Protein AF-0000000073390214 (afdb_homodimer)

Nearest PDB structures (foldseek):
  2np5-assembly1_A  TM=7.677E-01  e=1.765E-04  Rhodococcus jostii RHA1
  7eqe-assembly2_D  TM=6.681E-01  e=4.754E-04  Streptomyces griseoluteus
  5nz0-assembly1_A-2  TM=6.967E-01  e=4.580E-03  Mycobacterium tuberculosis H37Rv
  1zk8-assembly1_B  TM=6.689E-01  e=5.276E-03  Bacillus cereus ATCC 14579
  3rh2-assembly1_A-2  TM=6.029E-01  e=5.033E-03  Shewanella amazonensis SB2B

Secondary structure (DSSP, 8-state):
-----------------------HHHHHHHHHHHHHHH-GGG--HHHHHHHHTS-HHHHHHH-SSHHHHHHHHHHHHHHHHHHHHHHH--SSSHHHHHHHHHHHHHHS-HHHHHHTHHHHHHHHTSHHHHHHHHHHHHHHHHHT--SSHHHHHHHHHHHHHHHHHHHHHTT---HHHHHHHHHHHHHHHHHHHT-/-----------------------HHHHHHHHHHHHHHH-GGG--HHHHHHHHTS-HHHHHHH-SSHHHHHHHHHHHHHHHHHHHHHHH---SSHHHHHHHHHHHHHHS-HHHHHHTHHHHHHHHTSHHHHHHHHHHHHHHHHHT--SSHHHHHHHHHHHHHHHHHHHHHTT---HHHHHHHHHHHHHHHHHHHT-

Organism: Paracidovorax avenae (strain ATCC 19860 / DSM 7227 / CCUG 15838 / JCM 20985 / LMG 2117 / NCPPB 1011) (NCBI:txid643561)

Foldseek 3Di:
DPPPPPVPPPPPVPPPPPPPLQDLVNLLVLQLVQLLVPFPVSRALVNSCVSVVHDSVSSCVNPVGSLSSLLVNVVVVVVQLVVQLVVQQPDDALQSNLRSNLRSLLPDDLSSLLRCLVSVVSQCVDVVSVVVVVVVVVVNVVRLDDDDLLSVLSNVLNVQLVVLSVVSNVVVRPPVVSVVSSVVSVVSSCVRVVD/DPPPPPVPPPPPVPPPPPPPLQDLVNLLVQQLVQLLVPFPVSRALVNSCVSVVHDSVSSCVNPVGSLSSLLVNVVVVVVQLVVQLVVQQPDQALLSNLRSNLRSLLPDDLSSLLRCLVSVVSNCVDVVSVVVVVVVVVVNVVSLDDDDLLSVLSNVLNVQLVVLSVVSNVVVRPPVVSVVSSVVSVVSSCVRVVD

pLDDT: mean 79.99, std 16.57, range [25.61, 97.31]

Solvent-accessible surface area (backbone atoms only — not comparable to full-atom values): 20906 Å² total; per-residue (Å²): 135,83,78,74,79,75,75,74,72,80,77,70,69,73,72,77,67,74,73,80,74,78,45,65,65,56,52,46,54,51,45,50,49,38,21,58,75,58,22,43,84,49,59,39,61,63,52,46,11,61,74,69,72,46,49,56,68,60,47,36,74,71,28,84,39,62,64,51,44,47,46,51,50,50,50,49,51,51,49,52,47,52,51,41,22,58,74,46,32,75,71,85,42,29,55,32,44,37,51,4,47,52,51,28,59,69,67,45,62,63,72,48,50,36,33,38,35,59,45,48,55,60,45,49,68,38,67,66,50,31,50,52,53,45,51,51,53,51,51,55,52,58,57,26,46,71,86,46,71,55,20,40,43,26,42,37,40,45,26,18,52,46,15,49,50,50,40,19,40,66,60,60,58,54,62,68,60,50,51,51,52,50,47,42,37,50,50,50,44,21,65,72,63,74,92,135,83,78,75,77,75,72,77,71,77,77,70,69,71,72,77,68,73,74,79,74,78,46,67,65,55,50,45,52,50,45,50,50,36,21,59,74,58,22,41,84,48,58,40,61,64,52,47,11,59,73,67,71,48,49,55,67,59,46,34,73,74,28,83,39,62,66,50,43,48,45,52,51,50,49,50,53,52,49,52,47,51,51,38,21,57,74,45,36,79,46,91,45,27,56,31,41,38,51,4,46,53,50,28,58,68,69,46,62,64,72,48,50,36,31,38,35,59,44,50,56,60,46,50,68,37,66,66,49,33,51,52,52,46,50,49,53,51,52,54,52,58,52,26,45,72,85,46,72,55,22,39,43,25,40,36,40,46,26,17,52,46,15,49,50,51,40,20,41,64,61,57,58,54,62,70,60,50,50,51,51,50,48,42,36,51,49,51,44,22,66,72,60,74,93

Sequence (390 aa):
MAFGFQGTMPSGTPAMGRKPTITRDRLLDLAQQIVRAEGARGLTIDALARAAGISKGGVQYSFASKEDLVRGLVARWTQAFDAAMAAQDTGTCALGFVRGYIGAMRSSDTATDAKMAGLLIAYLQDPDNLRDMRAWYEQALARLGGTTPQARAARVAFLAVEGLFLLRIGGIDDSARWLALLDDIDALLGQITGTMAFGFQGTMPSGTPAMGRKPTITRDRLLDLAQQIVRAEGARGLTIDALARAAGISKGGVQYSFASKEDLVRGLVARWTQAFDAAMAAQDTGTCALGFVRGYIGAMRSSDTATDAKMAGLLIAYLQDPDNLRDMRAWYEQALARLGGTTPQARAARVAFLAVEGLFLLRIGGIDDSARWLALLDDIDALLGQITGT

Radius of gyration: 29.35 Å; Cα contacts (8 Å, |Δi|>4): 436; chains: 2; bounding box: 162×63×57 Å

Structure (mmCIF, N/CA/C/O backbone):
data_AF-0000000073390214-model_v1
#
loop_
_entity.id
_entity.type
_entity.pdbx_description
1 polymer 'Regulatory protein TetR'
#
loop_
_atom_site.group_PDB
_atom_site.id
_atom_site.type_symbol
_atom_site.label_atom_id
_atom_site.label_alt_id
_atom_site.label_comp_id
_atom_site.label_asym_id
_atom_site.label_entity_id
_atom_site.label_seq_id
_atom_site.pdbx_PDB_ins_code
_atom_site.Cartn_x
_atom_site.Cartn_y
_atom_site.Cartn_z
_atom_site.occupancy
_atom_site.B_iso_or_equiv
_atom_site.auth_seq_id
_atom_site.auth_comp_id
_atom_site.auth_asym_id
_atom_site.auth_atom_id
_atom_site.pdbx_PDB_model_num
ATOM 1 N N . MET A 1 1 ? -87.375 26.375 -0.625 1 26.2 1 MET A N 1
ATOM 2 C CA . MET A 1 1 ? -86.562 25.641 0.342 1 26.2 1 MET A CA 1
ATOM 3 C C . MET A 1 1 ? -85.188 25.25 -0.266 1 26.2 1 MET A C 1
ATOM 5 O O . MET A 1 1 ? -85.125 24.328 -1.076 1 26.2 1 MET A O 1
ATOM 9 N N . ALA A 1 2 ? -84.312 26.312 -0.498 1 30.02 2 ALA A N 1
ATOM 10 C CA . ALA A 1 2 ? -82.938 26.328 -1.018 1 30.02 2 ALA A CA 1
ATOM 11 C C . ALA A 1 2 ? -82.062 25.438 -0.191 1 30.02 2 ALA A C 1
ATOM 13 O O . ALA A 1 2 ? -81.875 25.656 1.011 1 30.02 2 ALA A O 1
ATOM 14 N N . PHE A 1 3 ? -82.062 24.156 -0.384 1 32.84 3 PHE A N 1
ATOM 15 C CA . PHE A 1 3 ? -81.125 23.172 0.176 1 32.84 3 PHE A CA 1
ATOM 16 C C . PHE A 1 3 ? -79.688 23.578 -0.044 1 32.84 3 PHE A C 1
ATOM 18 O O . PHE A 1 3 ? -79.188 23.453 -1.155 1 32.84 3 PHE A O 1
ATOM 25 N N . GLY A 1 4 ? -79.188 24.719 0.446 1 30.58 4 GLY A N 1
ATOM 26 C CA . GLY A 1 4 ? -77.812 25.125 0.351 1 30.58 4 GLY A CA 1
ATOM 27 C C . GLY A 1 4 ? -76.875 24.094 0.877 1 30.58 4 GLY A C 1
ATOM 28 O O . GLY A 1 4 ? -76.875 23.734 2.057 1 30.58 4 GLY A O 1
ATOM 29 N N . PHE A 1 5 ? -76.438 23.078 0.035 1 33.25 5 PHE A N 1
ATOM 30 C CA . PHE A 1 5 ? -75.375 22.125 0.283 1 33.25 5 PHE A CA 1
ATOM 31 C C . PHE A 1 5 ? -74.125 22.844 0.743 1 33.25 5 PHE A C 1
ATOM 33 O O . PHE A 1 5 ? -73.5 23.578 -0.028 1 33.25 5 PHE A O 1
ATOM 40 N N . GLN A 1 6 ? -74.062 23.469 1.906 1 33.41 6 GLN A N 1
ATOM 41 C CA . GLN A 1 6 ? -72.812 23.953 2.41 1 33.41 6 GLN A CA 1
ATOM 42 C C . GLN A 1 6 ? -71.75 22.828 2.51 1 33.41 6 GLN A C 1
ATOM 44 O O . GLN A 1 6 ? -71.875 21.938 3.363 1 33.41 6 GLN A O 1
ATOM 49 N N . GLY A 1 7 ? -71.312 22.219 1.339 1 35.94 7 GLY A N 1
ATOM 50 C CA . GLY A 1 7 ? -70.188 21.312 1.378 1 35.94 7 GLY A CA 1
ATOM 51 C C . GLY A 1 7 ? -69 21.844 2.184 1 35.94 7 GLY A C 1
ATOM 52 O O . GLY A 1 7 ? -68.5 22.953 1.913 1 35.94 7 GLY A O 1
ATOM 53 N N . THR A 1 8 ? -68.938 21.625 3.463 1 39.5 8 THR A N 1
ATOM 54 C CA . THR A 1 8 ? -67.812 21.875 4.312 1 39.5 8 THR A CA 1
ATOM 55 C C . THR A 1 8 ? -66.562 21.312 3.686 1 39.5 8 THR A C 1
ATOM 57 O O . THR A 1 8 ? -66.438 20.094 3.436 1 39.5 8 THR A O 1
ATOM 60 N N . MET A 1 9 ? -65.938 22.047 2.77 1 38.56 9 MET A N 1
ATOM 61 C CA . MET A 1 9 ? -64.625 21.656 2.268 1 38.56 9 MET A CA 1
ATOM 62 C C . MET A 1 9 ? -63.688 21.266 3.416 1 38.56 9 MET A C 1
ATOM 64 O O . MET A 1 9 ? -63.562 22.016 4.398 1 38.56 9 MET A O 1
ATOM 68 N N . PRO A 1 10 ? -63.406 19.922 3.775 1 42.97 10 PRO A N 1
ATOM 69 C CA . PRO A 1 10 ? -62.406 19.609 4.809 1 42.97 10 PRO A CA 1
ATOM 70 C C . PRO A 1 10 ? -61.094 20.328 4.582 1 42.97 10 PRO A C 1
ATOM 72 O O . PRO A 1 10 ? -60.688 20.547 3.438 1 42.97 10 PRO A O 1
ATOM 75 N N . SER A 1 11 ? -60.781 21.484 5.082 1 40.72 11 SER A N 1
ATOM 76 C CA . SER A 1 11 ? -59.469 22.109 5.062 1 40.72 11 SER A CA 1
ATOM 77 C C . SER A 1 11 ? -58.375 21.156 5.527 1 40.72 11 SER A C 1
ATOM 79 O O . SER A 1 11 ? -58.188 20.969 6.727 1 40.72 11 SER A O 1
ATOM 81 N N . GLY A 1 12 ? -58.344 19.859 5.133 1 41.09 12 GLY A N 1
ATOM 82 C CA . GLY A 1 12 ? -57.188 19.078 5.543 1 41.09 12 GLY A CA 1
ATOM 83 C C . GLY A 1 12 ? -55.875 19.797 5.293 1 41.09 12 GLY A C 1
ATOM 84 O O . GLY A 1 12 ? -55.594 20.219 4.172 1 41.09 12 GLY A O 1
ATOM 85 N N . THR A 1 13 ? -55.438 20.594 6.172 1 40.75 13 THR A N 1
ATOM 86 C CA . THR A 1 13 ? -54.062 21.094 6.102 1 40.75 13 THR A CA 1
ATOM 87 C C . THR A 1 13 ? -53.125 19.984 5.605 1 40.75 13 THR A C 1
ATOM 89 O O . THR A 1 13 ? -53.094 18.891 6.168 1 40.75 13 THR A O 1
ATOM 92 N N . PRO A 1 14 ? -52.75 19.953 4.363 1 42.38 14 PRO A N 1
ATOM 93 C CA . PRO A 1 14 ? -51.781 18.922 3.977 1 42.38 14 PRO A CA 1
ATOM 94 C C . PRO A 1 14 ? -50.719 18.719 5.031 1 42.38 14 PRO A C 1
ATOM 96 O O . PRO A 1 14 ? -50.344 19.641 5.758 1 42.38 14 PRO A O 1
ATOM 99 N N . ALA A 1 15 ? -50.75 17.656 5.805 1 43.88 15 ALA A N 1
ATOM 100 C CA . ALA A 1 15 ? -49.656 17.266 6.668 1 43.88 15 ALA A CA 1
ATOM 101 C C . ALA A 1 15 ? -48.312 17.812 6.133 1 43.88 15 ALA A C 1
ATOM 103 O O . ALA A 1 15 ? -48.031 17.672 4.945 1 43.88 15 ALA A O 1
ATOM 104 N N . MET A 1 16 ? -47.875 18.984 6.488 1 42.03 16 MET A N 1
ATOM 105 C CA . MET A 1 16 ? -46.5 19.391 6.203 1 42.03 16 MET A CA 1
ATOM 106 C C . MET A 1 16 ? -45.562 18.188 6.188 1 42.03 16 MET A C 1
ATOM 108 O O . MET A 1 16 ? -45.406 17.516 7.207 1 42.03 16 MET A O 1
ATOM 112 N N . GLY A 1 17 ? -45.625 17.375 5.23 1 42.09 17 GLY A N 1
ATOM 113 C CA . GLY A 1 17 ? -44.75 16.219 5.043 1 42.09 17 GLY A CA 1
ATOM 114 C C . GLY A 1 17 ? -43.375 16.406 5.656 1 42.09 17 GLY A C 1
ATOM 115 O O . GLY A 1 17 ? -42.781 17.469 5.547 1 42.09 17 GLY A O 1
ATOM 116 N N . ARG A 1 18 ? -43.094 15.906 6.867 1 46.72 18 ARG A N 1
ATOM 117 C CA . ARG A 1 18 ? -41.781 15.914 7.473 1 46.72 18 ARG A CA 1
ATOM 118 C C . ARG A 1 18 ? -40.688 15.898 6.402 1 46.72 18 ARG A C 1
ATOM 120 O O . ARG A 1 18 ? -40.75 15.117 5.449 1 46.72 18 ARG A O 1
ATOM 127 N N . LYS A 1 19 ? -40.062 16.953 6.078 1 51.31 19 LYS A N 1
ATOM 128 C CA . LYS A 1 19 ? -38.906 17.016 5.18 1 51.31 19 LYS A CA 1
ATOM 129 C C . LYS A 1 19 ? -38.062 15.75 5.273 1 51.31 19 LYS A C 1
ATOM 131 O O . LYS A 1 19 ? -37.75 15.289 6.371 1 51.31 19 LYS A O 1
ATOM 136 N N . PRO A 1 20 ? -38.031 14.859 4.41 1 52.41 20 PRO A N 1
ATOM 137 C CA . PRO A 1 20 ? -37.344 13.57 4.453 1 52.41 20 PRO A CA 1
ATOM 138 C C . PRO A 1 20 ? -35.938 13.68 5.051 1 52.41 20 PRO A C 1
ATOM 140 O O . PRO A 1 20 ? -35.156 14.578 4.688 1 52.41 20 PRO A O 1
ATOM 143 N N . THR A 1 21 ? -35.812 13.352 6.414 1 67.56 21 THR A N 1
ATOM 144 C CA . THR A 1 21 ? -34.531 13.281 7.121 1 67.56 21 THR A CA 1
ATOM 145 C C . THR A 1 21 ? -33.531 12.43 6.348 1 67.56 21 THR A C 1
ATOM 147 O O . THR A 1 21 ? -33.875 11.32 5.914 1 67.56 21 THR A O 1
ATOM 150 N N . ILE A 1 22 ? -32.625 13.039 5.688 1 77.44 22 ILE A N 1
ATOM 151 C CA . ILE A 1 22 ? -31.578 12.312 4.973 1 77.44 22 ILE A CA 1
ATOM 152 C C . ILE A 1 22 ? -30.953 11.273 5.898 1 77.44 22 ILE A C 1
ATOM 154 O O . ILE A 1 22 ? -30.578 11.586 7.031 1 77.44 22 ILE A O 1
ATOM 158 N N . THR A 1 23 ? -31.062 10.078 5.531 1 89.25 23 THR A N 1
ATOM 159 C CA . THR A 1 23 ? -30.531 8.961 6.309 1 89.25 23 THR A CA 1
ATOM 160 C C . THR A 1 23 ? -29.016 8.953 6.273 1 89.25 23 THR A C 1
ATOM 162 O O . THR A 1 23 ? -28.406 9.578 5.402 1 89.25 23 THR A O 1
ATOM 165 N N . ARG A 1 24 ? -28.5 8.336 7.203 1 93.06 24 ARG A N 1
ATOM 166 C CA . ARG A 1 24 ? -27.047 8.141 7.258 1 93.06 24 ARG A CA 1
ATOM 167 C C . ARG A 1 24 ? -26.531 7.477 5.98 1 93.06 24 ARG A C 1
ATOM 169 O O . ARG A 1 24 ? -25.5 7.863 5.449 1 93.06 24 ARG A O 1
ATOM 176 N N . ASP A 1 25 ? -27.328 6.605 5.461 1 93.56 25 ASP A N 1
ATOM 177 C CA . ASP A 1 25 ? -26.938 5.887 4.25 1 93.56 25 ASP A CA 1
ATOM 178 C C . ASP A 1 25 ? -26.938 6.816 3.039 1 93.56 25 ASP A C 1
ATOM 180 O O . ASP A 1 25 ? -26.031 6.734 2.195 1 93.56 25 ASP A O 1
ATOM 184 N N . ARG A 1 26 ? -27.859 7.598 3.014 1 94.5 26 ARG A N 1
ATOM 185 C CA . ARG A 1 26 ? -27.906 8.547 1.908 1 94.5 26 ARG A CA 1
ATOM 186 C C . ARG A 1 26 ? -26.75 9.531 1.974 1 94.5 26 ARG A C 1
ATOM 188 O O . ARG A 1 26 ? -26.188 9.898 0.943 1 94.5 26 ARG A O 1
ATOM 195 N N . LEU A 1 27 ? -26.438 9.906 3.174 1 96.06 27 LEU A N 1
ATOM 196 C CA . LEU A 1 27 ? -25.281 10.781 3.346 1 96.06 27 LEU A CA 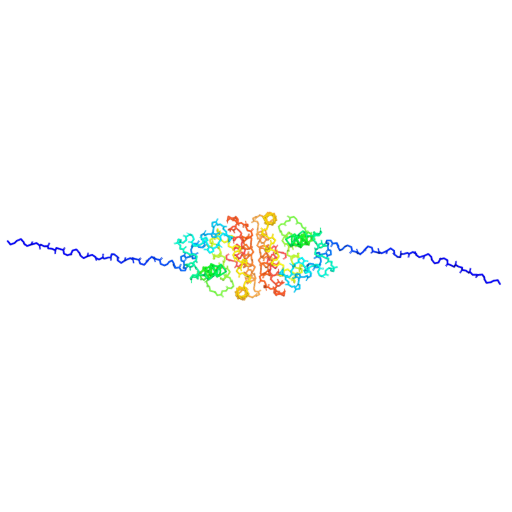1
ATOM 197 C C . LEU A 1 27 ? -24.016 10.086 2.889 1 96.06 27 LEU A C 1
ATOM 199 O O . LEU A 1 27 ? -23.156 10.703 2.25 1 96.06 27 LEU A O 1
ATOM 203 N N . LEU A 1 28 ? -23.938 8.844 3.152 1 94.69 28 LEU A N 1
ATOM 204 C CA . LEU A 1 28 ? -22.75 8.086 2.73 1 94.69 28 LEU A CA 1
ATOM 205 C C . LEU A 1 28 ? -22.719 7.938 1.213 1 94.69 28 LEU A C 1
ATOM 207 O O . LEU A 1 28 ? -21.656 7.957 0.607 1 94.69 28 LEU A O 1
ATOM 211 N N . ASP A 1 29 ? -23.891 7.812 0.574 1 93.81 29 ASP A N 1
ATOM 212 C CA . ASP A 1 29 ? -23.953 7.77 -0.883 1 93.81 29 ASP A CA 1
ATOM 213 C C . ASP A 1 29 ? -23.406 9.055 -1.496 1 93.81 29 ASP A C 1
ATOM 215 O O . ASP A 1 29 ? -22.594 9.008 -2.432 1 93.81 29 ASP A O 1
ATOM 219 N N . LEU A 1 30 ? -23.812 10.078 -0.908 1 95.5 30 LEU A N 1
ATOM 220 C CA . LEU A 1 30 ? -23.375 11.383 -1.396 1 95.5 30 LEU A CA 1
ATOM 221 C C . LEU A 1 30 ? -21.891 11.586 -1.146 1 95.5 30 LEU A C 1
ATOM 223 O O . LEU A 1 30 ? -21.172 12.117 -2 1 95.5 30 LEU A O 1
ATOM 227 N N . ALA A 1 31 ? -21.5 11.188 0.023 1 94.12 31 ALA A N 1
ATOM 228 C CA . ALA A 1 31 ? -20.094 11.281 0.354 1 94.12 31 ALA A CA 1
ATOM 229 C C . ALA A 1 31 ? -19.234 10.5 -0.643 1 94.12 31 ALA A C 1
ATOM 231 O O . ALA A 1 31 ? -18.203 10.977 -1.096 1 94.12 31 ALA A O 1
ATOM 232 N N . GLN A 1 32 ? -19.688 9.352 -0.923 1 90.25 32 GLN A N 1
ATOM 233 C CA . GLN A 1 32 ? -18.984 8.523 -1.897 1 90.25 32 GLN A CA 1
ATOM 234 C C . GLN A 1 32 ? -18.906 9.211 -3.256 1 90.25 32 GLN A C 1
ATOM 236 O O . GLN A 1 32 ? -17.875 9.148 -3.932 1 90.25 32 GLN A O 1
ATOM 241 N N . GLN A 1 33 ? -19.938 9.812 -3.648 1 90.69 33 GLN A N 1
ATOM 242 C CA . GLN A 1 33 ? -19.969 10.539 -4.918 1 90.69 33 GLN A CA 1
ATOM 243 C C . GLN A 1 33 ? -18.969 11.695 -4.914 1 90.69 33 GLN A C 1
ATOM 245 O O . GLN A 1 33 ? -18.297 11.93 -5.914 1 90.69 33 GLN A O 1
ATOM 250 N N . ILE A 1 34 ? -18.906 12.359 -3.816 1 92.75 34 ILE A N 1
ATOM 251 C CA . ILE A 1 34 ? -17.969 13.469 -3.688 1 92.75 34 ILE A CA 1
ATOM 252 C C . ILE A 1 34 ? -16.547 12.953 -3.832 1 92.75 34 ILE A C 1
ATOM 254 O O . ILE A 1 34 ? -15.742 13.523 -4.574 1 92.75 34 ILE A O 1
ATOM 258 N N . VAL A 1 35 ? -16.281 11.844 -3.221 1 87.94 35 VAL A N 1
ATOM 259 C CA . VAL A 1 35 ? -14.93 11.273 -3.271 1 87.94 35 VAL A CA 1
ATOM 260 C C . VAL A 1 35 ? -14.625 10.805 -4.691 1 87.94 35 VAL A C 1
ATOM 262 O O . VAL A 1 35 ? -13.508 11 -5.188 1 87.94 35 VAL A O 1
ATOM 265 N N . ARG A 1 36 ? -15.562 10.258 -5.301 1 83.62 36 ARG A N 1
ATOM 266 C CA . ARG A 1 36 ? -15.383 9.789 -6.668 1 83.62 36 ARG A CA 1
ATOM 267 C C . ARG A 1 36 ? -15.086 10.945 -7.613 1 83.62 36 ARG A C 1
ATOM 269 O O . ARG A 1 36 ? -14.25 10.828 -8.508 1 83.62 36 ARG A O 1
ATOM 276 N N . ALA A 1 37 ? -15.75 12.039 -7.355 1 84.75 37 ALA A N 1
ATOM 277 C CA . ALA A 1 37 ? -15.664 13.18 -8.266 1 84.75 37 ALA A CA 1
ATOM 278 C C . ALA A 1 37 ? -14.461 14.055 -7.945 1 84.75 37 ALA A C 1
ATOM 280 O O . ALA A 1 37 ? -13.758 14.508 -8.844 1 84.75 37 ALA A O 1
ATOM 281 N N . GLU A 1 38 ? -14.188 14.234 -6.605 1 85.19 38 GLU A N 1
ATOM 282 C CA . GLU A 1 38 ? -13.258 15.281 -6.203 1 85.19 38 GLU A CA 1
ATOM 283 C C . GLU A 1 38 ? -12.086 14.711 -5.414 1 85.19 38 GLU A C 1
ATOM 285 O O . GLU A 1 38 ? -11.148 15.43 -5.07 1 85.19 38 GLU A O 1
ATOM 290 N N . GLY A 1 39 ? -12.195 13.477 -5.141 1 80.75 39 GLY A N 1
ATOM 291 C CA . GLY A 1 39 ? -11.156 12.898 -4.301 1 80.75 39 GLY A CA 1
ATOM 292 C C . GLY A 1 39 ? -11.391 13.133 -2.82 1 80.75 39 GLY A C 1
ATOM 293 O O . GLY A 1 39 ? -12.391 13.742 -2.432 1 80.75 39 GLY A O 1
ATOM 294 N N . ALA A 1 40 ? -10.477 12.633 -1.987 1 80.94 40 ALA A N 1
ATOM 295 C CA . ALA A 1 40 ? -10.602 12.664 -0.532 1 80.94 40 ALA A CA 1
ATOM 296 C C . ALA A 1 40 ? -10.633 14.094 -0.013 1 80.94 40 ALA A C 1
ATOM 298 O O . ALA A 1 40 ? -11.344 14.406 0.947 1 80.94 40 ALA A O 1
ATOM 299 N N . ARG A 1 41 ? -9.922 14.875 -0.606 1 78.19 41 ARG A N 1
ATOM 300 C CA . ARG A 1 41 ? -9.812 16.266 -0.145 1 78.19 41 ARG A CA 1
ATOM 301 C C . ARG A 1 41 ? -11.133 17 -0.333 1 78.19 41 ARG A C 1
ATOM 303 O O . ARG A 1 41 ? -11.422 17.953 0.399 1 78.19 41 ARG A O 1
ATOM 310 N N . GLY A 1 42 ? -11.852 16.562 -1.217 1 88.88 42 GLY A N 1
ATOM 311 C CA . GLY A 1 42 ? -13.117 17.219 -1.501 1 88.88 42 GLY A CA 1
ATOM 312 C C . GLY A 1 42 ? -14.203 16.891 -0.492 1 88.88 42 GLY A C 1
ATOM 313 O O . GLY A 1 42 ? -15.227 17.562 -0.424 1 88.88 42 GLY A O 1
ATOM 314 N N . LEU A 1 43 ? -13.922 15.867 0.284 1 92.06 43 LEU A N 1
ATOM 315 C CA . LEU A 1 43 ? -14.93 15.43 1.247 1 92.06 43 LEU A CA 1
ATOM 316 C C . LEU A 1 43 ? -14.828 16.234 2.537 1 92.06 43 LEU A C 1
ATOM 318 O O . LEU A 1 43 ? -13.914 16.016 3.34 1 92.06 43 LEU A O 1
ATOM 322 N N . THR A 1 44 ? -15.773 17.156 2.703 1 94.25 44 THR A N 1
ATOM 323 C CA . THR A 1 44 ? -15.914 17.938 3.936 1 94.25 44 THR A CA 1
ATOM 324 C C . THR A 1 44 ? -17.359 17.906 4.422 1 94.25 44 THR A C 1
ATOM 326 O O . THR A 1 44 ? -18.266 17.578 3.656 1 94.25 44 THR A O 1
ATOM 329 N N . ILE A 1 45 ? -17.453 18.266 5.684 1 95.88 45 ILE A N 1
ATOM 330 C CA . ILE A 1 45 ? -18.797 18.375 6.234 1 95.88 45 ILE A CA 1
ATOM 331 C C . ILE A 1 45 ? -19.594 19.406 5.457 1 95.88 45 ILE A C 1
ATOM 333 O O . ILE A 1 45 ? -20.766 19.188 5.129 1 95.88 45 ILE A O 1
ATOM 337 N N . ASP A 1 46 ? -18.938 20.469 5.074 1 96.25 46 ASP A N 1
ATOM 338 C CA . ASP A 1 46 ? -19.594 21.547 4.332 1 96.25 46 ASP A CA 1
ATOM 339 C C . ASP A 1 46 ? -20 21.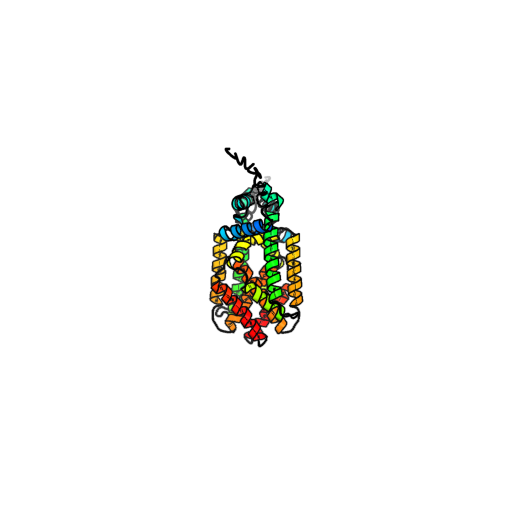078 2.938 1 96.25 46 ASP A C 1
ATOM 341 O O . ASP A 1 46 ? -21.125 21.344 2.492 1 96.25 46 ASP A O 1
ATOM 345 N N . ALA A 1 47 ? -19.156 20.422 2.27 1 96.88 47 ALA A N 1
ATOM 346 C CA . ALA A 1 47 ? -19.453 19.922 0.931 1 96.88 47 ALA A CA 1
ATOM 347 C C . ALA A 1 47 ? -20.609 18.938 0.963 1 96.88 47 ALA A C 1
ATOM 349 O O . ALA A 1 47 ? -21.469 18.953 0.087 1 96.88 47 ALA A O 1
ATOM 350 N N . LEU A 1 48 ? -20.547 18.031 1.973 1 97.25 48 LEU A N 1
ATOM 351 C CA . LEU A 1 48 ? -21.609 17.047 2.117 1 97.25 48 LEU A CA 1
ATOM 352 C C . LEU A 1 48 ? -22.938 17.719 2.449 1 97.25 48 LEU A C 1
ATOM 354 O O . LEU A 1 48 ? -23.984 17.344 1.912 1 97.25 48 LEU A O 1
ATOM 358 N N . ALA A 1 49 ? -22.891 18.703 3.281 1 97.12 49 ALA A N 1
ATOM 359 C CA . ALA A 1 49 ? -24.094 19.469 3.627 1 97.12 49 ALA A CA 1
ATOM 360 C C . ALA A 1 49 ? -24.703 20.109 2.387 1 97.12 49 ALA A C 1
ATOM 362 O O . ALA A 1 49 ? -25.906 20 2.162 1 97.12 49 ALA A O 1
ATOM 363 N N . ARG A 1 50 ? -23.922 20.672 1.591 1 97.31 50 ARG A N 1
ATOM 364 C CA . ARG A 1 50 ? -24.359 21.312 0.357 1 97.31 50 ARG A CA 1
ATOM 365 C C . ARG A 1 50 ? -24.969 20.297 -0.6 1 97.31 50 ARG A C 1
ATOM 367 O O . ARG A 1 50 ? -26.047 20.516 -1.153 1 97.31 50 ARG A O 1
ATOM 374 N N . ALA A 1 51 ? -24.328 19.25 -0.742 1 96.38 51 ALA A N 1
ATOM 375 C CA . ALA A 1 51 ? -24.812 18.203 -1.646 1 96.38 51 ALA A CA 1
ATOM 376 C C . ALA A 1 51 ? -26.141 17.625 -1.163 1 96.38 51 ALA A C 1
ATOM 378 O O . ALA A 1 51 ? -26.984 17.25 -1.973 1 96.38 51 ALA A O 1
ATOM 379 N N . ALA A 1 52 ? -26.266 17.531 0.119 1 96.38 52 ALA A N 1
ATOM 380 C CA . ALA A 1 52 ? -27.438 16.922 0.725 1 96.38 52 ALA A CA 1
ATOM 381 C C . ALA A 1 52 ? -28.578 17.922 0.863 1 96.38 52 ALA A C 1
ATOM 383 O O . ALA A 1 52 ? -29.719 17.547 1.116 1 96.38 52 ALA A O 1
ATOM 384 N N . GLY A 1 53 ? -28.266 19.219 0.78 1 96.5 53 GLY A N 1
ATOM 385 C CA . GLY A 1 53 ? -29.266 20.234 0.952 1 96.5 53 GLY A CA 1
ATOM 386 C C . GLY A 1 53 ? -29.703 20.422 2.395 1 96.5 53 GLY A C 1
ATOM 387 O O . GLY A 1 53 ? -30.891 20.656 2.67 1 96.5 53 GLY A O 1
ATOM 388 N N . ILE A 1 54 ? -28.781 20.156 3.266 1 96.12 54 ILE A N 1
ATOM 389 C CA . ILE A 1 54 ? -29.078 20.312 4.684 1 96.12 54 ILE A CA 1
ATOM 390 C C . ILE A 1 54 ? -28 21.156 5.352 1 96.12 54 ILE A C 1
ATOM 392 O O . ILE A 1 54 ? -27.016 21.531 4.707 1 96.12 54 ILE A O 1
ATOM 396 N N . SER A 1 55 ? -28.219 21.484 6.637 1 95 55 SER A N 1
ATOM 397 C CA . SER A 1 55 ? -27.234 22.281 7.371 1 95 55 SER A CA 1
ATOM 398 C C . SER A 1 55 ? -26.047 21.438 7.797 1 95 55 SER A C 1
ATOM 400 O O . SER A 1 55 ? -26.109 20.203 7.805 1 95 55 SER A O 1
ATOM 402 N N . LYS A 1 56 ? -24.969 22.094 8.117 1 94.81 56 LYS A N 1
ATOM 403 C CA . LYS A 1 56 ? -23.812 21.406 8.703 1 94.81 56 LYS A CA 1
ATOM 404 C C . LYS A 1 56 ? -24.219 20.609 9.938 1 94.81 56 LYS A C 1
ATOM 406 O O . LYS A 1 56 ? -23.75 19.484 10.133 1 94.81 56 LYS A O 1
ATOM 411 N N . GLY A 1 57 ? -25.094 21.266 10.719 1 93.75 57 GLY A N 1
ATOM 412 C CA . GLY A 1 57 ? -25.609 20.578 11.891 1 93.75 57 GLY A CA 1
ATOM 413 C C . GLY A 1 57 ? -26.406 19.328 11.547 1 93.75 57 GLY A C 1
ATOM 414 O O . GLY A 1 57 ? -26.359 18.328 12.273 1 93.75 57 GLY A O 1
ATOM 415 N N . GLY A 1 58 ? -27.094 19.406 10.477 1 93.88 58 GLY A N 1
ATOM 416 C CA . GLY A 1 58 ? -27.812 18.25 9.984 1 93.88 58 GLY A CA 1
ATOM 417 C C . GLY A 1 58 ? -26.891 17.078 9.656 1 93.88 58 GLY A C 1
ATOM 418 O O . GLY A 1 58 ? -27.234 15.922 9.938 1 93.88 58 GLY A O 1
ATOM 419 N N . VAL A 1 59 ? -25.734 17.312 9.008 1 95.81 59 VAL A N 1
ATOM 420 C CA . VAL A 1 59 ? -24.75 16.281 8.719 1 95.81 59 VAL A CA 1
ATOM 421 C C . VAL A 1 59 ? -24.141 15.75 10.016 1 95.81 59 VAL A C 1
ATOM 423 O O . VAL A 1 59 ? -23.969 14.547 10.188 1 95.81 59 VAL A O 1
ATOM 426 N N . GLN A 1 60 ? -23.938 16.688 10.914 1 94.56 60 GLN A N 1
ATOM 427 C CA . GLN A 1 60 ? -23.203 16.359 12.133 1 94.56 60 GLN A CA 1
ATOM 428 C C . GLN A 1 60 ? -24.078 15.539 13.086 1 94.56 60 GLN A C 1
ATOM 430 O O . GLN A 1 60 ? -23.562 14.898 14 1 94.56 60 GLN A O 1
ATOM 435 N N . TYR A 1 61 ? -25.375 15.594 12.883 1 93.62 61 TYR A N 1
ATOM 436 C CA . TYR A 1 61 ? -26.25 14.68 13.617 1 93.62 61 TYR A CA 1
ATOM 437 C C . TYR A 1 61 ? -25.875 13.227 13.328 1 93.62 61 TYR A C 1
ATOM 439 O O . TYR A 1 61 ? -25.875 12.391 14.242 1 93.62 61 TYR A O 1
ATOM 447 N N . SER A 1 62 ? -25.469 12.969 12.094 1 94.69 62 SER A N 1
ATOM 448 C CA . SER A 1 62 ? -25.109 11.617 11.68 1 94.69 62 SER A CA 1
ATOM 449 C C . SER A 1 62 ? -23.625 11.359 11.836 1 94.69 62 SER A C 1
ATOM 451 O O . SER A 1 62 ? -23.203 10.234 12.125 1 94.69 62 SER A O 1
ATOM 453 N N . PHE A 1 63 ? -22.859 12.414 11.547 1 96.25 63 PHE A N 1
ATOM 454 C CA . PHE A 1 63 ? -21.406 12.32 11.594 1 96.25 63 PHE A CA 1
ATOM 455 C C . PHE A 1 63 ? -20.812 13.492 12.367 1 96.25 63 PHE A C 1
ATOM 457 O O . PHE A 1 63 ? -20.75 14.617 11.859 1 96.25 63 PHE A O 1
ATOM 464 N N . ALA A 1 64 ? -20.266 13.141 13.492 1 94.25 64 ALA A N 1
ATOM 465 C CA . ALA A 1 64 ? -19.844 14.172 14.445 1 94.25 64 ALA A CA 1
ATOM 466 C C . ALA A 1 64 ? -18.641 14.945 13.914 1 94.25 64 ALA A C 1
ATOM 468 O O . ALA A 1 64 ? -18.391 16.078 14.328 1 94.25 64 ALA A O 1
ATOM 469 N N . SER A 1 65 ? -17.891 14.312 13.031 1 92.56 65 SER A N 1
ATOM 470 C CA . SER A 1 65 ? -16.688 14.922 12.484 1 92.56 65 SER A CA 1
ATOM 471 C C . SER A 1 65 ? -16.375 14.367 11.094 1 92.56 65 SER A C 1
ATOM 473 O O . SER A 1 65 ? -16.984 13.383 10.664 1 92.56 65 SER A O 1
ATOM 475 N N . LYS A 1 66 ? -15.469 14.969 10.453 1 90.19 66 LYS A N 1
ATOM 476 C CA . LYS A 1 66 ? -14.977 14.461 9.18 1 90.19 66 LYS A CA 1
ATOM 477 C C . LYS A 1 66 ? -14.375 13.062 9.344 1 90.19 66 LYS A C 1
ATOM 479 O O . LYS A 1 66 ? -14.547 12.203 8.484 1 90.19 66 LYS A O 1
ATOM 484 N N . GLU A 1 67 ? -13.734 12.914 10.445 1 87.88 67 GLU A N 1
ATOM 485 C CA . GLU A 1 67 ? -13.141 11.617 10.734 1 87.88 67 GLU A CA 1
ATOM 486 C C . GLU A 1 67 ? -14.211 10.539 10.875 1 87.88 67 GLU A C 1
ATOM 488 O O . GLU A 1 67 ? -14.047 9.43 10.367 1 87.88 67 GLU A O 1
ATOM 493 N N . ASP A 1 68 ? -15.195 10.93 11.539 1 91.81 68 ASP A N 1
ATOM 494 C CA . ASP A 1 68 ? -16.328 10.008 11.688 1 91.81 68 ASP A CA 1
ATOM 495 C C . ASP A 1 68 ? -16.953 9.68 10.328 1 91.81 68 ASP A C 1
ATOM 497 O O . ASP A 1 68 ? -17.297 8.523 10.07 1 91.81 68 ASP A O 1
ATOM 501 N N . LEU A 1 69 ? -17.062 10.672 9.523 1 93.44 69 LEU A N 1
ATOM 502 C CA . LEU A 1 69 ? -17.594 10.492 8.172 1 93.44 69 LEU A CA 1
ATOM 503 C C . LEU A 1 69 ? -16.688 9.57 7.355 1 93.44 69 LEU A C 1
ATOM 505 O O . LEU A 1 69 ? -17.172 8.641 6.703 1 93.44 69 LEU A O 1
ATOM 509 N N . VAL A 1 70 ? -15.43 9.719 7.441 1 91.12 70 VAL A N 1
ATOM 510 C CA . VAL A 1 70 ? -14.445 8.906 6.73 1 91.12 70 VAL A CA 1
ATOM 511 C C . VAL A 1 70 ? -14.523 7.465 7.219 1 91.12 70 VAL A C 1
ATOM 513 O O . VAL A 1 70 ? -14.531 6.527 6.414 1 91.12 70 VAL A O 1
ATOM 516 N N . ARG A 1 71 ? -14.617 7.34 8.469 1 89.38 71 ARG A N 1
ATOM 517 C CA . ARG A 1 71 ? -14.742 6.004 9.039 1 89.38 71 ARG A CA 1
ATOM 518 C C . ARG A 1 71 ? -15.977 5.289 8.508 1 89.38 71 ARG A C 1
ATOM 520 O O . ARG A 1 71 ? -15.922 4.102 8.18 1 89.38 71 ARG A O 1
ATOM 527 N N . GLY A 1 72 ? -17.031 6.023 8.461 1 90.25 72 GLY A N 1
ATOM 528 C CA . GLY A 1 72 ? -18.25 5.441 7.93 1 90.25 72 GLY A CA 1
ATOM 529 C C . GLY A 1 72 ? -18.125 4.988 6.488 1 90.25 72 GLY A C 1
ATOM 530 O O . GLY A 1 72 ? -18.594 3.908 6.129 1 90.25 72 GLY A O 1
ATOM 531 N N . LEU A 1 73 ? -17.5 5.781 5.664 1 90.38 73 LEU A N 1
ATOM 532 C CA . LEU A 1 73 ? -17.312 5.457 4.254 1 90.38 73 LEU A CA 1
ATOM 533 C C . LEU A 1 73 ? -16.391 4.25 4.09 1 90.38 73 LEU A C 1
ATOM 535 O O . LEU A 1 73 ? -16.688 3.342 3.311 1 90.38 73 LEU A O 1
ATOM 539 N N . VAL A 1 74 ? -15.344 4.207 4.801 1 87.25 74 VAL A N 1
ATOM 540 C CA . VAL A 1 74 ? -14.375 3.119 4.711 1 87.25 74 VAL A CA 1
ATOM 541 C C . VAL A 1 74 ? -15 1.827 5.234 1 87.25 74 VAL A C 1
ATOM 543 O O . VAL A 1 74 ? -14.805 0.758 4.648 1 87.25 74 VAL A O 1
ATOM 546 N N . ALA A 1 75 ? -15.719 1.99 6.332 1 84.88 75 ALA A N 1
ATOM 547 C CA . ALA A 1 75 ? -16.406 0.818 6.875 1 84.88 75 ALA A CA 1
ATOM 548 C C . ALA A 1 75 ? -17.359 0.22 5.852 1 84.88 75 ALA A C 1
ATOM 550 O O . ALA A 1 75 ? -17.406 -0.999 5.668 1 84.88 75 ALA A O 1
ATOM 551 N N . ARG A 1 76 ? -18.047 1.062 5.242 1 85.75 76 ARG A N 1
ATOM 552 C CA . ARG A 1 76 ? -18.984 0.592 4.215 1 85.75 76 ARG A CA 1
ATOM 553 C C . ARG A 1 76 ? -18.234 -0.08 3.068 1 85.75 76 ARG A C 1
ATOM 555 O O . ARG A 1 76 ? -18.672 -1.114 2.559 1 85.75 76 ARG A O 1
ATOM 562 N N . TRP A 1 77 ? -17.203 0.509 2.668 1 82 77 TRP A N 1
ATOM 563 C CA . TRP A 1 77 ? -16.375 -0.037 1.588 1 82 77 TRP A CA 1
ATOM 564 C C . TRP A 1 77 ? -15.82 -1.404 1.965 1 82 77 TRP A C 1
ATOM 566 O O . TRP A 1 77 ? -15.875 -2.346 1.171 1 82 77 TRP A O 1
ATOM 576 N N . THR A 1 78 ? -15.336 -1.549 3.174 1 79.38 78 THR A N 1
ATOM 577 C CA . THR A 1 78 ? -14.789 -2.807 3.666 1 79.38 78 THR A CA 1
ATOM 578 C C . THR A 1 78 ? -15.875 -3.869 3.773 1 79.38 78 THR A C 1
ATOM 580 O O . THR A 1 78 ? -15.656 -5.031 3.432 1 79.38 78 THR A O 1
ATOM 583 N N . GLN A 1 79 ? -16.984 -3.416 4.18 1 81.5 79 GLN A N 1
ATOM 584 C CA . GLN A 1 79 ? -18.109 -4.34 4.312 1 81.5 79 GLN A CA 1
ATOM 585 C C . GLN A 1 79 ? -18.547 -4.863 2.949 1 81.5 79 GLN A C 1
ATOM 587 O O . GLN A 1 79 ? -18.906 -6.039 2.811 1 81.5 79 GLN A O 1
ATOM 592 N N . ALA A 1 80 ? -18.578 -3.959 2.006 1 80.31 80 ALA A N 1
ATOM 593 C CA . ALA A 1 80 ? -18.922 -4.371 0.65 1 80.31 80 ALA A CA 1
ATOM 594 C C . ALA A 1 80 ? -17.922 -5.387 0.108 1 80.31 80 ALA A C 1
ATOM 596 O O . ALA A 1 80 ? -18.297 -6.352 -0.56 1 80.31 80 ALA A O 1
ATOM 597 N N . PHE A 1 81 ? -16.719 -5.266 0.419 1 78.94 81 PHE A N 1
ATOM 598 C CA . PHE A 1 81 ? -15.672 -6.191 -0.007 1 78.94 81 PHE A CA 1
ATOM 599 C C . PHE A 1 81 ? -15.844 -7.551 0.664 1 78.94 81 PHE A C 1
ATOM 601 O O . PHE A 1 81 ? -15.75 -8.586 0.007 1 78.94 81 PHE A O 1
ATOM 608 N N . ASP A 1 82 ? -16.078 -7.484 1.947 1 77.19 82 ASP A N 1
ATOM 609 C CA . ASP A 1 82 ? -16.297 -8.719 2.695 1 77.19 82 ASP A CA 1
ATOM 610 C C . ASP A 1 82 ? -17.484 -9.492 2.139 1 77.19 82 ASP A C 1
ATOM 612 O O . ASP A 1 82 ? -17.438 -10.719 2.023 1 77.19 82 ASP A O 1
ATOM 616 N N . ALA A 1 83 ? -18.5 -8.75 1.771 1 81.94 83 ALA A N 1
ATOM 617 C CA . ALA A 1 83 ? -19.688 -9.391 1.218 1 81.94 83 ALA A CA 1
ATOM 618 C C . ALA A 1 83 ? -19.391 -10.016 -0.142 1 81.94 83 ALA A C 1
ATOM 620 O O . ALA A 1 83 ? -19.844 -11.125 -0.431 1 81.94 83 ALA A O 1
ATOM 621 N N . ALA A 1 84 ? -18.641 -9.297 -0.94 1 80.62 84 ALA A N 1
ATOM 622 C CA . ALA A 1 84 ? -18.266 -9.82 -2.248 1 80.62 84 ALA A CA 1
ATOM 623 C C . ALA A 1 84 ? -17.406 -11.07 -2.105 1 80.62 84 ALA A C 1
ATOM 625 O O . ALA A 1 84 ? -17.562 -12.031 -2.867 1 80.62 84 ALA A O 1
ATOM 626 N N . MET A 1 85 ? -16.531 -11.031 -1.139 1 79.94 85 MET A N 1
ATOM 627 C CA . MET A 1 85 ? -15.664 -12.18 -0.874 1 79.94 85 MET A CA 1
ATOM 628 C C . MET A 1 85 ? -16.484 -13.383 -0.423 1 79.94 85 MET A C 1
ATOM 630 O O . MET A 1 85 ? -16.25 -14.508 -0.883 1 79.94 85 MET A O 1
ATOM 634 N N . ALA A 1 86 ? -17.328 -13.109 0.466 1 76.69 86 ALA A N 1
ATOM 635 C CA . ALA A 1 86 ? -18.156 -14.18 0.995 1 76.69 86 ALA A CA 1
ATOM 636 C C . ALA A 1 86 ? -18.984 -14.836 -0.114 1 76.69 86 ALA A C 1
ATOM 638 O O . ALA A 1 86 ? -19.203 -16.047 -0.099 1 76.69 86 ALA A O 1
ATOM 639 N N . ALA A 1 87 ? -19.375 -14.055 -1.06 1 78.44 87 ALA A N 1
ATOM 640 C CA . ALA A 1 87 ? -20.188 -14.555 -2.168 1 78.44 87 ALA A CA 1
ATOM 641 C C . ALA A 1 87 ? -19.375 -15.453 -3.09 1 78.44 87 ALA A C 1
ATOM 643 O O . ALA A 1 87 ? -19.922 -16.328 -3.76 1 78.44 87 ALA A O 1
ATOM 644 N N . GLN A 1 88 ? -18.078 -15.164 -3.078 1 74.75 88 GLN A N 1
ATOM 645 C CA . GLN A 1 88 ? -17.203 -15.875 -3.996 1 74.75 88 GLN A CA 1
ATOM 646 C C . GLN A 1 88 ? -16.484 -17.031 -3.293 1 74.75 88 GLN A C 1
ATOM 648 O O . GLN A 1 88 ? -15.961 -17.938 -3.945 1 74.75 88 GLN A O 1
ATOM 653 N N . ASP A 1 89 ? -16.422 -16.75 -1.928 1 67.5 89 ASP A N 1
ATOM 654 C CA . ASP A 1 89 ? -15.641 -17.703 -1.145 1 67.5 89 ASP A CA 1
ATOM 655 C C . ASP A 1 89 ? -16.344 -19.047 -1.051 1 67.5 89 ASP A C 1
ATOM 657 O O . ASP A 1 89 ? -17.469 -19.125 -0.542 1 67.5 89 ASP A O 1
ATOM 661 N N . THR A 1 90 ? -15.961 -19.938 -1.752 1 63.22 90 THR A N 1
ATOM 662 C CA . THR A 1 90 ? -16.562 -21.266 -1.762 1 63.22 90 THR A CA 1
ATOM 663 C C . THR A 1 90 ? -16.078 -22.094 -0.573 1 63.22 90 THR A C 1
ATOM 665 O O . THR A 1 90 ? -16.359 -23.297 -0.482 1 63.22 90 THR A O 1
ATOM 668 N N . GLY A 1 91 ? -15.641 -21.375 0.564 1 59.5 91 GLY A N 1
ATOM 669 C CA . GLY A 1 91 ? -15.508 -21.953 1.888 1 59.5 91 GLY A CA 1
ATOM 670 C C . GLY A 1 91 ? -14.094 -22.438 2.188 1 59.5 91 GLY A C 1
ATOM 671 O O . GLY A 1 91 ? -13.5 -22.047 3.193 1 59.5 91 GLY A O 1
ATOM 672 N N . THR A 1 92 ? -13.414 -23.703 1.818 1 60.44 92 THR A N 1
ATOM 673 C CA . THR A 1 92 ? -12.773 -24.578 2.801 1 60.44 92 THR A CA 1
ATOM 674 C C . THR A 1 92 ? -11.25 -24.5 2.68 1 60.44 92 THR A C 1
ATOM 676 O O . THR A 1 92 ? -10.531 -24.969 3.564 1 60.44 92 THR A O 1
ATOM 679 N N . CYS A 1 93 ? -10.695 -24 1.511 1 81.06 93 CYS A N 1
ATOM 680 C CA . CYS A 1 93 ? -9.25 -24.188 1.446 1 81.06 93 CYS A CA 1
ATOM 681 C C . CYS A 1 93 ? -8.562 -22.922 0.981 1 81.06 93 CYS A C 1
ATOM 683 O O . CYS A 1 93 ? -9.219 -21.906 0.714 1 81.06 93 CYS A O 1
ATOM 685 N N . ALA A 1 94 ? -7.371 -22.797 1.271 1 86.38 94 ALA A N 1
ATOM 686 C CA . ALA A 1 94 ? -6.527 -21.656 0.9 1 86.38 94 ALA A CA 1
ATOM 687 C C . ALA A 1 94 ? -6.824 -21.203 -0.523 1 86.38 94 ALA A C 1
ATOM 689 O O . ALA A 1 94 ? -6.953 -20 -0.779 1 86.38 94 ALA A O 1
ATOM 690 N N . LEU A 1 95 ? -7.148 -22.125 -1.335 1 87.31 95 LEU A N 1
ATOM 691 C CA . LEU A 1 95 ? -7.391 -21.828 -2.742 1 87.31 95 LEU A CA 1
ATOM 692 C C . LEU A 1 95 ? -8.75 -21.172 -2.93 1 87.31 95 LEU A C 1
ATOM 694 O O . LEU A 1 95 ? -8.883 -20.219 -3.693 1 87.31 95 LEU A O 1
ATOM 698 N N . GLY A 1 96 ? -9.703 -21.719 -2.238 1 85.5 96 GLY A N 1
ATOM 699 C CA . GLY A 1 96 ? -11.023 -21.125 -2.309 1 85.5 96 GLY A CA 1
ATOM 700 C C . GLY A 1 96 ? -11.055 -19.688 -1.82 1 85.5 96 GLY A C 1
ATOM 701 O O . GLY A 1 96 ? -11.688 -18.828 -2.443 1 85.5 96 GLY A O 1
ATOM 702 N N . PHE A 1 97 ? -10.375 -19.469 -0.824 1 88.38 97 PHE A N 1
ATOM 703 C CA . PHE A 1 97 ? -10.32 -18.141 -0.248 1 88.38 97 PHE A CA 1
ATOM 704 C C . PHE A 1 97 ? -9.711 -17.141 -1.232 1 88.38 97 PHE A C 1
ATOM 706 O O . PHE A 1 97 ? -10.297 -16.094 -1.504 1 88.38 97 PHE A O 1
ATOM 713 N N . VAL A 1 98 ? -8.555 -17.453 -1.769 1 91.56 98 VAL A N 1
ATOM 714 C CA . VAL A 1 98 ? -7.84 -16.484 -2.605 1 91.56 98 VAL A CA 1
ATOM 715 C C . VAL A 1 98 ? -8.594 -16.281 -3.92 1 91.56 98 VAL A C 1
ATOM 717 O O . VAL A 1 98 ? -8.602 -15.188 -4.477 1 91.56 98 VAL A O 1
ATOM 720 N N . ARG A 1 99 ? -9.234 -17.312 -4.438 1 88.5 99 ARG A N 1
ATOM 721 C CA . ARG A 1 99 ? -10.047 -17.156 -5.645 1 88.5 99 ARG A CA 1
ATOM 722 C C . ARG A 1 99 ? -11.234 -16.234 -5.387 1 88.5 99 ARG A C 1
ATOM 724 O O . ARG A 1 99 ? -11.578 -15.414 -6.242 1 88.5 99 ARG A O 1
ATOM 731 N N . GLY A 1 100 ? -11.836 -16.453 -4.25 1 87 100 GLY A N 1
ATOM 732 C CA . GLY A 1 100 ? -12.867 -15.523 -3.85 1 87 100 GLY A CA 1
ATOM 733 C C . GLY A 1 100 ? -12.367 -14.094 -3.725 1 87 100 GLY A C 1
ATOM 734 O O . GLY A 1 100 ? -13.055 -13.148 -4.117 1 87 100 GLY A O 1
ATOM 735 N N . TYR A 1 101 ? -11.195 -13.945 -3.195 1 89.75 101 TYR A N 1
ATOM 736 C CA . TYR A 1 101 ? -10.562 -12.641 -3.029 1 89.75 101 TYR A CA 1
ATOM 737 C C . TYR A 1 101 ? -10.312 -11.984 -4.383 1 89.75 101 TYR A C 1
ATOM 739 O O . TYR A 1 101 ? -10.656 -10.812 -4.578 1 89.75 101 TYR A O 1
ATOM 747 N N . ILE A 1 102 ? -9.766 -12.758 -5.324 1 90.56 102 ILE A N 1
ATOM 748 C CA . ILE A 1 102 ? -9.516 -12.273 -6.68 1 90.56 102 ILE A CA 1
ATOM 749 C C . ILE A 1 102 ? -10.836 -11.883 -7.34 1 90.56 102 ILE A C 1
ATOM 751 O O . ILE A 1 102 ? -10.938 -10.828 -7.969 1 90.56 102 ILE A O 1
ATOM 755 N N . GLY A 1 103 ? -11.82 -12.75 -7.191 1 87.19 103 GLY A N 1
ATOM 756 C CA . GLY A 1 103 ? -13.133 -12.469 -7.746 1 87.19 103 GLY A CA 1
ATOM 757 C C . GLY A 1 103 ? -13.742 -11.188 -7.203 1 87.19 103 GLY A C 1
ATOM 758 O O . GLY A 1 103 ? -14.305 -10.391 -7.961 1 87.19 103 GLY A O 1
ATOM 759 N N . ALA A 1 104 ? -13.648 -11 -5.898 1 85.56 104 ALA A N 1
ATOM 760 C CA . ALA A 1 104 ? -14.156 -9.781 -5.266 1 85.56 104 ALA A CA 1
ATOM 761 C C . ALA A 1 104 ? -13.438 -8.547 -5.797 1 85.56 104 ALA A C 1
ATOM 763 O O . ALA A 1 104 ? -14.055 -7.508 -6.023 1 85.56 104 ALA A O 1
ATOM 764 N N . MET A 1 105 ? -12.164 -8.641 -5.98 1 85 105 MET A N 1
ATOM 765 C CA . MET A 1 105 ? -11.375 -7.527 -6.5 1 85 105 MET A CA 1
ATOM 766 C C . MET A 1 105 ? -11.773 -7.199 -7.938 1 85 105 MET A C 1
ATOM 768 O O . MET A 1 105 ? -11.852 -6.031 -8.312 1 85 105 MET A O 1
ATOM 772 N N . ARG A 1 106 ? -12.047 -8.18 -8.695 1 84.5 106 ARG A N 1
ATOM 773 C CA . ARG A 1 106 ? -12.469 -8 -10.078 1 84.5 106 ARG A CA 1
ATOM 774 C C . ARG A 1 106 ? -13.773 -7.223 -10.156 1 84.5 106 ARG A C 1
ATOM 776 O O . ARG A 1 106 ? -13.977 -6.422 -11.07 1 84.5 106 ARG A O 1
ATOM 783 N N . SER A 1 107 ? -14.547 -7.48 -9.219 1 78.81 107 SER A N 1
ATOM 784 C CA . SER A 1 107 ? -15.891 -6.906 -9.25 1 78.81 107 SER A CA 1
ATOM 785 C C . SER A 1 107 ? -15.914 -5.527 -8.602 1 78.81 107 SER A C 1
ATOM 787 O O . SER A 1 107 ? -16.922 -4.82 -8.672 1 78.81 107 SER A O 1
ATOM 789 N N . SER A 1 108 ? -14.859 -5.242 -7.91 1 74.19 108 SER A N 1
ATOM 790 C CA . SER A 1 108 ? -14.828 -3.977 -7.184 1 74.19 108 SER A CA 1
ATOM 791 C C . SER A 1 108 ? -14.828 -2.791 -8.141 1 74.19 108 SER A C 1
ATOM 793 O O . SER A 1 108 ? -14.383 -2.91 -9.281 1 74.19 108 SER A O 1
ATOM 795 N N . ASP A 1 109 ? -15.469 -1.701 -7.742 1 68.38 109 ASP A N 1
ATOM 796 C CA . ASP A 1 109 ? -15.516 -0.481 -8.547 1 68.38 109 ASP A CA 1
ATOM 797 C C . ASP A 1 109 ? -14.148 0.194 -8.594 1 68.38 109 ASP A C 1
ATOM 799 O O . ASP A 1 109 ? -13.766 0.911 -7.668 1 68.38 109 ASP A O 1
ATOM 803 N N . THR A 1 110 ? -13.484 0.061 -9.703 1 62.03 110 THR A N 1
ATOM 804 C CA . THR A 1 110 ? -12.109 0.507 -9.898 1 62.03 110 THR A CA 1
ATOM 805 C C . THR A 1 110 ? -12.008 2.021 -9.734 1 62.03 110 THR A C 1
ATOM 807 O O . THR A 1 110 ? -11.039 2.521 -9.156 1 62.03 110 THR A O 1
ATOM 810 N N . ALA A 1 111 ? -12.938 2.564 -10.227 1 59.72 111 ALA A N 1
ATOM 811 C CA . ALA A 1 111 ? -12.859 4.023 -10.234 1 59.72 111 ALA A CA 1
ATOM 812 C C . ALA A 1 111 ? -12.906 4.582 -8.812 1 59.72 111 ALA A C 1
ATOM 814 O O . ALA A 1 111 ? -12.195 5.539 -8.492 1 59.72 111 ALA A O 1
ATOM 815 N N . THR A 1 112 ? -13.617 3.967 -7.996 1 63.94 112 THR A N 1
ATOM 816 C CA . THR A 1 112 ? -13.773 4.445 -6.629 1 63.94 112 THR A CA 1
ATOM 817 C C . THR A 1 112 ? -12.57 4.051 -5.773 1 63.94 112 THR A C 1
ATOM 819 O O . THR A 1 112 ? -12.148 4.805 -4.898 1 63.94 112 THR A O 1
ATOM 822 N N . ASP A 1 113 ? -12.016 3.061 -6.191 1 66.44 113 ASP A N 1
ATOM 823 C CA . ASP A 1 113 ? -10.953 2.516 -5.359 1 66.44 113 ASP A CA 1
ATOM 824 C C . ASP A 1 113 ? -9.727 3.424 -5.371 1 66.44 113 ASP A C 1
ATOM 826 O O . ASP A 1 113 ? -9.133 3.695 -4.324 1 66.44 113 ASP A O 1
ATOM 830 N N . ALA A 1 114 ? -9.398 3.969 -6.516 1 63.53 114 ALA A N 1
ATOM 831 C CA . ALA A 1 114 ? -8.211 4.809 -6.641 1 63.53 114 ALA A CA 1
ATOM 832 C C . ALA A 1 114 ? -8.383 6.117 -5.875 1 63.53 114 ALA A C 1
ATOM 834 O O . ALA A 1 114 ? -7.438 6.621 -5.27 1 63.53 114 ALA A O 1
ATOM 835 N N . LYS A 1 115 ? -9.578 6.555 -5.812 1 68.56 115 LYS A N 1
ATOM 836 C CA . LYS A 1 115 ? -9.852 7.844 -5.188 1 68.56 115 LYS A CA 1
ATOM 837 C C . LYS A 1 115 ? -9.945 7.715 -3.672 1 68.56 115 LYS A C 1
ATOM 839 O O . LYS A 1 115 ? -9.836 8.703 -2.947 1 68.56 115 LYS A O 1
ATOM 844 N N . MET A 1 116 ? -9.977 6.477 -3.252 1 70.25 116 MET A N 1
ATOM 845 C CA . MET A 1 116 ? -10.18 6.23 -1.827 1 70.25 116 MET A CA 1
ATOM 846 C C . MET A 1 116 ? -8.844 6.191 -1.088 1 70.25 116 MET A C 1
ATOM 848 O O . MET A 1 116 ? -8.812 6.246 0.143 1 70.25 116 MET A O 1
ATOM 852 N N . ALA A 1 117 ? -7.77 6.238 -1.848 1 67.62 117 ALA A N 1
ATOM 853 C CA . ALA A 1 117 ? -6.453 6.113 -1.229 1 67.62 117 ALA A CA 1
ATOM 854 C C . ALA A 1 117 ? -6.27 7.129 -0.107 1 67.62 117 ALA A C 1
ATOM 856 O O . ALA A 1 117 ? -5.812 6.785 0.986 1 67.62 117 ALA A O 1
ATOM 857 N N . GLY A 1 118 ? -6.629 8.391 -0.344 1 68.69 118 GLY A N 1
ATOM 858 C CA . GLY A 1 118 ? -6.512 9.43 0.664 1 68.69 118 GLY A CA 1
ATOM 859 C C . GLY A 1 118 ? -7.367 9.172 1.889 1 68.69 118 GLY A C 1
ATOM 860 O O . GLY A 1 118 ? -6.961 9.469 3.014 1 68.69 118 GLY A O 1
ATOM 861 N N . LEU A 1 119 ? -8.453 8.547 1.714 1 79.81 119 LEU A N 1
ATOM 862 C CA . LEU A 1 119 ? -9.336 8.242 2.834 1 79.81 119 LEU A CA 1
ATOM 863 C C . LEU A 1 119 ? -8.766 7.117 3.688 1 79.81 119 LEU A C 1
ATOM 865 O O . LEU A 1 119 ? -8.859 7.152 4.914 1 79.81 119 LEU A O 1
ATOM 869 N N . LEU A 1 120 ? -8.086 6.199 2.984 1 77.62 120 LEU A N 1
ATOM 870 C CA . LEU A 1 120 ? -7.5 5.07 3.699 1 77.62 120 LEU A CA 1
ATOM 871 C C . LEU A 1 120 ? -6.352 5.531 4.59 1 77.62 120 LEU A C 1
ATOM 873 O O . LEU A 1 120 ? -6.195 5.047 5.711 1 77.62 120 LEU A O 1
ATOM 877 N N . ILE A 1 121 ? -5.672 6.406 4.098 1 70.56 121 ILE A N 1
ATOM 878 C CA . ILE A 1 121 ? -4.566 6.949 4.871 1 70.56 121 ILE A CA 1
ATOM 879 C C . ILE A 1 121 ? -5.098 7.602 6.148 1 70.56 121 ILE A C 1
ATOM 881 O O . ILE A 1 121 ? -4.594 7.34 7.242 1 70.56 121 ILE A O 1
ATOM 885 N N . ALA A 1 122 ? -6.074 8.406 6 1 74 122 ALA A N 1
ATOM 886 C CA . ALA A 1 122 ? -6.691 9.047 7.156 1 74 122 ALA A CA 1
ATOM 887 C C . ALA A 1 122 ? -7.32 8.016 8.086 1 74 122 ALA A C 1
ATOM 889 O O . ALA A 1 122 ? -7.211 8.125 9.312 1 74 122 ALA A O 1
ATOM 890 N N . TYR A 1 123 ? -7.91 7.047 7.48 1 80.69 123 TYR A N 1
ATOM 891 C CA . TYR A 1 123 ? -8.586 5.977 8.203 1 80.69 123 TYR A CA 1
ATOM 892 C C . TYR A 1 123 ? -7.609 5.211 9.086 1 80.69 123 TYR A C 1
ATOM 894 O O . TYR A 1 123 ? -7.922 4.879 10.234 1 80.69 123 TYR A O 1
ATOM 902 N N . LEU A 1 124 ? -6.41 5.051 8.672 1 78.31 124 LEU A N 1
ATOM 903 C CA . LEU A 1 124 ? -5.434 4.199 9.344 1 78.31 124 LEU A CA 1
ATOM 904 C C . LEU A 1 124 ? -4.652 4.992 10.391 1 78.31 124 LEU A C 1
ATOM 906 O O . LEU A 1 124 ? -3.846 4.422 11.133 1 78.31 124 LEU A O 1
ATOM 910 N N . GLN A 1 125 ? -4.887 6.238 10.422 1 71.88 125 GLN A N 1
ATOM 911 C CA . GLN A 1 125 ? -4.289 7.047 11.477 1 71.88 125 GLN A CA 1
ATOM 912 C C . GLN A 1 125 ? -4.918 6.738 12.836 1 71.88 125 GLN A C 1
ATOM 914 O O . GLN A 1 125 ? -4.328 7.027 13.875 1 71.88 125 GLN A O 1
ATOM 919 N N . ASP A 1 126 ? -6.133 6.227 12.82 1 77.56 126 ASP A N 1
ATOM 920 C CA . ASP A 1 126 ? -6.793 5.777 14.039 1 77.56 126 ASP A CA 1
ATOM 921 C C . ASP A 1 126 ? -6.25 4.422 14.484 1 77.56 126 ASP A C 1
ATOM 923 O O . ASP A 1 126 ? -6.348 3.434 13.758 1 77.56 126 ASP A O 1
ATOM 927 N N . PRO A 1 127 ? -5.746 4.32 15.727 1 81.25 127 PRO A N 1
ATOM 928 C CA . PRO A 1 127 ? -5.117 3.078 16.188 1 81.25 127 PRO A CA 1
ATOM 929 C C . PRO A 1 127 ? -6.086 1.896 16.188 1 81.25 127 PRO A C 1
ATOM 931 O O . PRO A 1 127 ? -5.676 0.755 15.969 1 81.25 127 PRO A O 1
ATOM 934 N N . ASP A 1 128 ? -7.27 2.232 16.438 1 84.38 128 ASP A N 1
ATOM 935 C CA . ASP A 1 128 ? -8.242 1.146 16.469 1 84.38 128 ASP A CA 1
ATOM 936 C C . ASP A 1 128 ? -8.477 0.589 15.062 1 84.38 128 ASP A C 1
ATOM 938 O O . ASP A 1 128 ? -8.57 -0.626 14.883 1 84.38 128 ASP A O 1
ATOM 942 N N . ASN A 1 129 ? -8.547 1.482 14.102 1 83.38 129 ASN A N 1
ATOM 943 C CA . ASN A 1 129 ? -8.711 1.042 12.719 1 83.38 129 ASN A CA 1
ATOM 944 C C . ASN A 1 129 ? -7.5 0.257 12.234 1 83.38 129 ASN A C 1
ATOM 946 O O . ASN A 1 129 ? -7.645 -0.736 11.516 1 83.38 129 ASN A O 1
ATOM 950 N N . LEU A 1 130 ? -6.414 0.661 12.641 1 80.19 130 LEU A N 1
ATOM 951 C CA . LEU A 1 130 ? -5.184 -0.035 12.289 1 80.19 130 LEU A CA 1
ATOM 952 C C . LEU A 1 130 ? -5.16 -1.438 12.883 1 80.19 130 LEU A C 1
ATOM 954 O O . LEU A 1 130 ? -4.781 -2.398 12.203 1 80.19 130 LEU A O 1
ATOM 958 N N . ARG A 1 131 ? -5.555 -1.515 14.125 1 84.25 131 ARG A N 1
ATOM 959 C CA . ARG A 1 131 ? -5.605 -2.809 14.797 1 84.25 131 ARG A CA 1
ATOM 960 C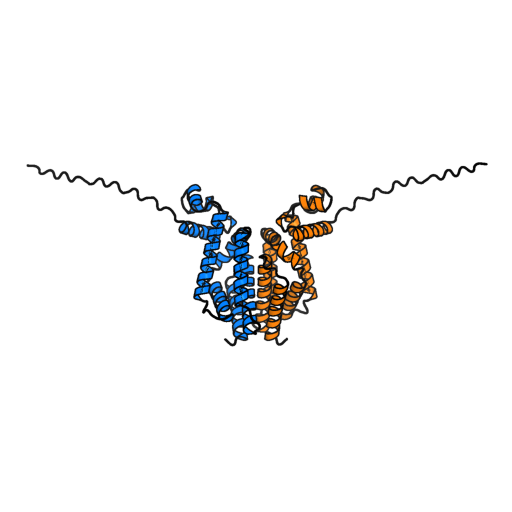 C . ARG A 1 131 ? -6.574 -3.752 14.086 1 84.25 131 ARG A C 1
ATOM 962 O O . ARG A 1 131 ? -6.266 -4.93 13.883 1 84.25 131 ARG A O 1
ATOM 969 N N . ASP A 1 132 ? -7.672 -3.225 13.711 1 83.88 132 ASP A N 1
ATOM 970 C CA . ASP A 1 132 ? -8.672 -4.035 13.023 1 83.88 132 ASP A CA 1
ATOM 971 C C . ASP A 1 132 ? -8.156 -4.516 11.672 1 83.88 132 ASP A C 1
ATOM 973 O O . ASP A 1 132 ? -8.359 -5.672 11.297 1 83.88 132 ASP A O 1
ATOM 977 N N . MET A 1 133 ? -7.562 -3.656 11 1 83.31 133 MET A N 1
ATOM 978 C CA . MET A 1 133 ? -6.988 -4.016 9.703 1 83.31 133 MET A CA 1
ATOM 979 C C . MET A 1 133 ? -5.918 -5.094 9.859 1 83.31 133 MET A C 1
ATOM 981 O O . MET A 1 133 ? -5.898 -6.066 9.109 1 83.31 133 MET A O 1
ATOM 985 N N . ARG A 1 134 ? -5.121 -4.949 10.852 1 84.38 134 ARG A N 1
ATOM 986 C CA . ARG A 1 134 ? -4.074 -5.93 11.117 1 84.38 134 ARG A CA 1
ATOM 987 C C . ARG A 1 134 ? -4.672 -7.289 11.461 1 84.38 134 ARG A C 1
ATOM 989 O O . ARG A 1 134 ? -4.195 -8.32 10.977 1 84.38 134 ARG A O 1
ATOM 996 N N . ALA A 1 135 ? -5.66 -7.242 12.273 1 85.19 135 ALA A N 1
ATOM 997 C CA . ALA A 1 135 ? -6.328 -8.484 12.656 1 85.19 135 ALA A CA 1
ATOM 998 C C . ALA A 1 135 ? -6.922 -9.188 11.438 1 85.19 135 ALA A C 1
ATOM 1000 O O . ALA A 1 135 ? -6.867 -10.414 11.328 1 85.19 135 ALA A O 1
ATOM 1001 N N . TRP A 1 136 ? -7.422 -8.43 10.586 1 84.56 136 TRP A N 1
ATOM 1002 C CA . TRP A 1 136 ? -7.977 -9 9.359 1 84.56 136 TRP A CA 1
ATOM 1003 C C . TRP A 1 136 ? -6.891 -9.672 8.531 1 84.56 136 TRP A C 1
ATOM 1005 O O . TRP A 1 136 ? -7.066 -10.797 8.055 1 84.56 136 TRP A O 1
ATOM 1015 N N . TYR A 1 137 ? -5.805 -9.039 8.305 1 86.25 137 TYR A N 1
ATOM 1016 C CA . TYR A 1 137 ? -4.707 -9.602 7.523 1 86.25 137 TYR A CA 1
ATOM 1017 C C . TYR A 1 137 ? -4.156 -10.859 8.188 1 86.25 137 TYR A C 1
ATOM 1019 O O . TYR A 1 137 ? -3.814 -11.828 7.5 1 86.25 137 TYR A O 1
ATOM 1027 N N . GLU A 1 138 ? -4.082 -10.828 9.461 1 85.81 138 GLU A N 1
ATOM 1028 C CA . GLU A 1 138 ? -3.604 -12 10.195 1 85.81 138 GLU A CA 1
ATOM 1029 C C . GLU A 1 138 ? -4.535 -13.195 9.992 1 85.81 138 GLU A C 1
ATOM 1031 O O . GLU A 1 138 ? -4.074 -14.32 9.789 1 85.81 138 GLU A O 1
ATOM 1036 N N . GLN A 1 139 ? -5.77 -12.914 10.031 1 85.38 139 GLN A N 1
ATOM 1037 C CA . GLN A 1 139 ? -6.746 -13.977 9.812 1 85.38 139 GLN A CA 1
ATOM 1038 C C . GLN A 1 139 ? -6.676 -14.5 8.383 1 85.38 139 GLN A C 1
ATOM 1040 O O . GLN A 1 139 ? -6.742 -15.711 8.148 1 85.38 139 GLN A O 1
ATOM 1045 N N . ALA A 1 140 ? -6.582 -13.617 7.438 1 86.88 140 ALA A N 1
ATOM 1046 C CA . ALA A 1 140 ? -6.469 -14.016 6.035 1 86.88 140 ALA A CA 1
ATOM 1047 C C . ALA A 1 140 ? -5.223 -14.867 5.805 1 86.88 140 ALA A C 1
ATOM 1049 O O . ALA A 1 140 ? -5.289 -15.922 5.172 1 86.88 140 ALA A O 1
ATOM 1050 N N . LEU A 1 141 ? -4.074 -14.445 6.395 1 87.69 141 LEU A N 1
ATOM 1051 C CA . LEU A 1 141 ? -2.82 -15.172 6.215 1 87.69 141 LEU A CA 1
ATOM 1052 C C . LEU A 1 141 ? -2.865 -16.516 6.926 1 87.69 141 LEU A C 1
ATOM 1054 O O . LEU A 1 141 ? -2.264 -17.484 6.461 1 87.69 141 LEU A O 1
ATOM 1058 N N . ALA A 1 142 ? -3.605 -16.547 8.031 1 87.81 142 ALA A N 1
ATOM 1059 C CA . ALA A 1 142 ? -3.783 -17.812 8.734 1 87.81 142 ALA A CA 1
ATOM 1060 C C . ALA A 1 142 ? -4.57 -18.812 7.879 1 87.81 142 ALA A C 1
ATOM 1062 O O . ALA A 1 142 ? -4.258 -20 7.859 1 87.81 142 ALA A O 1
ATOM 1063 N N . ARG A 1 143 ? -5.559 -18.328 7.184 1 86.44 143 ARG A N 1
ATOM 1064 C CA . ARG A 1 143 ? -6.359 -19.172 6.297 1 86.44 143 ARG A CA 1
ATOM 1065 C C . ARG A 1 143 ? -5.527 -19.672 5.125 1 86.44 143 ARG A C 1
ATOM 1067 O O . ARG A 1 143 ? -5.824 -20.734 4.555 1 86.44 143 ARG A O 1
ATOM 1074 N N . LEU A 1 144 ? -4.523 -18.875 4.828 1 90.94 144 LEU A N 1
ATOM 1075 C CA . LEU A 1 144 ? -3.662 -19.219 3.701 1 90.94 144 LEU A CA 1
ATOM 1076 C C . LEU A 1 144 ? -2.443 -20.016 4.164 1 90.94 144 LEU A C 1
ATOM 1078 O O . LEU A 1 144 ? -1.505 -20.219 3.395 1 90.94 144 LEU A O 1
ATOM 1082 N N . GLY A 1 145 ? -2.506 -20.312 5.355 1 86.75 145 GLY A N 1
ATOM 1083 C CA . GLY A 1 145 ? -1.391 -21.047 5.926 1 86.75 145 GLY A CA 1
ATOM 1084 C C . GLY A 1 145 ? -1.208 -22.422 5.312 1 86.75 145 GLY A C 1
ATOM 1085 O O . GLY A 1 145 ? -2.049 -22.875 4.535 1 86.75 145 GLY A O 1
ATOM 1086 N N . GLY A 1 146 ? -0.031 -23.094 5.586 1 86.88 146 GLY A N 1
ATOM 1087 C CA . GLY A 1 146 ? 0.291 -24.406 5.074 1 86.88 146 GLY A CA 1
ATOM 1088 C C . GLY A 1 146 ? 1.592 -24.453 4.293 1 86.88 146 GLY A C 1
ATOM 1089 O O . GLY A 1 146 ? 2.146 -23.406 3.949 1 86.88 146 GLY A O 1
ATOM 1090 N N . THR A 1 147 ? 2 -25.672 4.012 1 87 147 THR A N 1
ATOM 1091 C CA . THR A 1 147 ? 3.32 -25.812 3.404 1 87 147 THR A CA 1
ATOM 1092 C C . THR A 1 147 ? 3.211 -26.422 2.016 1 87 147 THR A C 1
ATOM 1094 O O . THR A 1 147 ? 4.223 -26.625 1.339 1 87 147 THR A O 1
ATOM 1097 N N . THR A 1 148 ? 1.999 -26.656 1.562 1 88.88 148 THR A N 1
ATOM 1098 C CA . THR A 1 148 ? 1.824 -27.25 0.242 1 88.88 148 THR A CA 1
ATOM 1099 C C . THR A 1 148 ? 2.094 -26.219 -0.853 1 88.88 148 THR A C 1
ATOM 1101 O O . THR A 1 148 ? 1.995 -25.016 -0.617 1 88.88 148 THR A O 1
ATOM 1104 N N . PRO A 1 149 ? 2.445 -26.734 -2.053 1 87.81 149 PRO A N 1
ATOM 1105 C CA . PRO A 1 149 ? 2.617 -25.797 -3.174 1 87.81 149 PRO A CA 1
ATOM 1106 C C . PRO A 1 149 ? 1.359 -24.984 -3.463 1 87.81 149 PRO A C 1
ATOM 1108 O O . PRO A 1 149 ? 1.452 -23.812 -3.846 1 87.81 149 PRO A O 1
ATOM 1111 N N . GLN A 1 150 ? 0.253 -25.625 -3.234 1 88 150 GLN A N 1
ATOM 1112 C CA . GLN A 1 150 ? -1.004 -24.922 -3.473 1 88 150 GLN A CA 1
ATOM 1113 C C . GLN A 1 150 ? -1.201 -23.797 -2.469 1 88 150 GLN A C 1
ATOM 1115 O O . GLN A 1 150 ? -1.637 -22.703 -2.834 1 88 150 GLN A O 1
ATOM 1120 N N . ALA A 1 151 ? -0.887 -24.109 -1.275 1 90.75 151 ALA A N 1
ATOM 1121 C CA . ALA A 1 151 ? -1.003 -23.094 -0.237 1 90.75 151 ALA A CA 1
ATOM 1122 C C . ALA A 1 151 ? -0.021 -21.953 -0.479 1 90.75 151 ALA A C 1
ATOM 1124 O O . ALA A 1 151 ? -0.362 -20.781 -0.291 1 90.75 151 ALA A O 1
ATOM 1125 N N . ARG A 1 152 ? 1.158 -22.266 -0.898 1 92.75 152 ARG A N 1
ATOM 1126 C CA . ARG A 1 152 ? 2.158 -21.266 -1.223 1 92.75 152 ARG A CA 1
ATOM 1127 C C . ARG A 1 152 ? 1.696 -20.391 -2.383 1 92.75 152 ARG A C 1
ATOM 1129 O O . ARG A 1 152 ? 1.804 -19.156 -2.324 1 92.75 152 ARG A O 1
ATOM 1136 N N . ALA A 1 153 ? 1.188 -21.031 -3.383 1 92.75 153 ALA A N 1
ATOM 1137 C CA . ALA A 1 153 ? 0.68 -20.297 -4.535 1 92.75 153 ALA A CA 1
ATOM 1138 C C . ALA A 1 153 ? -0.451 -19.359 -4.125 1 92.75 153 ALA A C 1
ATOM 1140 O O . ALA A 1 153 ? -0.53 -18.219 -4.609 1 92.75 153 ALA A O 1
ATOM 1141 N N . ALA A 1 154 ? -1.304 -19.828 -3.248 1 93.25 154 ALA A N 1
ATOM 1142 C CA . ALA A 1 154 ? -2.418 -19.016 -2.771 1 93.25 154 ALA A CA 1
ATOM 1143 C C . ALA A 1 154 ? -1.917 -17.812 -1.99 1 93.25 154 ALA A C 1
ATOM 1145 O O . ALA A 1 154 ? -2.434 -16.703 -2.15 1 93.25 154 ALA A O 1
ATOM 1146 N N . ARG A 1 155 ? -0.924 -17.969 -1.142 1 94.25 155 ARG A N 1
ATOM 1147 C CA . ARG A 1 155 ? -0.343 -16.875 -0.375 1 94.25 155 ARG A CA 1
ATOM 1148 C C . ARG A 1 155 ? 0.283 -15.836 -1.298 1 94.25 155 ARG A C 1
ATOM 1150 O O . ARG A 1 155 ? 0.071 -14.633 -1.122 1 94.25 155 ARG A O 1
ATOM 1157 N N . VAL A 1 156 ? 0.971 -16.297 -2.266 1 95.19 156 VAL A N 1
ATOM 1158 C CA . VAL A 1 156 ? 1.63 -15.398 -3.201 1 95.19 156 VAL A CA 1
ATOM 1159 C C . VAL A 1 156 ? 0.583 -14.648 -4.023 1 95.19 156 VAL A C 1
ATOM 1161 O O . VAL A 1 156 ? 0.715 -13.445 -4.262 1 95.19 156 VAL A O 1
ATOM 1164 N N . ALA A 1 157 ? -0.429 -15.359 -4.441 1 94.81 157 ALA A N 1
ATOM 1165 C CA . ALA A 1 157 ? -1.511 -14.719 -5.184 1 94.81 157 ALA A CA 1
ATOM 1166 C C . ALA A 1 157 ? -2.182 -13.633 -4.344 1 94.81 157 ALA A C 1
ATOM 1168 O O . ALA A 1 157 ? -2.461 -12.539 -4.84 1 94.81 157 ALA A O 1
ATOM 1169 N N . PHE A 1 158 ? -2.42 -13.938 -3.105 1 94.19 158 PHE A N 1
ATOM 1170 C CA . PHE A 1 158 ? -3.012 -12.969 -2.189 1 94.19 158 PHE A CA 1
ATOM 1171 C C . PHE A 1 158 ? -2.148 -11.719 -2.094 1 94.19 158 PHE A C 1
ATOM 1173 O O . PHE A 1 158 ? -2.65 -10.602 -2.234 1 94.19 158 PHE A O 1
ATOM 1180 N N . LEU A 1 159 ? -0.9 -11.906 -1.877 1 93.69 159 LEU A N 1
ATOM 1181 C CA . LEU A 1 159 ? 0.035 -10.789 -1.775 1 93.69 159 LEU A CA 1
ATOM 1182 C C . LEU A 1 159 ? 0.071 -9.992 -3.074 1 93.69 159 LEU A C 1
ATOM 1184 O O . LEU A 1 159 ? 0.146 -8.766 -3.049 1 93.69 159 LEU A O 1
ATOM 1188 N N . ALA A 1 160 ? 0.034 -10.688 -4.172 1 95.62 160 ALA A N 1
ATOM 1189 C CA . ALA A 1 160 ? 0.064 -10.016 -5.469 1 95.62 160 ALA A CA 1
ATOM 1190 C C . ALA A 1 160 ? -1.171 -9.141 -5.66 1 95.62 160 ALA A C 1
ATOM 1192 O O . ALA A 1 160 ? -1.074 -8.031 -6.188 1 95.62 160 ALA A O 1
ATOM 1193 N N . VAL A 1 161 ? -2.301 -9.609 -5.23 1 92.31 161 VAL A N 1
ATOM 1194 C CA . VAL A 1 161 ? -3.525 -8.812 -5.312 1 92.31 161 VAL A CA 1
ATOM 1195 C C . VAL A 1 161 ? -3.398 -7.574 -4.434 1 92.31 161 VAL A C 1
ATOM 1197 O O . VAL A 1 161 ? -3.801 -6.48 -4.832 1 92.31 161 VAL A O 1
ATOM 1200 N N . GLU A 1 162 ? -2.85 -7.73 -3.238 1 89.75 162 GLU A N 1
ATOM 1201 C CA . GLU A 1 162 ? -2.598 -6.594 -2.361 1 89.75 162 GLU A CA 1
ATOM 1202 C C . GLU A 1 162 ? -1.661 -5.582 -3.023 1 89.75 162 GLU A C 1
ATOM 1204 O O . GLU A 1 162 ? -1.856 -4.375 -2.898 1 89.75 162 GLU A O 1
ATOM 1209 N N . GLY A 1 163 ? -0.633 -6.133 -3.67 1 90.12 163 GLY A N 1
ATOM 1210 C CA . GLY A 1 163 ? 0.265 -5.262 -4.414 1 90.12 163 GLY A CA 1
ATOM 1211 C C . GLY A 1 163 ? -0.432 -4.488 -5.516 1 90.12 163 GLY A C 1
ATOM 1212 O O . GLY A 1 163 ? -0.141 -3.311 -5.734 1 90.12 163 GLY A O 1
ATOM 1213 N N . LEU A 1 164 ? -1.294 -5.137 -6.199 1 86.5 164 LEU A N 1
ATOM 1214 C CA . LEU A 1 164 ? -2.074 -4.48 -7.242 1 86.5 164 LEU A CA 1
ATOM 1215 C C . LEU A 1 164 ? -2.951 -3.379 -6.656 1 86.5 164 LEU A C 1
ATOM 1217 O O . LEU A 1 164 ? -3.072 -2.299 -7.238 1 86.5 164 LEU A O 1
ATOM 1221 N N . PHE A 1 165 ? -3.506 -3.691 -5.535 1 80.69 165 PHE A N 1
ATOM 1222 C CA . PHE A 1 165 ? -4.312 -2.695 -4.84 1 80.69 165 PHE A CA 1
ATOM 1223 C C . PHE A 1 165 ? -3.469 -1.481 -4.469 1 80.69 165 PHE A C 1
ATOM 1225 O O . PHE A 1 165 ? -3.91 -0.341 -4.625 1 80.69 165 PHE A O 1
ATOM 1232 N N . LEU A 1 166 ? -2.309 -1.713 -3.969 1 80 166 LEU A N 1
ATOM 1233 C CA . LEU A 1 166 ? -1.384 -0.641 -3.617 1 80 166 LEU A CA 1
ATOM 1234 C C . LEU A 1 166 ? -1.074 0.23 -4.828 1 80 166 LEU A C 1
ATOM 1236 O O . LEU A 1 166 ? -1.079 1.459 -4.734 1 80 166 LEU A O 1
ATOM 1240 N N . LEU A 1 167 ? -0.835 -0.337 -5.984 1 79.5 167 LEU A N 1
ATOM 1241 C CA . LEU A 1 167 ? -0.539 0.421 -7.195 1 79.5 167 LEU A CA 1
ATOM 1242 C C . LEU A 1 167 ? -1.734 1.272 -7.609 1 79.5 167 LEU A C 1
ATOM 1244 O O . LEU A 1 167 ? -1.566 2.406 -8.062 1 79.5 167 LEU A O 1
ATOM 1248 N N . ARG A 1 168 ? -2.82 0.752 -7.359 1 74.06 168 ARG A N 1
ATOM 1249 C CA . ARG A 1 168 ? -4.027 1.492 -7.703 1 74.06 168 ARG A CA 1
ATOM 1250 C C . ARG A 1 168 ? -4.191 2.719 -6.812 1 74.06 168 ARG A C 1
ATOM 1252 O O . ARG A 1 168 ? -4.551 3.797 -7.293 1 74.06 168 ARG A O 1
ATOM 1259 N N . ILE A 1 169 ? -3.934 2.438 -5.543 1 69.38 169 ILE A N 1
ATOM 1260 C CA . ILE A 1 169 ? -4.004 3.549 -4.598 1 69.38 169 ILE A CA 1
ATOM 1261 C C . ILE A 1 169 ? -3.004 4.629 -4.996 1 69.38 169 ILE A C 1
ATOM 1263 O O . ILE A 1 169 ? -3.279 5.824 -4.852 1 69.38 169 ILE A O 1
ATOM 1267 N N . GLY A 1 170 ? -1.88 4.203 -5.574 1 67.25 170 GLY A N 1
ATOM 1268 C CA . GLY A 1 170 ? -0.862 5.148 -6.008 1 67.25 170 GLY A CA 1
ATOM 1269 C C . GLY A 1 170 ? -1.186 5.805 -7.336 1 67.25 170 GLY A C 1
ATOM 1270 O O . GLY A 1 170 ? -0.429 6.652 -7.812 1 67.25 170 GLY A O 1
ATOM 1271 N N . GLY A 1 171 ? -2.385 5.438 -7.918 1 67.38 171 GLY A N 1
ATOM 1272 C CA . GLY A 1 171 ? -2.852 6.121 -9.117 1 67.38 171 GLY A CA 1
ATOM 1273 C C . GLY A 1 171 ? -2.498 5.391 -10.398 1 67.38 171 GLY A C 1
ATOM 1274 O O . GLY A 1 171 ? -2.619 5.949 -11.492 1 67.38 171 GLY A O 1
ATOM 1275 N N . ILE A 1 172 ? -1.873 4.305 -10.234 1 65.12 172 ILE A N 1
ATOM 1276 C CA . ILE A 1 172 ? -1.652 3.484 -11.414 1 65.12 172 ILE A CA 1
ATOM 1277 C C . ILE A 1 172 ? -2.934 2.732 -11.766 1 65.12 172 ILE A C 1
ATOM 1279 O O . ILE A 1 172 ? -3.162 1.621 -11.281 1 65.12 172 ILE A O 1
ATOM 1283 N N . ASP A 1 173 ? -3.865 3.41 -12.32 1 62.28 173 ASP A N 1
ATOM 1284 C CA . ASP A 1 173 ? -5.25 2.947 -12.328 1 62.28 173 ASP A CA 1
ATOM 1285 C C . ASP A 1 173 ? -5.711 2.617 -13.75 1 62.28 173 ASP A C 1
ATOM 1287 O O . ASP A 1 173 ? -6.91 2.617 -14.031 1 62.28 173 ASP A O 1
ATOM 1291 N N . ASP A 1 174 ? -4.801 2.338 -14.555 1 69.25 174 ASP A N 1
ATOM 1292 C CA . ASP A 1 174 ? -5.305 1.841 -15.828 1 69.25 174 ASP A CA 1
ATOM 1293 C C . ASP A 1 174 ? -6.066 0.532 -15.648 1 69.25 174 ASP A C 1
ATOM 1295 O O . ASP A 1 174 ? -5.469 -0.506 -15.359 1 69.25 174 ASP A O 1
ATOM 1299 N N . SER A 1 175 ? -7.438 0.706 -15.891 1 70.81 175 SER A N 1
ATOM 1300 C CA . SER A 1 175 ? -8.336 -0.405 -15.594 1 70.81 175 SER A CA 1
ATOM 1301 C C . SER A 1 175 ? -7.965 -1.645 -16.406 1 70.81 175 SER A C 1
ATOM 1303 O O . SER A 1 175 ? -7.992 -2.762 -15.883 1 70.81 175 SER A O 1
ATOM 1305 N N . ALA A 1 176 ? -7.684 -1.393 -17.672 1 74.19 176 ALA A N 1
ATOM 1306 C CA . ALA A 1 176 ? -7.359 -2.543 -18.516 1 74.19 176 ALA A CA 1
ATOM 1307 C C . ALA A 1 176 ? -6.094 -3.238 -18.031 1 74.19 176 ALA A C 1
ATOM 1309 O O . ALA A 1 176 ? -6.035 -4.469 -17.969 1 74.19 176 ALA A O 1
ATOM 1310 N N . ARG A 1 177 ? -5.125 -2.502 -17.688 1 81.38 177 ARG A N 1
ATOM 1311 C CA . ARG A 1 177 ? -3.877 -3.068 -17.188 1 81.38 177 ARG A CA 1
ATOM 1312 C C . ARG A 1 177 ? -4.09 -3.764 -15.844 1 81.38 177 ARG A C 1
ATOM 1314 O O . ARG A 1 177 ? -3.525 -4.832 -15.594 1 81.38 177 ARG A O 1
ATOM 1321 N N . TRP A 1 178 ? -4.918 -3.168 -15.086 1 82.38 178 TRP A N 1
ATOM 1322 C CA . TRP A 1 178 ? -5.238 -3.734 -13.781 1 82.38 178 TRP A CA 1
ATOM 1323 C C . TRP A 1 178 ? -5.875 -5.109 -13.922 1 82.38 178 TRP A C 1
ATOM 1325 O O . TRP A 1 178 ? -5.465 -6.066 -13.266 1 82.38 178 TRP A O 1
ATOM 1335 N N . LEU A 1 179 ? -6.828 -5.219 -14.82 1 85.19 179 LEU A N 1
ATOM 1336 C CA . LEU A 1 179 ? -7.52 -6.484 -15.031 1 85.19 179 LEU A CA 1
ATOM 1337 C C . LEU A 1 179 ? -6.574 -7.527 -15.617 1 85.19 179 LEU A C 1
ATOM 1339 O O . LEU A 1 179 ? -6.652 -8.711 -15.273 1 85.19 179 LEU A O 1
ATOM 1343 N N . ALA A 1 180 ? -5.73 -7.059 -16.453 1 88.94 180 ALA A N 1
ATOM 1344 C CA . ALA A 1 180 ? -4.766 -7.977 -17.047 1 88.94 180 ALA A CA 1
ATOM 1345 C C . ALA A 1 180 ? -3.82 -8.547 -16 1 88.94 180 ALA A C 1
ATOM 1347 O O . ALA A 1 180 ? -3.447 -9.719 -16.062 1 88.94 180 ALA A O 1
ATOM 1348 N N . LEU A 1 181 ? -3.461 -7.719 -15.07 1 90.25 181 LEU A N 1
ATOM 1349 C CA . LEU A 1 181 ? -2.578 -8.172 -14 1 90.25 181 LEU A CA 1
ATOM 1350 C C . LEU A 1 181 ? -3.305 -9.125 -13.062 1 90.25 181 LEU A C 1
ATOM 1352 O O . LEU A 1 181 ? -2.719 -10.102 -12.586 1 90.25 181 LEU A O 1
ATOM 1356 N N . LEU A 1 182 ? -4.555 -8.852 -12.852 1 90.44 182 LEU A N 1
ATOM 1357 C CA . LEU A 1 182 ? -5.359 -9.781 -12.078 1 90.44 182 LEU A CA 1
ATOM 1358 C C . LEU A 1 182 ? -5.473 -11.125 -12.789 1 90.44 182 LEU A C 1
ATOM 1360 O O . LEU A 1 182 ? -5.422 -12.18 -12.156 1 90.44 182 LEU A O 1
ATOM 1364 N N . ASP A 1 183 ? -5.598 -11.086 -14.086 1 92.31 183 ASP A N 1
ATOM 1365 C CA . ASP A 1 183 ? -5.645 -12.297 -14.891 1 92.31 183 ASP A CA 1
ATOM 1366 C C . ASP A 1 183 ? -4.34 -13.086 -14.773 1 92.31 183 ASP A C 1
ATOM 1368 O O . ASP A 1 183 ? -4.348 -14.312 -14.742 1 92.31 183 ASP A O 1
ATOM 1372 N N . ASP A 1 184 ? -3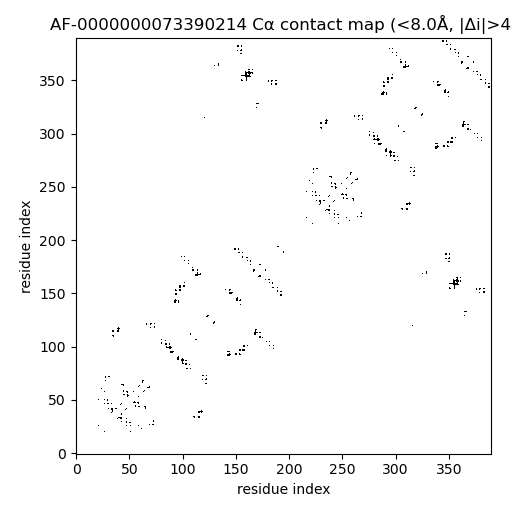.264 -12.359 -14.75 1 92.81 184 ASP A N 1
ATOM 1373 C CA . ASP A 1 184 ? -1.967 -13 -14.578 1 92.81 184 ASP A CA 1
ATOM 1374 C C . ASP A 1 184 ? -1.91 -13.781 -13.266 1 92.81 184 ASP A C 1
ATOM 1376 O O . ASP A 1 184 ? -1.413 -14.906 -13.227 1 92.81 184 ASP A O 1
ATOM 1380 N N . ILE A 1 185 ? -2.396 -13.164 -12.211 1 94.69 185 ILE A N 1
ATOM 1381 C CA . ILE A 1 185 ? -2.395 -13.781 -10.891 1 94.69 185 ILE A CA 1
ATOM 1382 C C . ILE A 1 185 ? -3.256 -15.039 -10.906 1 94.69 185 ILE A C 1
ATOM 1384 O O . ILE A 1 185 ? -2.828 -16.094 -10.438 1 94.69 185 ILE A O 1
ATOM 1388 N N . ASP A 1 186 ? -4.375 -14.844 -11.5 1 92.19 186 ASP A N 1
ATOM 1389 C CA . ASP A 1 186 ? -5.297 -15.977 -11.602 1 92.19 186 ASP A CA 1
ATOM 1390 C C . ASP A 1 186 ? -4.703 -17.109 -12.438 1 92.19 186 ASP A C 1
ATOM 1392 O O . ASP A 1 186 ? -4.801 -18.281 -12.07 1 92.19 186 ASP A O 1
ATOM 1396 N N . ALA A 1 187 ? -4.105 -16.812 -13.539 1 91.62 187 ALA A N 1
ATOM 1397 C CA . ALA A 1 187 ? -3.498 -17.797 -14.438 1 91.62 187 ALA A CA 1
ATOM 1398 C C . ALA A 1 187 ? -2.365 -18.547 -13.742 1 91.62 187 ALA A C 1
ATOM 1400 O O . ALA A 1 187 ? -2.215 -19.766 -13.914 1 91.62 187 ALA A O 1
ATOM 1401 N N . LEU A 1 188 ? -1.609 -17.797 -12.961 1 90 188 LEU A N 1
ATOM 1402 C CA . LEU A 1 188 ? -0.51 -18.438 -12.242 1 90 188 LEU A CA 1
ATOM 1403 C C . LEU A 1 188 ? -1.037 -19.422 -11.203 1 90 188 LEU A C 1
ATOM 1405 O O . LEU A 1 188 ? -0.501 -20.531 -11.062 1 90 188 LEU A O 1
ATOM 1409 N N . LEU A 1 189 ? -2.039 -18.984 -10.492 1 88.75 189 LEU A N 1
ATOM 1410 C CA . LEU A 1 189 ? -2.684 -19.891 -9.539 1 88.75 189 LEU A CA 1
ATOM 1411 C C . LEU A 1 189 ? -3.191 -21.141 -10.227 1 88.75 189 LEU A C 1
ATOM 1413 O O . LEU A 1 189 ? -2.988 -22.25 -9.727 1 88.75 189 LEU A O 1
ATOM 1417 N N . GLY A 1 190 ? -3.791 -20.938 -11.359 1 88 190 GLY A N 1
ATOM 1418 C CA . GLY A 1 190 ? -4.281 -22.078 -12.125 1 88 190 GLY A CA 1
ATOM 1419 C C . GLY A 1 190 ? -3.176 -23 -12.594 1 88 190 GLY A C 1
ATOM 1420 O O . GLY A 1 190 ? -3.338 -24.234 -12.57 1 88 190 GLY A O 1
ATOM 1421 N N . GLN A 1 191 ? -2.111 -22.484 -13.016 1 85.69 191 GLN A N 1
ATOM 1422 C CA . GLN A 1 191 ? -0.97 -23.25 -13.492 1 85.69 191 GLN A CA 1
ATOM 1423 C C . GLN A 1 191 ? -0.406 -24.141 -12.383 1 85.69 191 GLN A C 1
ATOM 1425 O O . GLN A 1 191 ? -0.034 -25.281 -12.625 1 85.69 191 GLN A O 1
ATOM 1430 N N . ILE A 1 192 ? -0.35 -23.625 -11.203 1 84.44 192 ILE A N 1
ATOM 1431 C CA . ILE A 1 192 ? 0.255 -24.344 -10.086 1 84.44 192 ILE A CA 1
ATOM 1432 C C . ILE A 1 192 ? -0.734 -25.375 -9.539 1 84.44 192 ILE A C 1
ATOM 1434 O O . ILE A 1 192 ? -0.339 -26.469 -9.133 1 84.44 192 ILE A O 1
ATOM 1438 N N . THR A 1 193 ? -1.938 -24.984 -9.531 1 82.62 193 THR A N 1
ATOM 1439 C CA . THR A 1 193 ? -2.928 -25.859 -8.898 1 82.62 193 THR A CA 1
ATOM 1440 C C . THR A 1 193 ? -3.545 -26.812 -9.922 1 82.62 193 THR A C 1
ATOM 1442 O O . THR A 1 193 ? -4.227 -27.766 -9.555 1 82.62 193 THR A O 1
ATOM 1445 N N . GLY A 1 194 ? -3.143 -26.734 -11.188 1 79.62 194 GLY A N 1
ATOM 1446 C CA . GLY A 1 194 ? -3.707 -27.578 -12.227 1 79.62 194 GLY A CA 1
ATOM 1447 C C . GLY A 1 194 ? -5.164 -27.281 -12.516 1 79.62 194 GLY A C 1
ATOM 1448 O O . GLY A 1 194 ? -5.934 -28.172 -12.867 1 79.62 194 GLY A O 1
ATOM 1449 N N . THR A 1 195 ? -5.617 -26.172 -12.195 1 70 195 THR A N 1
ATOM 1450 C CA . THR A 1 195 ? -7.008 -25.781 -12.43 1 70 195 THR A CA 1
ATOM 1451 C C . THR A 1 195 ? -7.102 -24.703 -13.492 1 70 195 THR A C 1
ATOM 1453 O O . THR A 1 195 ? -6.141 -23.969 -13.727 1 70 195 THR A O 1
ATOM 1456 N N . MET B 1 1 ? 75.5 34.688 35.469 1 25.61 1 MET B N 1
ATOM 1457 C CA . MET B 1 1 ? 74.938 35.125 34.188 1 25.61 1 MET B CA 1
ATOM 1458 C C . MET B 1 1 ? 73.75 34.25 33.844 1 25.61 1 MET B C 1
ATOM 1460 O O . MET B 1 1 ? 73.875 33.062 33.562 1 25.61 1 MET B O 1
ATOM 1464 N N . ALA B 1 2 ? 72.562 34.625 34.469 1 27.97 2 ALA B N 1
ATOM 1465 C CA . ALA B 1 2 ? 71.125 34.219 34.375 1 27.97 2 ALA B CA 1
ATOM 1466 C C . ALA B 1 2 ? 70.688 34.25 32.938 1 27.97 2 ALA B C 1
ATOM 1468 O O . ALA B 1 2 ? 70.562 35.312 32.344 1 27.97 2 ALA B O 1
ATOM 1469 N N . PHE B 1 3 ? 71.125 33.375 32.062 1 32.75 3 PHE B N 1
ATOM 1470 C CA . PHE B 1 3 ? 70.688 33.25 30.703 1 32.75 3 PHE B CA 1
ATOM 1471 C C . PHE B 1 3 ? 69.125 33.156 30.672 1 32.75 3 PHE B C 1
ATOM 1473 O O . PHE B 1 3 ? 68.562 32.156 31.094 1 32.75 3 PHE B O 1
ATOM 1480 N N . GLY B 1 4 ? 68.438 34.219 31.031 1 30.69 4 GLY B N 1
ATOM 1481 C CA . GLY B 1 4 ? 66.938 34.344 30.969 1 30.69 4 GLY B CA 1
ATOM 1482 C C . GLY B 1 4 ? 66.375 33.938 29.625 1 30.69 4 GLY B C 1
ATOM 1483 O O . GLY B 1 4 ? 66.625 34.656 28.625 1 30.69 4 GLY B O 1
ATOM 1484 N N . PHE B 1 5 ? 66.375 32.594 29.281 1 32.22 5 PHE B N 1
ATOM 1485 C CA . PHE B 1 5 ? 65.688 32.062 28.109 1 32.22 5 PHE B CA 1
ATOM 1486 C C . PHE B 1 5 ? 64.25 32.594 28.016 1 32.22 5 PHE B C 1
ATOM 1488 O O . PHE B 1 5 ? 63.406 32.281 28.875 1 32.22 5 PHE B O 1
ATOM 1495 N N . GLN B 1 6 ? 64.062 33.906 27.75 1 33.25 6 GLN B N 1
ATOM 1496 C CA . GLN B 1 6 ? 62.688 34.375 27.469 1 33.25 6 GLN B CA 1
ATOM 1497 C C . GLN B 1 6 ? 62.094 33.594 26.297 1 33.25 6 GLN B C 1
ATOM 1499 O O . GLN B 1 6 ? 62.469 33.812 25.141 1 33.25 6 GLN B O 1
ATOM 1504 N N . GLY B 1 7 ? 61.906 32.219 26.391 1 35.09 7 GLY B N 1
ATOM 1505 C CA . GLY B 1 7 ? 61.156 31.531 25.375 1 35.09 7 GLY B CA 1
ATOM 1506 C C . GLY B 1 7 ? 59.844 32.188 25.047 1 35.09 7 GLY B C 1
ATOM 1507 O O . GLY B 1 7 ? 59.031 32.438 25.953 1 35.09 7 GLY B O 1
ATOM 1508 N N . THR B 1 8 ? 59.781 33.125 24.109 1 39.47 8 THR B N 1
ATOM 1509 C CA . THR B 1 8 ? 58.562 33.688 23.562 1 39.47 8 THR B CA 1
ATOM 1510 C C . THR B 1 8 ? 57.562 32.562 23.203 1 39.47 8 THR B C 1
ATOM 1512 O O . THR B 1 8 ? 57.875 31.688 22.391 1 39.47 8 THR B O 1
ATOM 1515 N N . MET B 1 9 ? 56.844 32.031 24.172 1 37.88 9 MET B N 1
ATOM 1516 C CA . MET B 1 9 ? 55.781 31.078 23.891 1 37.88 9 MET B CA 1
ATOM 1517 C C . MET B 1 9 ? 54.906 31.578 22.75 1 37.88 9 MET B C 1
ATOM 1519 O O . MET B 1 9 ? 54.469 32.75 22.75 1 37.88 9 MET B O 1
ATOM 1523 N N . PRO B 1 10 ? 55.062 31.141 21.391 1 43.12 10 PRO B N 1
ATOM 1524 C CA . PRO B 1 10 ? 54.094 31.578 20.391 1 43.12 10 PRO B CA 1
ATOM 1525 C C . PRO B 1 10 ? 52.656 31.406 20.844 1 43.12 10 PRO B C 1
ATOM 1527 O O . PRO B 1 10 ? 52.344 30.484 21.594 1 43.12 10 PRO B O 1
ATOM 1530 N N . SER B 1 11 ? 51.969 32.344 21.391 1 40.31 11 SER B N 1
ATOM 1531 C CA . SER B 1 11 ? 50.531 32.344 21.688 1 40.31 11 SER B CA 1
ATOM 1532 C C . SER B 1 11 ? 49.719 31.875 20.469 1 40.31 11 SER B C 1
ATOM 1534 O O . SER B 1 11 ? 49.406 32.688 19.594 1 40.31 11 SER B O 1
ATOM 1536 N N . GLY B 1 12 ? 50.156 30.891 19.656 1 41.19 12 GLY B N 1
ATOM 1537 C CA . GLY B 1 12 ? 49.219 30.5 18.609 1 41.19 12 GLY B CA 1
ATOM 1538 C C . GLY B 1 12 ? 47.812 30.312 19.109 1 41.19 12 GLY B C 1
ATOM 1539 O O . GLY B 1 12 ? 47.562 29.578 20.078 1 41.19 12 GLY B O 1
ATOM 1540 N N . THR B 1 13 ? 47.031 31.312 19.156 1 40.59 13 THR B N 1
ATOM 1541 C CA . THR B 1 13 ? 45.594 31.156 19.391 1 40.59 13 THR B CA 1
ATOM 1542 C C . THR B 1 13 ? 45.094 29.891 18.688 1 40.59 13 THR B C 1
ATOM 1544 O O . THR B 1 13 ? 45.312 29.703 17.484 1 40.59 13 THR B O 1
ATOM 1547 N N . PRO B 1 14 ? 44.969 28.797 19.344 1 42.5 14 PRO B N 1
ATOM 1548 C CA . PRO B 1 14 ? 44.375 27.656 18.625 1 42.5 14 PRO B CA 1
ATOM 1549 C C . PRO B 1 14 ? 43.25 28.062 17.672 1 42.5 14 PRO B C 1
ATOM 1551 O O . PRO B 1 14 ? 42.562 29.047 17.938 1 42.5 14 PRO B O 1
ATOM 1554 N N . ALA B 1 15 ? 43.469 28.094 16.375 1 44.12 15 ALA B N 1
ATOM 1555 C CA . ALA B 1 15 ? 42.375 28.266 15.398 1 44.12 15 ALA B CA 1
ATOM 1556 C C . ALA B 1 15 ? 41.062 27.781 15.969 1 44.12 15 ALA B C 1
ATOM 1558 O O . ALA B 1 15 ? 40.969 26.703 16.547 1 44.12 15 ALA B O 1
ATOM 1559 N N . MET B 1 16 ? 40.25 28.594 16.625 1 41.88 16 MET B N 1
ATOM 1560 C CA . MET B 1 16 ? 38.875 28.219 16.938 1 41.88 16 MET B CA 1
ATOM 1561 C C . MET B 1 16 ? 38.312 27.281 15.875 1 41.88 16 MET B C 1
ATOM 1563 O O . MET B 1 16 ? 38.188 27.672 14.711 1 41.88 16 MET B O 1
ATOM 1567 N N . GLY B 1 17 ? 38.688 26.094 15.812 1 41.97 17 GLY B N 1
ATOM 1568 C CA . GLY B 1 17 ? 38.188 25.078 14.906 1 41.97 17 GLY B CA 1
ATOM 1569 C C . GLY B 1 17 ? 36.75 25.297 14.484 1 41.97 17 GLY B C 1
ATOM 1570 O O . GLY B 1 17 ? 35.906 25.656 15.312 1 41.97 17 GLY B O 1
ATOM 1571 N N . ARG B 1 18 ? 36.5 25.906 13.328 1 47 18 ARG B N 1
ATOM 1572 C CA . ARG B 1 18 ? 35.156 26.031 12.773 1 47 18 ARG B CA 1
ATOM 1573 C C . ARG B 1 18 ? 34.25 24.906 13.266 1 47 18 ARG B C 1
ATOM 1575 O O . ARG B 1 18 ? 34.625 23.734 13.234 1 47 18 ARG B O 1
ATOM 1582 N N . LYS B 1 19 ? 33.406 25.094 14.203 1 51 19 LYS B N 1
ATOM 1583 C CA . LYS B 1 19 ? 32.406 24.141 14.641 1 51 19 LYS B CA 1
ATOM 1584 C C . LYS B 1 19 ? 31.938 23.281 13.477 1 51 19 LYS B C 1
ATOM 1586 O O . LYS B 1 19 ? 31.609 23.797 12.406 1 51 19 LYS B O 1
ATOM 1591 N N . PRO B 1 20 ? 32.25 22.078 13.289 1 52.38 20 PRO B N 1
ATOM 1592 C CA . PRO B 1 20 ? 31.906 21.203 12.164 1 52.38 20 PRO B CA 1
ATOM 1593 C C . PRO B 1 20 ? 30.453 21.375 11.695 1 52.38 20 PRO B C 1
ATOM 1595 O O . PRO B 1 20 ? 29.531 21.422 12.516 1 52.38 20 PRO B O 1
ATOM 1598 N N . THR B 1 21 ? 30.266 22.203 10.586 1 67.31 21 THR B N 1
ATOM 1599 C CA . THR B 1 21 ? 28.984 22.375 9.922 1 67.31 21 THR B CA 1
ATOM 1600 C C . THR B 1 21 ? 28.344 21.031 9.617 1 67.31 21 THR B C 1
ATOM 1602 O O . THR B 1 21 ? 29 20.125 9.102 1 67.31 21 THR B O 1
ATOM 1605 N N . ILE B 1 22 ? 27.375 20.656 10.375 1 76.94 22 ILE B N 1
ATOM 1606 C CA . ILE B 1 22 ? 26.656 19.422 10.125 1 76.94 22 ILE B CA 1
ATOM 1607 C C . ILE B 1 22 ? 26.219 19.344 8.664 1 76.94 22 ILE B C 1
ATOM 1609 O O . ILE B 1 22 ? 25.656 20.312 8.133 1 76.94 22 ILE B O 1
ATOM 1613 N N . THR B 1 23 ? 26.672 18.391 7.988 1 89.31 23 THR B N 1
ATOM 1614 C CA . THR B 1 23 ? 26.359 18.188 6.574 1 89.31 23 THR B CA 1
ATOM 1615 C C . THR B 1 23 ? 24.906 17.766 6.395 1 89.31 23 THR B C 1
ATOM 1617 O O . THR B 1 23 ? 24.266 17.312 7.344 1 89.31 23 THR B O 1
ATOM 1620 N N . ARG B 1 24 ? 24.453 17.969 5.27 1 93 24 ARG B N 1
ATOM 1621 C CA . ARG B 1 24 ? 23.125 17.531 4.906 1 93 24 ARG B CA 1
ATOM 1622 C C . ARG B 1 24 ? 22.969 16.031 5.141 1 93 24 ARG B C 1
ATOM 1624 O O . ARG B 1 24 ? 21.922 15.578 5.645 1 93 24 ARG B O 1
ATOM 1631 N N . ASP B 1 25 ? 24.016 15.32 4.914 1 93.44 25 ASP B N 1
ATOM 1632 C CA . ASP B 1 25 ? 23.984 13.867 5.078 1 93.44 25 ASP B CA 1
ATOM 1633 C C . ASP B 1 25 ? 23.875 13.484 6.555 1 93.44 25 ASP B C 1
ATOM 1635 O O . ASP B 1 25 ? 23.156 12.555 6.91 1 93.44 25 ASP B O 1
ATOM 1639 N N . ARG B 1 26 ? 24.562 14.164 7.281 1 94.38 26 ARG B N 1
ATOM 1640 C CA . ARG B 1 26 ? 24.5 13.891 8.719 1 94.38 26 ARG B CA 1
ATOM 1641 C C . ARG B 1 26 ? 23.109 14.211 9.273 1 94.38 26 ARG B C 1
ATOM 1643 O O . ARG B 1 26 ? 22.609 13.492 10.133 1 94.38 26 ARG B O 1
ATOM 1650 N N . LEU B 1 27 ? 22.578 15.273 8.766 1 96.06 27 LEU B N 1
ATOM 1651 C CA . LEU B 1 27 ? 21.219 15.617 9.18 1 96.06 27 LEU B CA 1
ATOM 1652 C C . LEU B 1 27 ? 20.234 14.523 8.766 1 96.06 27 LEU B C 1
ATOM 1654 O O . LEU B 1 27 ? 19.344 14.172 9.531 1 96.06 27 LEU B O 1
ATOM 1658 N N . LEU B 1 28 ? 20.453 13.977 7.641 1 94.62 28 LEU B N 1
ATOM 1659 C CA . LEU B 1 28 ? 19.578 12.906 7.176 1 94.62 28 LEU B CA 1
ATOM 1660 C C . LEU B 1 28 ? 19.781 11.648 8.016 1 94.62 28 LEU B C 1
ATOM 1662 O O . LEU B 1 28 ? 18.812 10.914 8.273 1 94.62 28 LEU B O 1
ATOM 1666 N N . ASP B 1 29 ? 21.016 11.398 8.469 1 93.81 29 ASP B N 1
ATOM 1667 C CA . ASP B 1 29 ? 21.266 10.273 9.367 1 93.81 29 ASP B CA 1
ATOM 1668 C C . ASP B 1 29 ? 20.484 10.414 10.664 1 93.81 29 ASP B C 1
ATOM 1670 O O . ASP B 1 29 ? 19.844 9.461 11.117 1 93.81 29 ASP B O 1
ATOM 1674 N N . LEU B 1 30 ? 20.531 11.57 11.125 1 95.44 30 LEU B N 1
ATOM 1675 C CA . LEU B 1 30 ? 19.828 11.852 12.375 1 95.44 30 LEU B CA 1
ATOM 1676 C C . LEU B 1 30 ? 18.328 11.773 12.188 1 95.44 30 LEU B C 1
ATOM 1678 O O . LEU B 1 30 ? 17.609 11.25 13.047 1 95.44 30 LEU B O 1
ATOM 1682 N N . ALA B 1 31 ? 17.906 12.344 11.102 1 94.06 31 ALA B N 1
ATOM 1683 C CA . ALA B 1 31 ? 16.484 12.281 10.781 1 94.06 31 ALA B CA 1
ATOM 1684 C C . ALA B 1 31 ? 16.016 10.836 10.695 1 94.06 31 ALA B C 1
ATOM 1686 O O . ALA B 1 31 ? 14.938 10.5 11.219 1 94.06 31 ALA B O 1
ATOM 1687 N N . GLN B 1 32 ? 16.766 10.062 10.062 1 90.19 32 GLN B N 1
ATOM 1688 C CA . GLN B 1 32 ? 16.438 8.648 9.945 1 90.19 32 GLN B CA 1
ATOM 1689 C C . GLN B 1 32 ? 16.344 7.992 11.32 1 90.19 32 GLN B C 1
ATOM 1691 O O . GLN B 1 32 ? 15.469 7.168 11.57 1 90.19 32 GLN B O 1
ATOM 1696 N N . GLN B 1 33 ? 17.234 8.32 12.156 1 90.62 33 GLN B N 1
ATOM 1697 C CA . GLN B 1 33 ? 17.234 7.781 13.516 1 90.62 33 GLN B CA 1
ATOM 1698 C C . GLN B 1 33 ? 15.969 8.203 14.273 1 90.62 33 GLN B C 1
ATOM 1700 O O . GLN B 1 33 ? 15.383 7.402 15 1 90.62 33 GLN B O 1
ATOM 1705 N N . ILE B 1 34 ? 15.594 9.414 14.078 1 92.69 34 ILE B N 1
ATOM 1706 C CA . ILE B 1 34 ? 14.391 9.922 14.727 1 92.69 34 ILE B CA 1
ATOM 1707 C C . ILE B 1 34 ? 13.18 9.141 14.242 1 92.69 34 ILE B C 1
ATOM 1709 O O . ILE B 1 34 ? 12.352 8.695 15.047 1 92.69 34 ILE B O 1
ATOM 1713 N N . VAL B 1 35 ? 13.133 8.883 12.984 1 87.81 35 VAL B N 1
ATOM 1714 C CA . VAL B 1 35 ? 12 8.156 12.406 1 87.81 35 VAL B CA 1
ATOM 1715 C C . VAL B 1 35 ? 12.008 6.715 12.906 1 87.81 35 VAL B C 1
ATOM 1717 O O . VAL B 1 35 ? 10.953 6.16 13.227 1 87.81 35 VAL B O 1
ATOM 1720 N N . ARG B 1 36 ? 13.133 6.172 12.984 1 83.62 36 ARG B N 1
ATOM 1721 C CA . ARG B 1 36 ? 13.25 4.797 13.469 1 83.62 36 ARG B CA 1
ATOM 1722 C C . ARG B 1 36 ? 12.781 4.684 14.914 1 83.62 36 ARG B C 1
ATOM 1724 O O . ARG B 1 36 ? 12.117 3.713 15.281 1 83.62 36 ARG B O 1
ATOM 1731 N N . ALA B 1 37 ? 13.109 5.699 15.672 1 84.75 37 ALA B N 1
ATOM 1732 C CA . ALA B 1 37 ? 12.844 5.645 17.109 1 84.75 37 ALA B CA 1
ATOM 1733 C C . ALA B 1 37 ? 11.414 6.094 17.422 1 84.75 37 ALA B C 1
ATOM 1735 O O . ALA B 1 37 ? 10.734 5.488 18.25 1 84.75 37 ALA B O 1
ATOM 1736 N N . GLU B 1 38 ? 10.945 7.152 16.672 1 85 38 GLU B N 1
ATOM 1737 C CA . GLU B 1 38 ? 9.727 7.832 17.109 1 85 38 GLU B CA 1
ATOM 1738 C C . GLU B 1 38 ? 8.656 7.797 16.016 1 85 38 GLU B C 1
ATOM 1740 O O . GLU B 1 38 ? 7.527 8.242 16.219 1 85 38 GLU B O 1
ATOM 1745 N N . GLY B 1 39 ? 9.055 7.301 14.93 1 80.62 39 GLY B N 1
ATOM 1746 C CA . GLY B 1 39 ? 8.109 7.332 13.82 1 80.62 39 GLY B CA 1
ATOM 1747 C C . GLY B 1 39 ? 8.086 8.656 13.094 1 80.62 39 GLY B C 1
ATOM 1748 O O . GLY B 1 39 ? 8.836 9.578 13.438 1 80.62 39 GLY B O 1
ATOM 1749 N N . ALA B 1 40 ? 7.234 8.766 12.07 1 80.81 40 ALA B N 1
ATOM 1750 C CA . ALA B 1 40 ? 7.168 9.922 11.188 1 80.81 40 ALA B CA 1
ATOM 1751 C C . ALA B 1 40 ? 6.75 11.172 11.961 1 80.81 40 ALA B C 1
ATOM 1753 O O . ALA B 1 40 ? 7.227 12.273 11.68 1 80.81 40 ALA B O 1
ATOM 1754 N N . ARG B 1 41 ? 5.941 11 12.836 1 78.06 41 ARG B N 1
ATOM 1755 C CA . ARG B 1 41 ? 5.418 12.133 13.586 1 78.06 41 ARG B CA 1
ATOM 1756 C C . ARG B 1 41 ? 6.5 12.773 14.445 1 78.06 41 ARG B C 1
ATOM 1758 O O . ARG B 1 41 ? 6.438 13.969 14.742 1 78.06 41 ARG B O 1
ATOM 1765 N N . GLY B 1 42 ? 7.418 12.031 14.766 1 88.81 42 GLY B N 1
ATOM 1766 C CA . GLY B 1 42 ? 8.5 12.531 15.602 1 88.81 42 GLY B CA 1
ATOM 1767 C C . GLY B 1 42 ? 9.492 13.383 14.844 1 88.81 42 GLY B C 1
ATOM 1768 O O . GLY B 1 42 ? 10.297 14.102 15.453 1 88.81 42 GLY B O 1
ATOM 1769 N N . LEU B 1 43 ? 9.398 13.305 13.547 1 91.94 43 LEU B N 1
ATOM 1770 C CA . LEU B 1 43 ? 10.352 14.055 12.734 1 91.94 43 LEU B CA 1
ATOM 1771 C C . LEU B 1 43 ? 9.883 15.484 12.523 1 91.94 43 LEU B C 1
ATOM 1773 O O . LEU B 1 43 ? 8.969 15.734 11.734 1 91.94 43 LEU B O 1
ATOM 1777 N N . THR B 1 44 ? 10.523 16.406 13.242 1 94.12 44 THR B N 1
ATOM 1778 C CA . THR B 1 44 ? 10.312 17.828 13.07 1 94.12 44 THR B CA 1
ATOM 1779 C C . THR B 1 44 ? 11.641 18.578 12.93 1 94.12 44 THR B C 1
ATOM 1781 O O . THR B 1 44 ? 12.688 18.031 13.289 1 94.12 44 THR B O 1
ATOM 1784 N N . ILE B 1 45 ? 11.477 19.766 12.422 1 95.81 45 ILE B N 1
ATOM 1785 C CA . ILE B 1 45 ? 12.672 20.609 12.328 1 95.81 45 ILE B CA 1
ATOM 1786 C C . ILE B 1 45 ? 13.258 20.828 13.719 1 95.81 45 ILE B C 1
ATOM 1788 O O . ILE B 1 45 ? 14.477 20.75 13.906 1 95.81 45 ILE B O 1
ATOM 1792 N N . ASP B 1 46 ? 12.398 20.984 14.695 1 96.25 46 ASP B N 1
ATOM 1793 C CA . ASP B 1 46 ? 12.828 21.219 16.062 1 96.25 46 ASP B CA 1
ATOM 1794 C C . ASP B 1 46 ? 13.523 19.984 16.641 1 96.25 46 ASP B C 1
ATOM 1796 O O . ASP B 1 46 ? 14.578 20.094 17.266 1 96.25 46 ASP B O 1
ATOM 1800 N N . ALA B 1 47 ? 12.961 18.875 16.453 1 96.88 47 ALA B N 1
ATOM 1801 C CA . ALA B 1 47 ? 13.547 17.625 16.938 1 96.88 47 ALA B CA 1
ATOM 1802 C C . ALA B 1 47 ? 14.906 17.375 16.312 1 96.88 47 ALA B C 1
ATOM 1804 O O . ALA B 1 47 ? 15.844 16.938 16.984 1 96.88 47 ALA B O 1
ATOM 1805 N N . LEU B 1 48 ? 14.969 17.594 14.984 1 97.19 48 LEU B N 1
ATOM 1806 C CA . LEU B 1 48 ? 16.234 17.406 14.273 1 97.19 48 LEU B CA 1
ATOM 1807 C C . LEU B 1 48 ? 17.281 18.391 14.742 1 97.19 48 LEU B C 1
ATOM 1809 O O . LEU B 1 48 ? 18.453 18.031 14.93 1 97.19 48 LEU B O 1
ATOM 1813 N N . ALA B 1 49 ? 16.859 19.609 14.977 1 97.06 49 ALA B N 1
ATOM 1814 C CA . ALA B 1 49 ? 17.766 20.625 15.492 1 97.06 49 ALA B CA 1
ATOM 1815 C C . ALA B 1 49 ? 18.344 20.219 16.844 1 97.06 49 ALA B C 1
ATOM 1817 O O . ALA B 1 49 ? 19.547 20.297 17.062 1 97.06 49 ALA B O 1
ATOM 1818 N N . ARG B 1 50 ? 17.531 19.719 17.6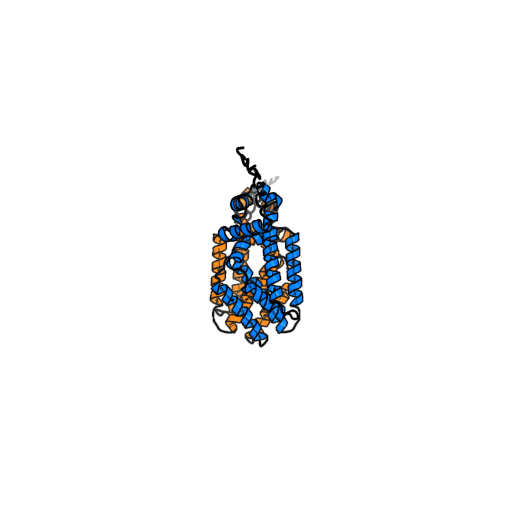72 1 97.25 50 ARG B N 1
ATOM 1819 C CA . ARG B 1 50 ? 17.938 19.266 19 1 97.25 50 ARG B CA 1
ATOM 1820 C C . ARG B 1 50 ? 18.906 18.094 18.906 1 97.25 50 ARG B C 1
ATOM 1822 O O . ARG B 1 50 ? 19.953 18.078 19.562 1 97.25 50 ARG B O 1
ATOM 1829 N N . ALA B 1 51 ? 18.594 17.219 18.109 1 96.38 51 ALA B N 1
ATOM 1830 C CA . ALA B 1 51 ? 19.438 16.031 17.938 1 96.38 51 ALA B CA 1
ATOM 1831 C C . ALA B 1 51 ? 20.797 16.406 17.359 1 96.38 51 ALA B C 1
ATOM 1833 O O . ALA B 1 51 ? 21.812 15.789 17.703 1 96.38 51 ALA B O 1
ATOM 1834 N N . ALA B 1 52 ? 20.781 17.375 16.5 1 96.25 52 ALA B N 1
ATOM 1835 C CA . ALA B 1 52 ? 22 17.781 15.797 1 96.25 52 ALA B CA 1
ATOM 1836 C C . ALA B 1 52 ? 22.812 18.766 16.625 1 96.25 52 ALA B C 1
ATOM 1838 O O . ALA B 1 52 ? 23.969 19.031 16.328 1 96.25 52 ALA B O 1
ATOM 1839 N N . GLY B 1 53 ? 22.172 19.375 17.625 1 96.44 53 GLY B N 1
ATOM 1840 C CA . GLY B 1 53 ? 22.844 20.375 18.438 1 96.44 53 GLY B CA 1
ATOM 1841 C C . GLY B 1 53 ? 23.031 21.703 17.719 1 96.44 53 GLY B C 1
ATOM 1842 O O . GLY B 1 53 ? 24.062 22.359 17.891 1 96.44 53 GLY B O 1
ATOM 1843 N N . ILE B 1 54 ? 22.125 21.969 16.844 1 96.06 54 ILE B N 1
ATOM 1844 C CA . ILE B 1 54 ? 22.203 23.234 16.109 1 96.06 54 ILE B CA 1
ATOM 1845 C C . ILE B 1 54 ? 20.859 23.953 16.203 1 96.06 54 ILE B C 1
ATOM 1847 O O . ILE B 1 54 ? 19.891 23.438 16.766 1 96.06 54 ILE B O 1
ATOM 1851 N N . SER B 1 55 ? 20.812 25.188 15.68 1 95 55 SER B N 1
ATOM 1852 C CA . SER B 1 55 ? 19.578 25.969 15.703 1 95 55 SER B CA 1
ATOM 1853 C C . SER B 1 55 ? 18.609 25.484 14.633 1 95 55 SER B C 1
ATOM 1855 O O . SER B 1 55 ? 19 24.781 13.695 1 95 55 SER B O 1
ATOM 1857 N N . LYS B 1 56 ? 17.359 25.828 14.789 1 94.75 56 LYS B N 1
ATOM 1858 C CA . LYS B 1 56 ? 16.359 25.578 13.75 1 94.75 56 LYS B CA 1
ATOM 1859 C C . LYS B 1 56 ? 16.797 26.156 12.414 1 94.75 56 LYS B C 1
ATOM 1861 O O . LYS B 1 56 ? 16.625 25.516 11.367 1 94.75 56 LYS B O 1
ATOM 1866 N N . GLY B 1 57 ? 17.375 27.359 12.531 1 93.75 57 GLY B N 1
ATOM 1867 C CA . GLY B 1 57 ? 17.906 28 11.336 1 93.75 57 GLY B CA 1
ATOM 1868 C C . GLY B 1 57 ? 19.031 27.203 10.695 1 93.75 57 GLY B C 1
ATOM 1869 O O . GLY B 1 57 ? 19.156 27.156 9.469 1 93.75 57 GLY B O 1
ATOM 1870 N N . GLY B 1 58 ? 19.812 26.609 11.523 1 93.88 58 GLY B N 1
ATOM 1871 C CA . GLY B 1 58 ? 20.859 25.734 11.031 1 93.88 58 GLY B CA 1
ATOM 1872 C C . GLY B 1 58 ? 20.344 24.562 10.227 1 93.88 58 GLY B C 1
ATOM 1873 O O . GLY B 1 58 ? 20.922 24.188 9.211 1 93.88 58 GLY B O 1
ATOM 1874 N N . VAL B 1 59 ? 19.25 23.906 10.656 1 95.81 59 VAL B N 1
ATOM 1875 C CA . VAL B 1 59 ? 18.625 22.812 9.93 1 95.81 59 VAL B CA 1
ATOM 1876 C C . VAL B 1 59 ? 18.016 23.344 8.625 1 95.81 59 VAL B C 1
ATOM 1878 O O . VAL B 1 59 ? 18.141 22.719 7.574 1 95.81 59 VAL B O 1
ATOM 1881 N N . GLN B 1 60 ? 17.453 24.516 8.75 1 94.5 60 GLN B N 1
ATOM 1882 C CA . GLN B 1 60 ? 16.688 25.078 7.637 1 94.5 60 GLN B CA 1
ATOM 1883 C C . GLN B 1 60 ? 17.609 25.547 6.52 1 94.5 60 GLN B C 1
ATOM 1885 O O . GLN B 1 60 ? 17.172 25.75 5.387 1 94.5 60 GLN B O 1
ATOM 1890 N N . TYR B 1 61 ? 18.875 25.781 6.852 1 93.5 61 TYR B N 1
ATOM 1891 C CA . TYR B 1 61 ? 19.859 26.031 5.805 1 93.5 61 TYR B CA 1
ATOM 1892 C C . TYR B 1 61 ? 19.906 24.859 4.824 1 93.5 61 TYR B C 1
ATOM 1894 O O . TYR B 1 61 ? 20.016 25.062 3.611 1 93.5 61 TYR B O 1
ATOM 1902 N N . SER B 1 62 ? 19.734 23.641 5.359 1 94.62 62 SER B N 1
ATOM 1903 C CA . SER B 1 62 ? 19.812 22.438 4.539 1 94.62 62 SER B CA 1
ATOM 1904 C C . SER B 1 62 ? 18.438 22.016 4.055 1 94.62 62 SER B C 1
ATOM 1906 O O . SER B 1 62 ? 18.297 21.469 2.959 1 94.62 62 SER B O 1
ATOM 1908 N N . PHE B 1 63 ? 17.469 22.219 4.949 1 96.19 63 PHE B N 1
ATOM 1909 C CA . PHE B 1 63 ? 16.094 21.828 4.664 1 96.19 63 PHE B CA 1
ATOM 1910 C C . PHE B 1 63 ? 15.117 22.953 5 1 96.19 63 PHE B C 1
ATOM 1912 O O . PHE B 1 63 ? 14.828 23.203 6.176 1 96.19 63 PHE B O 1
ATOM 1919 N N . ALA B 1 64 ? 14.547 23.469 3.943 1 94.12 64 ALA B N 1
ATOM 1920 C CA . ALA B 1 64 ? 13.758 24.688 4.078 1 94.12 64 ALA B CA 1
ATOM 1921 C C . ALA B 1 64 ? 12.461 24.422 4.848 1 94.12 64 ALA B C 1
ATOM 1923 O O . ALA B 1 64 ? 11.875 25.344 5.426 1 94.12 64 ALA B O 1
ATOM 1924 N N . SER B 1 65 ? 12.031 23.172 4.816 1 92.62 65 SER B N 1
ATOM 1925 C CA . SER B 1 65 ? 10.789 22.797 5.477 1 92.62 65 SER B CA 1
ATOM 1926 C C . SER B 1 65 ? 10.797 21.328 5.883 1 92.62 65 SER B C 1
ATOM 1928 O O . SER B 1 65 ? 11.695 20.578 5.488 1 92.62 65 SER B O 1
ATOM 1930 N N . LYS B 1 66 ? 9.867 20.953 6.633 1 90.12 66 LYS B N 1
ATOM 1931 C CA . LYS B 1 66 ? 9.688 19.547 6.977 1 90.12 66 LYS B CA 1
ATOM 1932 C C . LYS B 1 66 ? 9.453 18.703 5.73 1 90.12 66 LYS B C 1
ATOM 1934 O O . LYS B 1 66 ? 9.953 17.578 5.633 1 90.12 66 LYS B O 1
ATOM 1939 N N . GLU B 1 67 ? 8.75 19.297 4.844 1 87.94 67 GLU B N 1
ATOM 1940 C CA . GLU B 1 67 ? 8.484 18.609 3.586 1 87.94 67 GLU B CA 1
ATOM 1941 C C . GLU B 1 67 ? 9.773 18.344 2.812 1 87.94 67 GLU B C 1
ATOM 1943 O O . GLU B 1 67 ? 9.977 17.266 2.258 1 87.94 67 GLU B O 1
ATOM 1948 N N . ASP B 1 68 ? 10.539 19.344 2.824 1 91.81 68 ASP B N 1
ATOM 1949 C CA . ASP B 1 68 ? 11.836 19.219 2.17 1 91.81 68 ASP B CA 1
ATOM 1950 C C . ASP B 1 68 ? 12.688 18.156 2.852 1 91.81 68 ASP B C 1
ATOM 1952 O O . ASP B 1 68 ? 13.359 17.359 2.182 1 91.81 68 ASP B O 1
ATOM 1956 N N . LEU B 1 69 ? 12.633 18.125 4.133 1 93.44 69 LEU B N 1
ATOM 1957 C CA . LEU B 1 69 ? 13.344 17.125 4.918 1 93.44 69 LEU B CA 1
ATOM 1958 C C . LEU B 1 69 ? 12.828 15.727 4.609 1 93.44 69 LEU B C 1
ATOM 1960 O O . LEU B 1 69 ? 13.617 14.812 4.371 1 93.44 69 LEU B O 1
ATOM 1964 N N . VAL B 1 70 ? 11.57 15.562 4.504 1 91.19 70 VAL B N 1
ATOM 1965 C CA . VAL B 1 70 ? 10.938 14.281 4.203 1 91.19 70 VAL B CA 1
ATOM 1966 C C . VAL B 1 70 ? 11.328 13.828 2.799 1 91.19 70 VAL B C 1
ATOM 1968 O O . VAL B 1 70 ? 11.68 12.664 2.59 1 91.19 70 VAL B O 1
ATOM 1971 N N . ARG B 1 71 ? 11.289 14.742 1.93 1 89.38 71 ARG B N 1
ATOM 1972 C CA . ARG B 1 71 ? 11.688 14.438 0.56 1 89.38 71 ARG B CA 1
ATOM 1973 C C . ARG B 1 71 ? 13.125 13.93 0.507 1 89.38 71 ARG B C 1
ATOM 1975 O O . ARG B 1 71 ? 13.422 12.961 -0.202 1 89.38 71 ARG B O 1
ATOM 1982 N N . GLY B 1 72 ? 13.945 14.586 1.229 1 90.12 72 GLY B N 1
ATOM 1983 C CA . GLY B 1 72 ? 15.328 14.156 1.276 1 90.12 72 GLY B CA 1
ATOM 1984 C C . GLY B 1 72 ? 15.508 12.75 1.821 1 90.12 72 GLY B C 1
ATOM 1985 O O . GLY B 1 72 ? 16.297 11.969 1.288 1 90.12 72 GLY B O 1
ATOM 1986 N N . LEU B 1 73 ? 14.805 12.43 2.869 1 90.25 73 LEU B N 1
ATOM 1987 C CA . LEU B 1 73 ? 14.883 11.109 3.488 1 90.25 73 LEU B CA 1
ATOM 1988 C C . LEU B 1 73 ? 14.344 10.039 2.551 1 90.25 73 LEU B C 1
ATOM 1990 O O . LEU B 1 73 ? 14.969 8.984 2.381 1 90.25 73 LEU B O 1
ATOM 1994 N N . VAL B 1 74 ? 13.266 10.289 1.927 1 87.06 74 VAL B N 1
ATOM 1995 C CA . VAL B 1 74 ? 12.633 9.328 1.026 1 87.06 74 VAL B CA 1
ATOM 1996 C C . VAL B 1 74 ? 13.508 9.133 -0.212 1 87.06 74 VAL B C 1
ATOM 1998 O O . VAL B 1 74 ? 13.68 8.008 -0.688 1 87.06 74 VAL B O 1
ATOM 2001 N N . ALA B 1 75 ? 14.023 10.258 -0.683 1 84.69 75 ALA B N 1
ATOM 2002 C CA . ALA B 1 75 ? 14.914 10.164 -1.833 1 84.69 75 ALA B CA 1
ATOM 2003 C C . ALA B 1 75 ? 16.125 9.273 -1.521 1 84.69 75 ALA B C 1
ATOM 2005 O O . ALA B 1 75 ? 16.5 8.43 -2.332 1 84.69 75 ALA B O 1
ATOM 2006 N N . ARG B 1 76 ? 16.625 9.469 -0.394 1 85.56 76 ARG B N 1
ATOM 2007 C CA . ARG B 1 76 ? 17.766 8.648 0.011 1 85.56 76 ARG B CA 1
ATOM 2008 C C . ARG B 1 76 ? 17.359 7.18 0.121 1 85.56 76 ARG B C 1
ATOM 2010 O O . ARG B 1 76 ? 18.109 6.293 -0.291 1 85.56 76 ARG B O 1
ATOM 2017 N N . TRP B 1 77 ? 16.281 6.965 0.692 1 81.75 77 TRP B N 1
ATOM 2018 C CA . TRP B 1 77 ? 15.773 5.605 0.848 1 81.75 77 TRP B CA 1
ATOM 2019 C C . TRP B 1 77 ? 15.555 4.949 -0.509 1 81.75 77 TRP B C 1
ATOM 2021 O O . TRP B 1 77 ? 15.953 3.799 -0.721 1 81.75 77 TRP B O 1
ATOM 2031 N N . THR B 1 78 ? 14.977 5.652 -1.455 1 79.06 78 THR B N 1
ATOM 2032 C CA . THR B 1 78 ? 14.727 5.148 -2.801 1 79.06 78 THR B CA 1
ATOM 2033 C C . THR B 1 78 ? 16.031 4.891 -3.537 1 79.06 78 THR B C 1
ATOM 2035 O O . THR B 1 78 ? 16.172 3.887 -4.242 1 79.06 78 THR B O 1
ATOM 2038 N N . GLN B 1 79 ? 16.922 5.754 -3.305 1 81.25 79 GLN B N 1
ATOM 2039 C CA . GLN B 1 79 ? 18.219 5.602 -3.947 1 81.25 79 GLN B CA 1
ATOM 2040 C C . GLN B 1 79 ? 18.953 4.363 -3.428 1 81.25 79 GLN B C 1
ATOM 2042 O O . GLN B 1 79 ? 19.609 3.656 -4.195 1 81.25 79 GLN B O 1
ATOM 2047 N N . ALA B 1 80 ? 18.844 4.184 -2.141 1 80.12 80 ALA B N 1
ATOM 2048 C CA . ALA B 1 80 ? 19.453 2.994 -1.554 1 80.12 80 ALA B CA 1
ATOM 2049 C C . ALA B 1 80 ? 18.828 1.723 -2.113 1 80.12 80 ALA B C 1
ATOM 2051 O O . ALA B 1 80 ? 19.531 0.741 -2.379 1 80.12 80 ALA B O 1
ATOM 2052 N N . PHE B 1 81 ? 17.609 1.724 -2.379 1 78.75 81 PHE B N 1
ATOM 2053 C CA . PHE B 1 81 ? 16.906 0.584 -2.953 1 78.75 81 PHE B CA 1
ATOM 2054 C C . PHE B 1 81 ? 17.344 0.34 -4.391 1 78.75 81 PHE B C 1
ATOM 2056 O O . PHE B 1 81 ? 17.609 -0.8 -4.781 1 78.75 81 PHE B O 1
ATOM 2063 N N . ASP B 1 82 ? 17.391 1.411 -5.125 1 77.25 82 ASP B N 1
ATOM 2064 C CA . ASP B 1 82 ? 17.844 1.311 -6.512 1 77.25 82 ASP B CA 1
ATOM 2065 C C . ASP B 1 82 ? 19.25 0.735 -6.598 1 77.25 82 ASP B C 1
ATOM 2067 O O . ASP B 1 82 ? 19.547 -0.089 -7.469 1 77.25 82 ASP B O 1
ATOM 2071 N N . ALA B 1 83 ? 20.062 1.151 -5.668 1 81.75 83 ALA B N 1
ATOM 2072 C CA . ALA B 1 83 ? 21.438 0.66 -5.648 1 81.75 83 ALA B CA 1
ATOM 2073 C C . ALA B 1 83 ? 21.484 -0.827 -5.305 1 81.75 83 ALA B C 1
ATOM 2075 O O . ALA B 1 83 ? 22.25 -1.585 -5.91 1 81.75 83 ALA B O 1
ATOM 2076 N N . ALA B 1 84 ? 20.672 -1.204 -4.344 1 80.5 84 ALA B N 1
ATOM 2077 C CA . ALA B 1 84 ? 20.594 -2.613 -3.967 1 80.5 84 ALA B CA 1
ATOM 2078 C C . ALA B 1 84 ? 20.094 -3.465 -5.125 1 80.5 84 ALA B C 1
ATOM 2080 O O . ALA B 1 84 ? 20.578 -4.57 -5.355 1 80.5 84 ALA B O 1
ATOM 2081 N N . MET B 1 85 ? 19.141 -2.939 -5.828 1 79.88 85 MET B N 1
ATOM 2082 C CA . MET B 1 85 ? 18.594 -3.635 -6.984 1 79.88 85 MET B CA 1
ATOM 2083 C C . MET B 1 85 ? 19.641 -3.7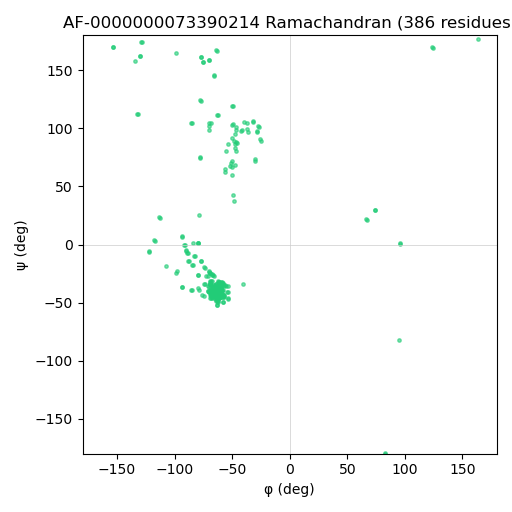95 -8.078 1 79.88 85 MET B C 1
ATOM 2085 O O . MET B 1 85 ? 19.766 -4.871 -8.672 1 79.88 85 MET B O 1
ATOM 2089 N N . ALA B 1 86 ? 20.266 -2.738 -8.312 1 76.75 86 ALA B N 1
ATOM 2090 C CA . ALA B 1 86 ? 21.297 -2.758 -9.359 1 76.75 86 ALA B CA 1
ATOM 2091 C C . ALA B 1 86 ? 22.375 -3.783 -9.047 1 76.75 86 ALA B C 1
ATOM 2093 O O . ALA B 1 86 ? 22.906 -4.434 -9.953 1 76.75 86 ALA B O 1
ATOM 2094 N N . ALA B 1 87 ? 22.641 -3.967 -7.801 1 78.62 87 ALA B N 1
ATOM 2095 C CA . ALA B 1 87 ? 23.688 -4.895 -7.367 1 78.62 87 ALA B CA 1
ATOM 2096 C C . ALA B 1 87 ? 23.25 -6.344 -7.566 1 78.62 87 ALA B C 1
ATOM 2098 O O . ALA B 1 87 ? 24.078 -7.234 -7.738 1 78.62 87 ALA B O 1
ATOM 2099 N N . GLN B 1 88 ? 21.953 -6.512 -7.52 1 74.88 88 GLN B N 1
ATOM 2100 C CA . GLN B 1 88 ? 21.406 -7.867 -7.578 1 74.88 88 GLN B CA 1
ATOM 2101 C C . GLN B 1 88 ? 20.953 -8.211 -8.992 1 74.88 88 GLN B C 1
ATOM 2103 O O . GLN B 1 88 ? 20.75 -9.383 -9.312 1 74.88 88 GLN B O 1
ATOM 2108 N N . ASP B 1 89 ? 20.703 -7.129 -9.703 1 67.88 89 ASP B N 1
ATOM 2109 C CA . ASP B 1 89 ? 20.141 -7.32 -11.031 1 67.88 89 ASP B CA 1
ATOM 2110 C C . ASP B 1 89 ? 21.156 -7.918 -11.992 1 67.88 89 ASP B C 1
ATOM 2112 O O . ASP B 1 89 ? 22.188 -7.305 -12.273 1 67.88 89 ASP B O 1
ATOM 2116 N N . THR B 1 90 ? 21.109 -9.234 -12.227 1 62.09 90 THR B N 1
ATOM 2117 C CA . THR B 1 90 ? 22.047 -9.977 -13.062 1 62.09 90 THR B CA 1
ATOM 2118 C C . THR B 1 90 ? 21.703 -9.805 -14.539 1 62.09 90 THR B C 1
ATOM 2120 O O . THR B 1 90 ? 22.359 -10.383 -15.406 1 62.09 90 THR B O 1
ATOM 2123 N N . GLY B 1 91 ? 20.672 -9.016 -14.898 1 62.34 91 GLY B N 1
ATOM 2124 C CA . GLY B 1 91 ? 20.422 -8.922 -16.328 1 62.34 91 GLY B CA 1
ATOM 2125 C C . GLY B 1 91 ? 19.062 -8.367 -16.672 1 62.34 91 GLY B C 1
ATOM 2126 O O . GLY B 1 91 ? 18.297 -7.988 -15.773 1 62.34 91 GLY B O 1
ATOM 2127 N N . THR B 1 92 ? 18.828 -8.203 -18.047 1 62.5 92 THR B N 1
ATOM 2128 C CA . THR B 1 92 ? 17.828 -7.41 -18.734 1 62.5 92 THR B CA 1
ATOM 2129 C C . THR B 1 92 ? 16.5 -8.172 -18.844 1 62.5 92 THR B C 1
ATOM 2131 O O . THR B 1 92 ? 15.523 -7.66 -19.375 1 62.5 92 THR B O 1
ATOM 2134 N N . CYS B 1 93 ? 16.453 -9.422 -18.266 1 81.56 93 CYS B N 1
ATOM 2135 C CA . CYS B 1 93 ? 15.172 -10.07 -18.5 1 81.56 93 CYS B CA 1
ATOM 2136 C C . CYS B 1 93 ? 14.25 -9.938 -17.297 1 81.56 93 CYS B C 1
ATOM 2138 O O . CYS B 1 93 ? 14.656 -9.422 -16.266 1 81.56 93 CYS B O 1
ATOM 2140 N N . ALA B 1 94 ? 13.07 -10.195 -17.484 1 86.69 94 ALA B N 1
ATOM 2141 C CA . ALA B 1 94 ? 12.016 -10.062 -16.484 1 86.69 94 ALA B CA 1
ATOM 2142 C C . ALA B 1 94 ? 12.367 -10.82 -15.211 1 86.69 94 ALA B C 1
ATOM 2144 O O . ALA B 1 94 ? 12.211 -10.297 -14.109 1 86.69 94 ALA B O 1
ATOM 2145 N N . LEU B 1 95 ? 13.016 -11.945 -15.391 1 87.38 95 LEU B N 1
ATOM 2146 C CA . LEU B 1 95 ? 13.352 -12.789 -14.258 1 87.38 95 LEU B CA 1
ATOM 2147 C C . LEU B 1 95 ? 14.508 -12.195 -13.461 1 87.38 95 LEU B C 1
ATOM 2149 O O . LEU B 1 95 ? 14.484 -12.195 -12.227 1 87.38 95 LEU B O 1
ATOM 2153 N N . GLY B 1 96 ? 15.492 -11.75 -14.203 1 85.56 96 GLY B N 1
ATOM 2154 C CA . GLY B 1 96 ? 16.609 -11.109 -13.531 1 85.56 96 GLY B CA 1
ATOM 2155 C C . GLY B 1 96 ? 16.203 -9.891 -12.727 1 85.56 96 GLY B C 1
ATOM 2156 O O . GLY B 1 96 ? 16.656 -9.703 -11.602 1 85.56 96 GLY B O 1
ATOM 2157 N N . PHE B 1 97 ? 15.359 -9.172 -13.258 1 88.38 97 PHE B N 1
ATOM 2158 C CA . PHE B 1 97 ? 14.883 -7.961 -12.594 1 88.38 97 PHE B CA 1
ATOM 2159 C C . PHE B 1 97 ? 14.164 -8.305 -11.297 1 88.38 97 PHE B C 1
ATOM 2161 O O . PHE B 1 97 ? 14.484 -7.75 -10.242 1 88.38 97 PHE B O 1
ATOM 2168 N N . VAL B 1 98 ? 13.211 -9.195 -11.344 1 91.62 98 VAL B N 1
ATOM 2169 C CA . VAL B 1 98 ? 12.383 -9.469 -10.18 1 91.62 98 VAL B CA 1
ATOM 2170 C C . VAL B 1 98 ? 13.219 -10.164 -9.109 1 91.62 98 VAL B C 1
ATOM 2172 O O . VAL B 1 98 ? 13.016 -9.945 -7.91 1 91.62 98 VAL B O 1
ATOM 2175 N N . ARG B 1 99 ? 14.172 -11 -9.492 1 88.5 99 ARG B N 1
ATOM 2176 C CA . ARG B 1 99 ? 15.062 -11.625 -8.516 1 88.5 99 ARG B CA 1
ATOM 2177 C C . ARG B 1 99 ? 15.922 -10.578 -7.812 1 88.5 99 ARG B C 1
ATOM 2179 O O . ARG B 1 99 ? 16.141 -10.664 -6.602 1 88.5 99 ARG B O 1
ATOM 2186 N N . GLY B 1 100 ? 16.406 -9.68 -8.617 1 87.06 100 GLY B N 1
ATOM 2187 C CA . GLY B 1 100 ? 17.109 -8.555 -8.016 1 87.06 100 GLY B CA 1
ATOM 2188 C C . GLY B 1 100 ? 16.234 -7.758 -7.062 1 87.06 100 GLY B C 1
ATOM 2189 O O . GLY B 1 100 ? 16.703 -7.328 -6.004 1 87.06 100 GLY B O 1
ATOM 2190 N N . TYR B 1 101 ? 15.008 -7.566 -7.43 1 89.75 101 TYR B N 1
ATOM 2191 C CA . TYR B 1 101 ? 14.047 -6.84 -6.609 1 89.75 101 TYR B CA 1
ATOM 2192 C C . TYR B 1 101 ? 13.805 -7.559 -5.285 1 89.75 101 TYR B C 1
ATOM 2194 O O . TYR B 1 101 ? 13.852 -6.941 -4.219 1 89.75 101 TYR B O 1
ATOM 2202 N N . ILE B 1 102 ? 13.602 -8.875 -5.359 1 90.5 102 ILE B N 1
ATOM 2203 C CA . ILE B 1 102 ? 13.406 -9.695 -4.168 1 90.5 102 ILE B CA 1
ATOM 2204 C C . ILE B 1 102 ? 14.648 -9.633 -3.289 1 90.5 102 ILE B C 1
ATOM 2206 O O . ILE B 1 102 ? 14.555 -9.469 -2.072 1 90.5 102 ILE B O 1
ATOM 2210 N N . GLY B 1 103 ? 15.797 -9.766 -3.918 1 87.12 103 GLY B N 1
ATOM 2211 C CA . GLY B 1 103 ? 17.047 -9.68 -3.186 1 87.12 103 GLY B CA 1
ATOM 2212 C C . GLY B 1 103 ? 17.234 -8.359 -2.467 1 87.12 103 GLY B C 1
ATOM 2213 O O . GLY B 1 103 ? 17.656 -8.328 -1.311 1 87.12 103 GLY B O 1
ATOM 2214 N N . ALA B 1 104 ? 16.938 -7.27 -3.152 1 85.44 104 ALA B N 1
ATOM 2215 C CA . ALA B 1 104 ? 17.016 -5.941 -2.551 1 85.44 104 ALA B CA 1
ATOM 2216 C C . ALA B 1 104 ? 16.078 -5.809 -1.364 1 85.44 104 ALA B C 1
ATOM 2218 O O . ALA B 1 104 ? 16.422 -5.215 -0.343 1 85.44 104 ALA B O 1
ATOM 2219 N N . MET B 1 105 ? 14.898 -6.328 -1.486 1 84.88 105 MET B N 1
ATOM 2220 C CA . MET B 1 105 ? 13.914 -6.281 -0.406 1 84.88 105 MET B CA 1
ATOM 2221 C C . MET B 1 105 ? 14.391 -7.09 0.797 1 84.88 105 MET B C 1
ATOM 2223 O O . MET B 1 105 ? 14.211 -6.672 1.942 1 84.88 105 MET B O 1
ATOM 2227 N N . ARG B 1 106 ? 15 -8.164 0.564 1 84.25 106 ARG B N 1
ATOM 2228 C CA . ARG B 1 106 ? 15.539 -9.016 1.624 1 84.25 106 ARG B CA 1
ATOM 2229 C C . ARG B 1 106 ? 16.594 -8.273 2.436 1 84.25 106 ARG B C 1
ATOM 2231 O O . ARG B 1 106 ? 16.688 -8.461 3.65 1 84.25 106 ARG B O 1
ATOM 2238 N N . SER B 1 107 ? 17.297 -7.508 1.754 1 78.81 107 SER B N 1
ATOM 2239 C CA . SER B 1 107 ? 18.438 -6.848 2.387 1 78.81 107 SER B CA 1
ATOM 2240 C C . SER B 1 107 ? 18.016 -5.531 3.039 1 78.81 107 SER B C 1
ATOM 2242 O O . SER B 1 107 ? 18.812 -4.918 3.762 1 78.81 107 SER B O 1
ATOM 2244 N N . SER B 1 108 ? 16.859 -5.117 2.678 1 73.88 108 SER B N 1
ATOM 2245 C CA . SER B 1 108 ? 16.406 -3.826 3.189 1 73.88 108 SER B CA 1
ATOM 2246 C C . SER B 1 108 ? 16.203 -3.869 4.703 1 73.88 108 SER B C 1
ATOM 2248 O O . SER B 1 108 ? 15.938 -4.93 5.27 1 73.88 108 SER B O 1
ATOM 2250 N N . ASP B 1 109 ? 16.5 -2.758 5.371 1 68.06 109 ASP B N 1
ATOM 2251 C CA . ASP B 1 109 ? 16.312 -2.648 6.816 1 68.06 109 ASP B CA 1
ATOM 2252 C C . ASP B 1 109 ? 14.828 -2.648 7.184 1 68.06 109 ASP B C 1
ATOM 2254 O O . ASP B 1 109 ? 14.164 -1.617 7.09 1 68.06 109 ASP B O 1
ATOM 2258 N N . THR B 1 110 ? 14.375 -3.754 7.699 1 61.84 110 THR B N 1
ATOM 2259 C CA . THR B 1 110 ? 12.969 -4.004 7.98 1 61.84 110 THR B CA 1
ATOM 2260 C C . THR B 1 110 ? 12.445 -3.021 9.023 1 61.84 110 THR B C 1
ATOM 2262 O O . THR B 1 110 ? 11.312 -2.539 8.922 1 61.84 110 THR B O 1
ATOM 2265 N N . ALA B 1 111 ? 13.25 -2.83 9.867 1 59.75 111 ALA B N 1
ATOM 2266 C CA . ALA B 1 111 ? 12.789 -2.004 10.984 1 59.75 111 ALA B CA 1
ATOM 2267 C C . ALA B 1 111 ? 12.508 -0.575 10.523 1 59.75 111 ALA B C 1
ATOM 2269 O O . ALA B 1 111 ? 11.531 0.044 10.961 1 59.75 111 ALA B O 1
ATOM 2270 N N . THR B 1 112 ? 13.25 -0.123 9.641 1 63.88 112 THR B N 1
ATOM 2271 C CA . THR B 1 112 ? 13.102 1.249 9.164 1 63.88 112 THR B CA 1
ATOM 2272 C C . THR B 1 112 ? 11.953 1.36 8.172 1 63.88 112 THR B C 1
ATOM 2274 O O . THR B 1 112 ? 11.234 2.363 8.148 1 63.88 112 THR B O 1
ATOM 2277 N N . ASP B 1 113 ? 11.727 0.313 7.602 1 66.38 113 ASP B N 1
ATOM 2278 C CA . ASP B 1 113 ? 10.742 0.356 6.52 1 66.38 113 ASP B CA 1
ATOM 2279 C C . ASP B 1 113 ? 9.336 0.558 7.07 1 66.38 113 ASP B C 1
ATOM 2281 O O . ASP B 1 113 ? 8.57 1.365 6.543 1 66.38 113 ASP B O 1
ATOM 2285 N N . ALA B 1 114 ? 9.023 -0.082 8.164 1 63.56 114 ALA B N 1
ATOM 2286 C CA . ALA B 1 114 ? 7.688 0.007 8.742 1 63.56 114 ALA B CA 1
ATOM 2287 C C . ALA B 1 114 ? 7.414 1.408 9.281 1 63.56 114 ALA B C 1
ATOM 2289 O O . ALA B 1 114 ? 6.297 1.917 9.172 1 63.56 114 ALA B O 1
ATOM 2290 N N . LYS B 1 115 ? 8.43 2.027 9.719 1 68.62 115 LYS B N 1
ATOM 2291 C CA . LYS B 1 115 ? 8.273 3.336 10.344 1 68.62 115 LYS B CA 1
ATOM 2292 C C . LYS B 1 115 ? 8.211 4.445 9.297 1 68.62 115 LYS B C 1
ATOM 2294 O O . LYS B 1 115 ? 7.754 5.551 9.586 1 68.62 115 LYS B O 1
ATOM 2299 N N . MET B 1 116 ? 8.516 4.051 8.102 1 70.25 116 MET B N 1
ATOM 2300 C CA . MET B 1 116 ? 8.594 5.047 7.039 1 70.25 116 MET B CA 1
ATOM 2301 C C . MET B 1 116 ? 7.23 5.246 6.383 1 70.25 116 MET B C 1
ATOM 2303 O O . MET B 1 116 ? 7.023 6.223 5.656 1 70.25 116 MET B O 1
ATOM 2307 N N . ALA B 1 117 ? 6.277 4.41 6.766 1 67.62 117 ALA B N 1
ATOM 2308 C CA . ALA B 1 117 ? 4.969 4.469 6.117 1 67.62 117 ALA B CA 1
ATOM 2309 C C . ALA B 1 117 ? 4.395 5.883 6.172 1 67.62 117 ALA B C 1
ATOM 2311 O O . ALA B 1 117 ? 3.908 6.398 5.164 1 67.62 117 ALA B O 1
ATOM 2312 N N . GLY B 1 118 ? 4.441 6.531 7.328 1 68.69 118 GLY B N 1
ATOM 2313 C CA . GLY B 1 118 ? 3.941 7.891 7.48 1 68.69 118 GLY B CA 1
ATOM 2314 C C . GLY B 1 118 ? 4.676 8.898 6.617 1 68.69 118 GLY B C 1
ATOM 2315 O O . GLY B 1 118 ? 4.066 9.828 6.086 1 68.69 118 GLY B O 1
ATOM 2316 N N . LEU B 1 119 ? 5.895 8.68 6.391 1 79.56 119 LEU B N 1
ATOM 2317 C CA . LEU B 1 119 ? 6.68 9.586 5.562 1 79.56 119 LEU B CA 1
ATOM 2318 C C . LEU B 1 119 ? 6.316 9.43 4.09 1 79.56 119 LEU B C 1
ATOM 2320 O O . LEU B 1 119 ? 6.25 10.422 3.355 1 79.56 119 LEU B O 1
ATOM 2324 N N . LEU B 1 120 ? 5.996 8.172 3.746 1 77.56 120 LEU B N 1
ATOM 2325 C CA . LEU B 1 120 ? 5.637 7.91 2.357 1 77.56 120 LEU B CA 1
ATOM 2326 C C . LEU B 1 120 ? 4.305 8.562 2.006 1 77.56 120 LEU B C 1
ATOM 2328 O O . LEU B 1 120 ? 4.145 9.102 0.909 1 77.56 120 LEU B O 1
ATOM 2332 N N . ILE B 1 121 ? 3.5 8.516 2.896 1 70.62 121 ILE B N 1
ATOM 2333 C CA . ILE B 1 121 ? 2.201 9.141 2.689 1 70.62 121 ILE B CA 1
ATOM 2334 C C . ILE B 1 121 ? 2.385 10.641 2.463 1 70.62 121 ILE B C 1
ATOM 2336 O O . ILE B 1 121 ? 1.832 11.203 1.515 1 70.62 121 ILE B O 1
ATOM 2340 N N . ALA B 1 122 ? 3.121 11.266 3.293 1 74.06 122 ALA B N 1
ATOM 2341 C CA . ALA B 1 122 ? 3.406 12.688 3.143 1 74.06 122 ALA B CA 1
ATOM 2342 C C . ALA B 1 122 ? 4.16 12.969 1.845 1 74.06 122 ALA B C 1
ATOM 2344 O O . ALA B 1 122 ? 3.875 13.945 1.151 1 74.06 122 ALA B O 1
ATOM 2345 N N . TYR B 1 123 ? 5.055 12.086 1.555 1 80.69 123 TYR B N 1
ATOM 2346 C CA . TYR B 1 123 ? 5.887 12.195 0.363 1 80.69 123 TYR B CA 1
ATOM 2347 C C . TYR B 1 123 ? 5.035 12.172 -0.901 1 80.69 123 TYR B C 1
ATOM 2349 O O . TYR B 1 123 ? 5.273 12.945 -1.832 1 80.69 123 TYR B O 1
ATOM 2357 N N . LEU B 1 124 ? 3.977 11.445 -0.91 1 78.44 124 LEU B N 1
ATOM 2358 C CA . LEU B 1 124 ? 3.176 11.211 -2.107 1 78.44 124 LEU B CA 1
ATOM 2359 C C . LEU B 1 124 ? 2.09 12.273 -2.252 1 78.44 124 LEU B C 1
ATOM 2361 O O . LEU B 1 124 ? 1.373 12.305 -3.254 1 78.44 124 LEU B O 1
ATOM 2365 N N . GLN B 1 125 ? 2.002 13.094 -1.289 1 72.12 125 GLN B N 1
ATOM 2366 C CA . GLN B 1 125 ? 1.087 14.227 -1.401 1 72.12 125 GLN B CA 1
ATOM 2367 C C . GLN B 1 125 ? 1.593 15.25 -2.418 1 72.12 125 GLN B C 1
ATOM 2369 O O . GLN B 1 125 ? 0.819 16.062 -2.924 1 72.12 125 GLN B O 1
ATOM 2374 N N . ASP B 1 126 ? 2.885 15.234 -2.656 1 77.81 126 ASP B N 1
ATOM 2375 C CA . ASP B 1 126 ? 3.473 16.078 -3.695 1 77.81 126 ASP B CA 1
ATOM 2376 C C . ASP B 1 126 ? 3.242 15.477 -5.082 1 77.81 126 ASP B C 1
ATOM 2378 O O . ASP B 1 126 ? 3.682 14.359 -5.359 1 77.81 126 ASP B O 1
ATOM 2382 N N . PRO B 1 127 ? 2.629 16.234 -5.992 1 81.38 127 PRO B N 1
ATOM 2383 C CA . PRO B 1 127 ? 2.287 15.688 -7.309 1 81.38 127 PRO B CA 1
ATOM 2384 C C . PRO B 1 127 ? 3.516 15.258 -8.102 1 81.38 127 PRO B C 1
ATOM 2386 O O . PRO B 1 127 ? 3.445 14.305 -8.891 1 81.38 127 PRO B O 1
ATOM 2389 N N . ASP B 1 128 ? 4.535 15.953 -7.867 1 84.44 128 ASP B N 1
ATOM 2390 C CA . ASP B 1 128 ? 5.742 15.586 -8.594 1 84.44 128 ASP B CA 1
ATOM 2391 C C . ASP B 1 128 ? 6.289 14.242 -8.109 1 84.44 128 ASP B C 1
ATOM 2393 O O . ASP B 1 128 ? 6.719 13.414 -8.914 1 84.44 128 ASP B O 1
ATOM 2397 N N . ASN B 1 129 ? 6.25 14.062 -6.801 1 83.56 129 ASN B N 1
ATOM 2398 C CA . ASN B 1 129 ? 6.699 12.789 -6.246 1 83.56 129 ASN B CA 1
ATOM 2399 C C . ASN B 1 129 ? 5.805 11.633 -6.688 1 83.56 129 ASN B C 1
ATOM 2401 O O . ASN B 1 129 ? 6.289 10.539 -6.98 1 83.56 129 ASN B O 1
ATOM 2405 N N . LEU B 1 130 ? 4.605 11.898 -6.781 1 80.5 130 LEU B N 1
ATOM 2406 C CA . LEU B 1 130 ? 3.652 10.898 -7.242 1 80.5 130 LEU B CA 1
ATOM 2407 C C . LEU B 1 130 ? 3.918 10.523 -8.695 1 80.5 130 LEU B C 1
ATOM 2409 O O . LEU B 1 130 ? 3.893 9.344 -9.055 1 80.5 130 LEU B O 1
ATOM 2413 N N . ARG B 1 131 ? 4.16 11.531 -9.492 1 84.25 131 ARG B N 1
ATOM 2414 C CA . ARG B 1 131 ? 4.461 11.305 -10.898 1 84.25 131 ARG B CA 1
ATOM 2415 C C . ARG B 1 131 ? 5.723 10.461 -11.055 1 84.25 131 ARG B C 1
ATOM 2417 O O . ARG B 1 131 ? 5.762 9.539 -11.875 1 84.25 131 ARG B O 1
ATOM 2424 N N . ASP B 1 132 ? 6.68 10.766 -10.273 1 83.94 132 ASP B N 1
ATOM 2425 C CA . ASP B 1 132 ? 7.938 10.023 -10.336 1 83.94 132 ASP B CA 1
ATOM 2426 C C . ASP B 1 13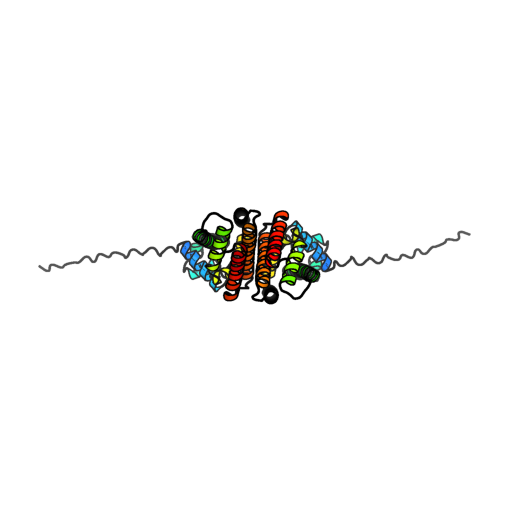2 ? 7.734 8.57 -9.914 1 83.94 132 ASP B C 1
ATOM 2428 O O . ASP B 1 132 ? 8.281 7.66 -10.539 1 83.94 132 ASP B O 1
ATOM 2432 N N . MET B 1 133 ? 7.023 8.406 -8.906 1 83.44 133 MET B N 1
ATOM 2433 C CA . MET B 1 133 ? 6.73 7.055 -8.445 1 83.44 133 MET B CA 1
ATOM 2434 C C . MET B 1 133 ? 5.973 6.266 -9.5 1 83.44 133 MET B C 1
ATOM 2436 O O . MET B 1 133 ? 6.309 5.113 -9.781 1 83.44 133 MET B O 1
ATOM 2440 N N . ARG B 1 134 ? 5.043 6.898 -10.125 1 84.44 134 ARG B N 1
ATOM 2441 C CA . ARG B 1 134 ? 4.262 6.254 -11.172 1 84.44 134 ARG B CA 1
ATOM 2442 C C . ARG B 1 134 ? 5.148 5.875 -12.359 1 84.44 134 ARG B C 1
ATOM 2444 O O . ARG B 1 134 ? 5.023 4.777 -12.906 1 84.44 134 ARG B O 1
ATOM 2451 N N . ALA B 1 135 ? 5.984 6.777 -12.711 1 85.38 135 ALA B N 1
ATOM 2452 C CA . ALA B 1 135 ? 6.902 6.52 -13.812 1 85.38 135 ALA B CA 1
ATOM 2453 C C . ALA B 1 135 ? 7.805 5.328 -13.508 1 85.38 135 ALA B C 1
ATOM 2455 O O . ALA B 1 135 ? 8.086 4.516 -14.391 1 85.38 135 ALA B O 1
ATOM 2456 N N . TRP B 1 136 ? 8.195 5.254 -12.32 1 84.69 136 TRP B N 1
ATOM 2457 C CA . TRP B 1 136 ? 9.023 4.129 -11.914 1 84.69 136 TRP B CA 1
ATOM 2458 C C . TRP B 1 136 ? 8.266 2.812 -12.047 1 84.69 136 TRP B C 1
ATOM 2460 O O . TRP B 1 136 ? 8.789 1.837 -12.594 1 84.69 136 TRP B O 1
ATOM 2470 N N . TYR B 1 137 ? 7.094 2.73 -11.562 1 86.38 137 TYR B N 1
ATOM 2471 C CA . TYR B 1 137 ? 6.289 1.518 -11.648 1 86.38 137 TYR B CA 1
ATOM 2472 C C . TYR B 1 137 ? 6.016 1.143 -13.102 1 86.38 137 TYR B C 1
ATOM 2474 O O . TYR B 1 137 ? 6.031 -0.038 -13.453 1 86.38 137 TYR B O 1
ATOM 2482 N N . GLU B 1 138 ? 5.777 2.123 -13.891 1 85.94 138 GLU B N 1
ATOM 2483 C CA . GLU B 1 138 ? 5.535 1.872 -15.305 1 85.94 138 GLU B CA 1
ATOM 2484 C C . GLU B 1 138 ? 6.762 1.263 -15.977 1 85.94 138 GLU B C 1
ATOM 2486 O O . GLU B 1 138 ? 6.645 0.327 -16.766 1 85.94 138 GLU B O 1
ATOM 2491 N N . GLN B 1 139 ? 7.855 1.782 -15.625 1 85.44 139 GLN B N 1
ATOM 2492 C CA . GLN B 1 139 ? 9.094 1.247 -16.172 1 85.44 139 GLN B CA 1
ATOM 2493 C C . GLN B 1 139 ? 9.344 -0.177 -15.688 1 85.44 139 GLN B C 1
ATOM 2495 O O . GLN B 1 139 ? 9.758 -1.041 -16.469 1 85.44 139 GLN B O 1
ATOM 2500 N N . ALA B 1 140 ? 9.141 -0.402 -14.43 1 87 140 ALA B N 1
ATOM 2501 C CA . ALA B 1 140 ? 9.312 -1.739 -13.867 1 87 140 ALA B CA 1
ATOM 2502 C C . ALA B 1 140 ? 8.375 -2.738 -14.539 1 87 140 ALA B C 1
ATOM 2504 O O . ALA B 1 140 ? 8.797 -3.826 -14.938 1 87 140 ALA B O 1
ATOM 2505 N N . LEU B 1 141 ? 7.098 -2.348 -14.727 1 87.81 141 LEU B N 1
ATOM 2506 C CA . LEU B 1 141 ? 6.113 -3.238 -15.328 1 87.81 141 LEU B CA 1
ATOM 2507 C C . LEU B 1 141 ? 6.422 -3.471 -16.812 1 87.81 141 LEU B C 1
ATOM 2509 O O . LEU B 1 141 ? 6.168 -4.555 -17.344 1 87.81 141 LEU B O 1
ATOM 2513 N N . ALA B 1 142 ? 6.992 -2.449 -17.438 1 87.88 142 ALA B N 1
ATOM 2514 C CA . ALA B 1 142 ? 7.406 -2.604 -18.828 1 87.88 142 ALA B CA 1
ATOM 2515 C C . ALA B 1 142 ? 8.523 -3.633 -18.953 1 87.88 142 ALA B C 1
ATOM 2517 O O . ALA B 1 142 ? 8.539 -4.43 -19.891 1 87.88 142 ALA B O 1
ATOM 2518 N N . ARG B 1 143 ? 9.438 -3.623 -18.016 1 86.5 143 ARG B N 1
ATOM 2519 C CA . ARG B 1 143 ? 10.539 -4.586 -18 1 86.5 143 ARG B CA 1
ATOM 2520 C C . ARG B 1 143 ? 10.023 -6 -17.766 1 86.5 143 ARG B C 1
ATOM 2522 O O . ARG B 1 143 ? 10.656 -6.973 -18.172 1 86.5 143 ARG B O 1
ATOM 2529 N N . LEU B 1 144 ? 8.883 -6.023 -17.094 1 91 144 LEU B N 1
ATOM 2530 C CA . LEU B 1 144 ? 8.289 -7.312 -16.766 1 91 144 LEU B CA 1
ATOM 2531 C C . LEU B 1 144 ? 7.277 -7.742 -17.812 1 91 144 LEU B C 1
ATOM 2533 O O . LEU B 1 144 ? 6.531 -8.703 -17.609 1 91 144 LEU B O 1
ATOM 2537 N N . GLY B 1 145 ? 7.266 -6.988 -18.781 1 86.56 145 GLY B N 1
ATOM 2538 C CA . GLY B 1 145 ? 6.324 -7.277 -19.859 1 86.56 145 GLY B CA 1
ATOM 2539 C C . GLY B 1 145 ? 6.594 -8.602 -20.547 1 86.56 145 GLY B C 1
ATOM 2540 O O . GLY B 1 145 ? 7.609 -9.25 -20.281 1 86.56 145 GLY B O 1
ATOM 2541 N N . GLY B 1 146 ? 5.594 -9.102 -21.375 1 86.94 146 GLY B N 1
ATOM 2542 C CA . GLY B 1 146 ? 5.703 -10.352 -22.109 1 86.94 146 GLY B CA 1
ATOM 2543 C C . GLY B 1 146 ? 4.57 -11.312 -21.812 1 86.94 146 GLY B C 1
ATOM 2544 O O . GLY B 1 146 ? 3.807 -11.109 -20.859 1 86.94 146 GLY B O 1
ATOM 2545 N N . THR B 1 147 ? 4.539 -12.344 -22.625 1 87.06 147 THR B N 1
ATOM 2546 C CA . THR B 1 147 ? 3.393 -13.242 -22.516 1 87.06 147 THR B CA 1
ATOM 2547 C C . THR B 1 147 ? 3.836 -14.648 -22.109 1 87.06 147 THR B C 1
ATOM 2549 O O . THR B 1 147 ? 3.01 -15.547 -21.969 1 87.06 147 THR B O 1
ATOM 2552 N N . THR B 1 148 ? 5.109 -14.812 -21.844 1 89 148 THR B N 1
ATOM 2553 C CA . THR B 1 148 ? 5.602 -16.125 -21.453 1 89 148 THR B CA 1
ATOM 2554 C C . THR B 1 148 ? 5.215 -16.438 -20.016 1 89 148 THR B C 1
ATOM 2556 O O . THR B 1 148 ? 4.961 -15.523 -19.219 1 89 148 THR B O 1
ATOM 2559 N N . PRO B 1 149 ? 5.18 -17.734 -19.688 1 87.94 149 PRO B N 1
ATOM 2560 C CA . PRO B 1 149 ? 4.918 -18.109 -18.281 1 87.94 149 PRO B CA 1
ATOM 2561 C C . PRO B 1 149 ? 5.941 -17.516 -17.328 1 87.94 149 PRO B C 1
ATOM 2563 O O . PRO B 1 149 ? 5.594 -17.156 -16.188 1 87.94 149 PRO B O 1
ATOM 2566 N N . GLN B 1 150 ? 7.129 -17.422 -17.812 1 88.19 150 GLN B N 1
ATOM 2567 C CA . GLN B 1 150 ? 8.18 -16.859 -16.969 1 88.19 150 GLN B CA 1
ATOM 2568 C C . GLN B 1 150 ? 7.938 -15.375 -16.703 1 88.19 150 GLN B C 1
ATOM 2570 O O . GLN B 1 150 ? 8.109 -14.906 -15.578 1 88.19 150 GLN B O 1
ATOM 2575 N N . ALA B 1 151 ? 7.566 -14.734 -17.734 1 90.88 151 ALA B N 1
ATOM 2576 C CA . ALA B 1 151 ? 7.273 -13.305 -17.594 1 90.88 151 ALA B CA 1
ATOM 2577 C C . ALA B 1 151 ? 6.062 -13.086 -16.688 1 90.88 151 ALA B C 1
ATOM 2579 O O . ALA B 1 151 ? 6.055 -12.172 -15.867 1 90.88 151 ALA B O 1
ATOM 2580 N N . ARG B 1 152 ? 5.078 -13.914 -16.828 1 92.81 152 ARG B N 1
ATOM 2581 C CA . ARG B 1 152 ? 3.898 -13.836 -15.977 1 92.81 152 ARG B CA 1
ATOM 2582 C C . ARG B 1 152 ? 4.258 -14.094 -14.516 1 92.81 152 ARG B C 1
ATOM 2584 O O . ARG B 1 152 ? 3.826 -13.359 -13.625 1 92.81 152 ARG B O 1
ATOM 2591 N N . ALA B 1 153 ? 5.047 -15.102 -14.32 1 92.75 153 ALA B N 1
ATOM 2592 C CA . ALA B 1 153 ? 5.484 -15.422 -12.961 1 92.75 153 ALA B CA 1
ATOM 2593 C C . ALA B 1 153 ? 6.266 -14.258 -12.352 1 92.75 153 ALA B C 1
ATOM 2595 O O . ALA B 1 153 ? 6.105 -13.945 -11.172 1 92.75 153 ALA B O 1
ATOM 2596 N N . ALA B 1 154 ? 7.098 -13.641 -13.172 1 93.31 154 ALA B N 1
ATOM 2597 C CA . ALA B 1 154 ? 7.887 -12.5 -12.703 1 93.31 154 ALA B CA 1
ATOM 2598 C C . ALA B 1 154 ? 6.988 -11.328 -12.328 1 93.31 154 ALA B C 1
ATOM 2600 O O . ALA B 1 154 ? 7.211 -10.672 -11.312 1 93.31 154 ALA B O 1
ATOM 2601 N N . ARG B 1 155 ? 5.969 -11.039 -13.117 1 94.25 155 ARG B N 1
ATOM 2602 C CA . ARG B 1 155 ? 5.027 -9.961 -12.828 1 94.25 155 ARG B CA 1
ATOM 2603 C C . ARG B 1 155 ? 4.273 -10.227 -11.531 1 94.25 155 ARG B C 1
ATOM 2605 O O . ARG B 1 155 ? 4.137 -9.336 -10.695 1 94.25 155 ARG B O 1
ATOM 2612 N N . VAL B 1 156 ? 3.859 -11.422 -11.367 1 95.19 156 VAL B N 1
ATOM 2613 C CA . VAL B 1 156 ? 3.109 -11.781 -10.172 1 95.19 156 VAL B CA 1
ATOM 2614 C C . VAL B 1 156 ? 4.02 -11.695 -8.945 1 95.19 156 VAL B C 1
ATOM 2616 O O . VAL B 1 156 ? 3.605 -11.211 -7.891 1 95.19 156 VAL B O 1
ATOM 2619 N N . ALA B 1 157 ? 5.234 -12.172 -9.094 1 94.88 157 ALA B N 1
ATOM 2620 C CA . ALA B 1 157 ? 6.191 -12.086 -7.992 1 94.88 157 ALA B CA 1
ATOM 2621 C C . ALA B 1 157 ? 6.441 -10.633 -7.605 1 94.88 157 ALA B C 1
ATOM 2623 O O . ALA B 1 157 ? 6.488 -10.297 -6.418 1 94.88 157 ALA B O 1
ATOM 2624 N N . PHE B 1 158 ? 6.594 -9.797 -8.594 1 94.19 158 PHE B N 1
ATOM 2625 C CA . PHE B 1 158 ? 6.789 -8.375 -8.344 1 94.19 158 PHE B CA 1
ATOM 2626 C C . PHE B 1 158 ? 5.625 -7.793 -7.559 1 94.19 158 PHE B C 1
ATOM 2628 O O . PHE B 1 158 ? 5.824 -7.113 -6.547 1 94.19 158 PHE B O 1
ATOM 2635 N N . LEU B 1 159 ? 4.449 -8.055 -8 1 93.81 159 LEU B N 1
ATOM 2636 C CA . LEU B 1 159 ? 3.248 -7.57 -7.332 1 93.81 159 LEU B CA 1
ATOM 2637 C C . LEU B 1 159 ? 3.168 -8.109 -5.906 1 93.81 159 LEU B C 1
ATOM 2639 O O . LEU B 1 159 ? 2.768 -7.391 -4.988 1 93.81 159 LEU B O 1
ATOM 2643 N N . ALA B 1 160 ? 3.527 -9.352 -5.742 1 95.56 160 ALA B N 1
ATOM 2644 C CA . ALA B 1 160 ? 3.486 -9.961 -4.414 1 95.56 160 ALA B CA 1
ATOM 2645 C C . ALA B 1 160 ? 4.461 -9.266 -3.465 1 95.56 160 ALA B C 1
ATOM 2647 O O . ALA B 1 160 ? 4.145 -9.047 -2.293 1 95.56 160 ALA B O 1
ATOM 2648 N N . VAL B 1 161 ? 5.613 -8.914 -3.947 1 92.31 161 VAL B N 1
ATOM 2649 C CA . VAL B 1 161 ? 6.582 -8.195 -3.131 1 92.31 161 VAL B CA 1
ATOM 2650 C C . VAL B 1 161 ? 6.023 -6.824 -2.752 1 92.31 161 VAL B C 1
ATOM 2652 O O . VAL B 1 161 ? 6.176 -6.379 -1.612 1 92.31 161 VAL B O 1
ATOM 2655 N N . GLU B 1 162 ? 5.383 -6.141 -3.695 1 89.75 162 GLU B N 1
ATOM 2656 C CA . GLU B 1 162 ? 4.727 -4.867 -3.406 1 89.75 162 GLU B CA 1
ATOM 2657 C C . GLU B 1 162 ? 3.654 -5.031 -2.332 1 89.75 162 GLU B C 1
ATOM 2659 O O . GLU B 1 162 ? 3.51 -4.176 -1.457 1 89.75 162 GLU B O 1
ATOM 2664 N N . GLY B 1 163 ? 2.898 -6.113 -2.479 1 90.06 163 GLY B N 1
ATOM 2665 C CA . GLY B 1 163 ? 1.908 -6.41 -1.455 1 90.06 163 GLY B CA 1
ATOM 2666 C C . GLY B 1 163 ? 2.514 -6.617 -0.08 1 90.06 163 GLY B C 1
ATOM 2667 O O . GLY B 1 163 ? 1.958 -6.164 0.924 1 90.06 163 GLY B O 1
ATOM 2668 N N . LEU B 1 164 ? 3.6 -7.297 -0.033 1 86.38 164 LEU B N 1
ATOM 2669 C CA . LEU B 1 164 ? 4.312 -7.504 1.224 1 86.38 164 LEU B CA 1
ATOM 2670 C C . LEU B 1 164 ? 4.781 -6.172 1.807 1 86.38 164 LEU B C 1
ATOM 2672 O O . LEU B 1 164 ? 4.691 -5.953 3.016 1 86.38 164 LEU B O 1
ATOM 2676 N N . PHE B 1 165 ? 5.254 -5.359 0.93 1 80.44 165 PHE B N 1
ATOM 2677 C CA . PHE B 1 165 ? 5.672 -4.027 1.36 1 80.44 165 PHE B CA 1
ATOM 2678 C C . PHE B 1 165 ? 4.5 -3.258 1.953 1 80.44 165 PHE B C 1
ATOM 2680 O O . PHE B 1 165 ? 4.645 -2.592 2.98 1 80.44 165 PHE B O 1
ATOM 2687 N N . LEU B 1 166 ? 3.381 -3.316 1.317 1 79.62 166 LEU B N 1
ATOM 2688 C CA . LEU B 1 166 ? 2.17 -2.664 1.804 1 79.62 166 LEU B CA 1
ATOM 2689 C C . LEU B 1 166 ? 1.804 -3.166 3.195 1 79.62 166 LEU B C 1
ATOM 2691 O O . LEU B 1 166 ? 1.473 -2.371 4.078 1 79.62 166 LEU B O 1
ATOM 2695 N N . LEU B 1 167 ? 1.875 -4.445 3.455 1 79 167 LEU B N 1
ATOM 2696 C CA . LEU B 1 167 ? 1.551 -5.004 4.762 1 79 167 LEU B CA 1
ATOM 2697 C C . LEU B 1 167 ? 2.523 -4.504 5.824 1 79 167 LEU B C 1
ATOM 2699 O O . LEU B 1 167 ? 2.125 -4.238 6.961 1 79 167 LEU B O 1
ATOM 2703 N N . ARG B 1 168 ? 3.66 -4.332 5.402 1 74 168 ARG B N 1
ATOM 2704 C CA . ARG B 1 168 ? 4.664 -3.84 6.34 1 74 168 ARG B CA 1
ATOM 2705 C C . ARG B 1 168 ? 4.379 -2.398 6.746 1 74 168 ARG B C 1
ATOM 2707 O O . ARG B 1 168 ? 4.5 -2.041 7.918 1 74 168 ARG B O 1
ATOM 2714 N N . ILE B 1 169 ? 4.047 -1.647 5.699 1 69.06 169 ILE B N 1
ATOM 2715 C CA . ILE B 1 169 ? 3.699 -0.257 5.973 1 69.06 169 ILE B CA 1
ATOM 2716 C C . ILE B 1 169 ? 2.51 -0.199 6.93 1 69.06 169 ILE B C 1
ATOM 2718 O O . ILE B 1 169 ? 2.443 0.679 7.793 1 69.06 169 ILE B O 1
ATOM 2722 N N . GLY B 1 170 ? 1.625 -1.196 6.812 1 66.88 170 GLY B N 1
ATOM 2723 C CA . GLY B 1 170 ? 0.462 -1.249 7.684 1 66.88 170 GLY B CA 1
ATOM 2724 C C . GLY B 1 170 ? 0.771 -1.807 9.062 1 66.88 170 GLY B C 1
ATOM 2725 O O . GLY B 1 170 ? -0.113 -1.889 9.914 1 66.88 170 GLY B O 1
ATOM 2726 N N . GLY B 1 171 ? 2.078 -2.141 9.289 1 66.88 171 GLY B N 1
ATOM 2727 C CA . GLY B 1 171 ? 2.502 -2.539 10.625 1 66.88 171 GLY B CA 1
ATOM 2728 C C . GLY B 1 171 ? 2.52 -4.043 10.82 1 66.88 171 GLY B C 1
ATOM 2729 O O . GLY B 1 171 ? 2.635 -4.527 11.945 1 66.88 171 GLY B O 1
ATOM 2730 N N . ILE B 1 172 ? 2.186 -4.711 9.797 1 65.12 172 ILE B N 1
ATOM 2731 C CA . ILE B 1 172 ? 2.338 -6.156 9.883 1 65.12 172 ILE B CA 1
ATOM 2732 C C . ILE B 1 172 ? 3.807 -6.535 9.695 1 65.12 172 ILE B C 1
ATOM 2734 O O . ILE B 1 172 ? 4.262 -6.738 8.57 1 65.12 172 ILE B O 1
ATOM 2738 N N . ASP B 1 173 ? 4.602 -6.301 10.695 1 62.03 173 ASP B N 1
ATOM 2739 C CA . ASP B 1 173 ? 6.047 -6.207 10.531 1 62.03 173 ASP B CA 1
ATOM 2740 C C . ASP B 1 173 ? 6.754 -7.371 11.219 1 62.03 173 ASP B C 1
ATOM 2742 O O . ASP B 1 173 ? 7.941 -7.281 11.539 1 62.03 173 ASP B O 1
ATOM 2746 N N . ASP B 1 174 ? 6.059 -8.398 11.406 1 68.94 174 ASP B N 1
ATOM 2747 C CA . ASP B 1 174 ? 6.84 -9.531 11.898 1 68.94 174 ASP B CA 1
ATOM 2748 C C . ASP B 1 174 ? 7.891 -9.953 10.875 1 68.94 174 ASP B C 1
ATOM 2750 O O . ASP B 1 174 ? 7.551 -10.5 9.82 1 68.94 174 ASP B O 1
ATOM 2754 N N . SER B 1 175 ? 9.188 -9.672 11.336 1 70.94 175 SER B N 1
ATOM 2755 C CA . SER B 1 175 ? 10.297 -9.859 10.406 1 70.94 175 SER B CA 1
ATOM 2756 C C . SER B 1 175 ? 10.375 -11.305 9.922 1 70.94 175 SER B C 1
ATOM 2758 O O . SER B 1 175 ? 10.625 -11.555 8.742 1 70.94 175 SER B O 1
ATOM 2760 N N . ALA B 1 176 ? 10.195 -12.203 10.875 1 74.19 176 ALA B N 1
ATOM 2761 C CA . ALA B 1 176 ? 10.297 -13.609 10.484 1 74.19 176 ALA B CA 1
ATOM 2762 C C . ALA B 1 176 ? 9.203 -13.977 9.484 1 74.19 176 ALA B C 1
ATOM 2764 O O . ALA B 1 176 ? 9.461 -14.672 8.5 1 74.19 176 ALA B O 1
ATOM 2765 N N . ARG B 1 177 ? 8.039 -13.547 9.711 1 81.56 177 ARG B N 1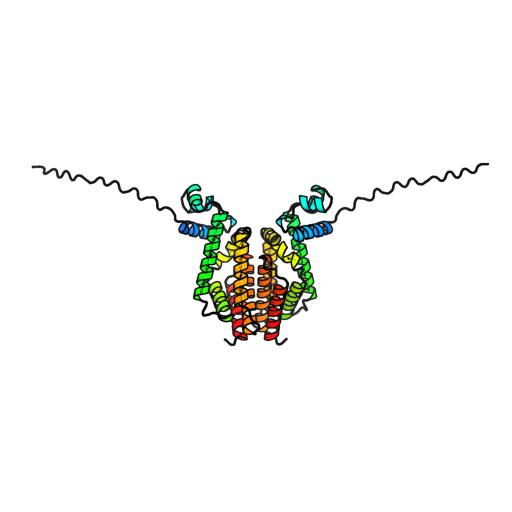
ATOM 2766 C CA . ARG B 1 177 ? 6.93 -13.828 8.805 1 81.56 177 ARG B CA 1
ATOM 2767 C C . ARG B 1 177 ? 7.141 -13.148 7.453 1 81.56 177 ARG B C 1
ATOM 2769 O O . ARG B 1 177 ? 6.852 -13.734 6.406 1 81.56 177 ARG B O 1
ATOM 2776 N N . TRP B 1 178 ? 7.676 -12 7.539 1 82.31 178 TRP B N 1
ATOM 2777 C CA . TRP B 1 178 ? 7.961 -11.25 6.32 1 82.31 178 TRP B CA 1
ATOM 2778 C C . TRP B 1 178 ? 8.953 -12 5.434 1 82.31 178 TRP B C 1
ATOM 2780 O O . TRP B 1 178 ? 8.719 -12.156 4.234 1 82.31 178 TRP B O 1
ATOM 2790 N N . LEU B 1 179 ? 10.016 -12.5 6.035 1 85.19 179 LEU B N 1
ATOM 2791 C CA . LEU B 1 179 ? 11.031 -13.227 5.281 1 85.19 179 LEU B CA 1
ATOM 2792 C C . LEU B 1 179 ? 10.477 -14.539 4.734 1 85.19 179 LEU B C 1
ATOM 2794 O O . LEU B 1 179 ? 10.82 -14.945 3.623 1 85.19 179 LEU B O 1
ATOM 2798 N N . ALA B 1 180 ? 9.656 -15.109 5.516 1 88.81 180 ALA B N 1
ATOM 2799 C CA . ALA B 1 180 ? 9.047 -16.359 5.066 1 88.81 180 ALA B CA 1
ATOM 2800 C C . ALA B 1 180 ? 8.156 -16.141 3.85 1 88.81 180 ALA B C 1
ATOM 2802 O O . ALA B 1 180 ? 8.117 -16.969 2.939 1 88.81 180 ALA B O 1
ATOM 2803 N N . LEU B 1 181 ? 7.484 -15.039 3.852 1 90.12 181 LEU B N 1
ATOM 2804 C CA . LEU B 1 181 ? 6.621 -14.711 2.721 1 90.12 181 LEU B CA 1
ATOM 2805 C C . LEU B 1 181 ? 7.449 -14.375 1.485 1 90.12 181 LEU B C 1
ATOM 2807 O O . LEU B 1 181 ? 7.082 -14.734 0.366 1 90.12 181 LEU B O 1
ATOM 2811 N N . LEU B 1 182 ? 8.539 -13.727 1.725 1 90.38 182 LEU B N 1
ATOM 2812 C CA . LEU B 1 182 ? 9.453 -13.469 0.62 1 90.38 182 LEU B CA 1
ATOM 2813 C C . LEU B 1 182 ? 10.008 -14.773 0.057 1 90.38 182 LEU B C 1
ATOM 2815 O O . LEU B 1 182 ? 10.156 -14.914 -1.159 1 90.38 182 LEU B O 1
ATOM 2819 N N . ASP B 1 183 ? 10.273 -15.703 0.923 1 92.31 183 ASP B N 1
ATOM 2820 C CA . ASP B 1 183 ? 10.742 -17.016 0.502 1 92.31 183 ASP B CA 1
ATOM 2821 C C . ASP B 1 183 ? 9.68 -17.734 -0.335 1 92.31 183 ASP B C 1
ATOM 2823 O O . ASP B 1 183 ? 10.008 -18.422 -1.303 1 92.31 183 ASP B O 1
ATOM 2827 N N . ASP B 1 184 ? 8.461 -17.562 0.065 1 92.81 184 ASP B N 1
ATOM 2828 C CA . ASP B 1 184 ? 7.371 -18.156 -0.703 1 92.81 184 ASP B CA 1
ATOM 2829 C C . ASP B 1 184 ? 7.352 -17.609 -2.133 1 92.81 184 ASP B C 1
ATOM 2831 O O . ASP B 1 184 ? 7.168 -18.375 -3.086 1 92.81 184 ASP B O 1
ATOM 2835 N N . ILE B 1 185 ? 7.52 -16.328 -2.268 1 94.62 185 ILE B N 1
ATOM 2836 C CA . ILE B 1 185 ? 7.512 -15.672 -3.572 1 94.62 185 ILE B CA 1
ATOM 2837 C C . ILE B 1 185 ? 8.672 -16.203 -4.418 1 94.62 185 ILE B C 1
ATOM 2839 O O . ILE B 1 185 ? 8.477 -16.562 -5.582 1 94.62 185 ILE B O 1
ATOM 2843 N N . ASP B 1 186 ? 9.766 -16.25 -3.744 1 92.19 186 ASP B N 1
ATOM 2844 C CA . ASP B 1 186 ? 10.953 -16.75 -4.43 1 92.19 186 ASP B CA 1
ATOM 2845 C C . ASP B 1 186 ? 10.781 -18.203 -4.848 1 92.19 186 ASP B C 1
ATOM 2847 O O . ASP B 1 186 ? 11.141 -18.578 -5.965 1 92.19 186 ASP B O 1
ATOM 2851 N N . ALA B 1 187 ? 10.281 -19.031 -4.012 1 91.69 187 ALA B N 1
ATOM 2852 C CA . ALA B 1 187 ? 10.07 -20.453 -4.285 1 91.69 187 ALA B CA 1
ATOM 2853 C C . ALA B 1 187 ? 9.094 -20.656 -5.438 1 91.69 187 ALA B C 1
ATOM 2855 O O . ALA B 1 187 ? 9.289 -21.531 -6.281 1 91.69 187 ALA B O 1
ATOM 2856 N N . LEU B 1 188 ? 8.078 -19.828 -5.453 1 90.06 188 LEU B N 1
ATOM 2857 C CA . LEU B 1 188 ? 7.098 -19.922 -6.531 1 90.06 188 LEU B CA 1
ATOM 2858 C C . LEU B 1 188 ? 7.73 -19.578 -7.871 1 90.06 188 LEU B C 1
ATOM 2860 O O . LEU B 1 188 ? 7.488 -20.25 -8.875 1 90.06 188 LEU B O 1
ATOM 2864 N N . LEU B 1 189 ? 8.477 -18.516 -7.855 1 88.94 189 LEU B N 1
ATOM 2865 C CA . LEU B 1 189 ? 9.203 -18.125 -9.062 1 88.94 189 LEU B CA 1
ATOM 2866 C C . LEU B 1 189 ? 10.109 -19.266 -9.531 1 88.94 189 LEU B C 1
ATOM 2868 O O . LEU B 1 189 ? 10.148 -19.578 -10.719 1 88.94 189 LEU B O 1
ATOM 2872 N N . GLY B 1 190 ? 10.781 -19.859 -8.594 1 87.88 190 GLY B N 1
ATOM 2873 C CA . GLY B 1 190 ? 11.641 -20.984 -8.922 1 87.88 190 GLY B CA 1
ATOM 2874 C C . GLY B 1 190 ? 10.891 -22.172 -9.484 1 87.88 190 GLY B C 1
ATOM 2875 O O . GLY B 1 190 ? 11.359 -22.844 -10.414 1 87.88 190 GLY B O 1
ATOM 2876 N N . GLN B 1 191 ? 9.781 -22.469 -8.945 1 85.69 191 GLN B N 1
ATOM 2877 C CA . GLN B 1 191 ? 8.953 -23.578 -9.383 1 85.69 191 GLN B CA 1
ATOM 2878 C C . GLN B 1 191 ? 8.508 -23.406 -10.828 1 85.69 191 GLN B C 1
ATOM 2880 O O . GLN B 1 191 ? 8.484 -24.359 -11.609 1 85.69 191 GLN B O 1
ATOM 2885 N N . ILE B 1 192 ? 8.172 -22.219 -11.195 1 84.56 192 ILE B N 1
ATOM 2886 C CA . ILE B 1 192 ? 7.641 -21.938 -12.523 1 84.56 192 ILE B CA 1
ATOM 2887 C C . ILE B 1 192 ? 8.789 -21.875 -13.531 1 84.56 192 ILE B C 1
ATOM 2889 O O . ILE B 1 192 ? 8.641 -22.297 -14.68 1 84.56 192 ILE B O 1
ATOM 2893 N N . THR B 1 193 ? 9.844 -21.312 -13.094 1 82.75 193 THR B N 1
ATOM 2894 C CA . THR B 1 193 ? 10.938 -21.078 -14.023 1 82.75 193 THR B CA 1
ATOM 2895 C C . THR B 1 193 ? 11.906 -22.266 -14.031 1 82.75 193 THR B C 1
ATOM 2897 O O . THR B 1 193 ? 12.766 -22.375 -14.914 1 82.75 193 THR B O 1
ATOM 2900 N N . GLY B 1 194 ? 11.648 -23.297 -13.242 1 79.69 194 GLY B N 1
ATOM 2901 C CA . GLY B 1 194 ? 12.539 -24.453 -13.164 1 79.69 194 GLY B CA 1
ATOM 2902 C C . GLY B 1 194 ? 13.891 -24.125 -12.555 1 79.69 194 GLY B C 1
ATOM 2903 O O . GLY B 1 194 ? 14.906 -24.719 -12.922 1 79.69 194 GLY B O 1
ATOM 2904 N N . THR B 1 195 ? 13.984 -23.125 -11.828 1 70 195 THR B N 1
ATOM 2905 C CA . THR B 1 195 ? 15.242 -22.734 -11.211 1 70 195 THR B CA 1
ATOM 2906 C C . THR B 1 195 ? 15.18 -22.906 -9.695 1 70 195 THR B C 1
ATOM 2908 O O . THR B 1 195 ? 14.086 -22.906 -9.109 1 70 195 THR B O 1
#

InterPro domains:
  IPR001647 DNA-binding HTH domain, TetR-type [PF00440] (27-71)
  IPR001647 DNA-binding HTH domain, TetR-type [PR00455] (27-40)
  IPR001647 DNA-binding HTH domain, TetR-type [PR00455] (48-71)
  IPR001647 DNA-binding HTH domain, TetR-type [PS50977] (21-81)
  IPR009057 Homedomain-like superfamily [SSF46689] (15-86)
  IPR041479 TetR transcriptional regulator CgmR-like, C-terminal domain [PF17937] (97-188)
  IPR050109 HTH-type, TetR-like transcriptional regulator [PTHR30055] (10-170)